Protein AF-A0A1V4QWJ4-F1 (afdb_monomer_lite)

pLDDT: mean 70.96, std 23.27, range [21.08, 98.81]

Sequence (570 aa):
MVLALLLYACGGGDDESTTTPTPQNVEPGSAAHPWELFNGVQAYFVDNTYRVVKSSEKQDFTDDPKNYDPIFGLIAEAQMSLDIAVLRVNRQELVDALLAKASQVPIRIVTEKAYAEDNRYRPFILQLDAHPNIEVRTDNDGEPRLMHSRFMVIDGAKVVMGSYNWSVEGCERTIGDVLIINNADVAAAFEDQFDQMFVEHRFGAEKRDSIRHAFSVAGGMGVIEVYFGPTDQLSDLLMNEVEQSRTVIGMVQQFSSVSFANLLGQWLAGGVGAGAPEDRMMYLLVNDIGAFGDAEENAIYDYLLSLISGDDAVPATLVINQPPDAAWVNVGAQVNDKVLYADHAMGSGVPAVAVSTGNWTEQGFSLNDEAMVILRGLVLTTKYHYIFWMQAPNYGGQMVPADVRETGQLALMYPFTTNGTGTDVPRDPSLADVSTGLIHGRVRNFVEEYTYQDENGDMVTIPLDIQWTVTGEYFFGSTLSPYVYPTFDQNEFTNPDHSYILVVPAGRITVTCVVVDSEGGPLGLFIPQQKQFDIAPGGVRHIDFDISAPQIATGGGGGGGGGGGGGGAF

Radius of gyration: 31.11 Å; chains: 1; bounding box: 64×83×123 Å

Foldseek 3Di:
DDDDDDDDDDDDDDDDDDDDDDPPDDDDDDDPDLLVQALFKDKDKADCVVPPDPDDDDPDPPDDPCVPPVVLVLLVPFQEEKEWQAAAEQDVSVLVSLLVSLVHYAYEYEYAPVRCPDPRGVVSVVSQCPRPRYDYDYADPDDGFQRLFGWMQGPLFKIKGFLQHPYPCSNNFAIIMIMMGRGNLVSVLVVLVSCCCRVVRATAPSDEPPHDFWDQGSNNQKIKGKDKPQHRQVLVVLLVLLQLFQEKEWFFAEAADPVNLVSVLCQCVVVGHDDDSVSHAEEYEYLDLDPPDDPCSLVSVVSNVVQCPDPDHRRYWYHYNYRPPDDNPDWGRGYSWGKMWGCSVNHPSKIKMKGKNFGNHCCRHRGHTMMIMIMTHLQRRVQVVVVCVVCVVVRRDDGDHDDCPVVVVVCLLADDPDPVVDDPDDDPVVRPRFQKEKEKEAEPPDDQWDWDQDPVRDIDIFGKWKKKWKWDAASNGHGDDIDIDDTQPNDCVVCVRRMDMDMGGAAWMKIKIFIAGPVRHGDQQWDIDIDTDGAHRHGYYYDYHYTHHGDDPPPPPPPPPDDDDDDDDD

Secondary structure (DSSP, 8-state):
-------------------PPPPP------PPPGGGGSTTEEEEEE-GGGG---SSS-------GGGT-HHHHHHHH-SS-EEEEES----HHHHHHHHHHHTTS-EEEEE-HHHHHSTTTHHHHHHHHTSTTEEEEE--TTSTT-B--EEEEETTTEEEESS---SHHHHHHEEEEEEEE--HHHHHHHHHHHHHHHTT---GGG----S--EEEEGGGTEEEEEEETTTT-HHHHHHHHHHT-SEEEEEEEEB--HHHHHHHHHHHTTSSSSS-GGG-EEEEEEEES-SSS-TTHHHHHHHHHHTT-SSS--SEEEEEEE-TT--S-S--SEE--EEEEE--TTTTS--EEEEESS-BSHHHHHTSB-EEEEEESHHHHHHHHHHHHHHGGGGT-----S-HHHHHHHTTSSS-----S-S-S---GGGTTS-EEEEEEEEET--SEEEEE-TTS-EEEEE-EEEEEEEEEETTS-EEEEEEEPPP---TTT-TT-EEEEEEESEEEEEEEEEE-TTS-B-TTSPPEEEEEEE-TT-EEE--EE-PPP--------------------

Structure (mmCIF, N/CA/C/O backbone):
data_AF-A0A1V4QWJ4-F1
#
_entry.id   AF-A0A1V4QWJ4-F1
#
loop_
_atom_site.group_PDB
_atom_site.id
_atom_site.type_symbol
_atom_site.label_atom_id
_atom_site.label_alt_id
_atom_site.label_comp_id
_atom_site.label_asym_id
_atom_site.label_entity_id
_atom_site.label_seq_id
_atom_site.pdbx_PDB_ins_code
_atom_site.Cartn_x
_atom_site.Cartn_y
_atom_site.Cartn_z
_atom_site.occupancy
_atom_site.B_iso_or_equiv
_atom_site.auth_seq_id
_atom_site.auth_comp_id
_atom_site.auth_asym_id
_atom_site.auth_atom_id
_atom_site.pdbx_PDB_model_num
ATOM 1 N N . MET A 1 1 ? -28.150 -41.584 -7.590 1.00 27.86 1 MET A N 1
ATOM 2 C CA . MET A 1 1 ? -28.089 -42.755 -8.499 1.00 27.86 1 MET A CA 1
ATOM 3 C C . MET A 1 1 ? -27.479 -42.259 -9.805 1.00 27.86 1 MET A C 1
ATOM 5 O O . MET A 1 1 ? -28.090 -41.397 -10.407 1.00 27.86 1 MET A O 1
ATOM 9 N N . VAL A 1 2 ? -26.174 -42.454 -10.030 1.00 23.73 2 VAL A N 1
ATOM 10 C CA . VAL A 1 2 ? -25.516 -43.572 -10.762 1.00 23.73 2 VAL A CA 1
ATOM 11 C C . VAL A 1 2 ? -25.234 -43.210 -12.236 1.00 23.73 2 VAL A C 1
ATOM 13 O O . VAL A 1 2 ? -26.170 -43.107 -13.015 1.00 23.73 2 VAL A O 1
ATOM 16 N N . LEU A 1 3 ? -23.923 -43.068 -12.519 1.00 22.78 3 LEU A N 1
ATOM 17 C CA . LEU A 1 3 ? -23.105 -43.421 -13.709 1.00 22.78 3 LEU A CA 1
ATOM 18 C C . LEU A 1 3 ? -23.539 -42.931 -15.112 1.00 22.78 3 LEU A C 1
ATOM 20 O O . LEU A 1 3 ? -24.662 -43.157 -15.534 1.00 22.78 3 LEU A O 1
ATOM 24 N N . ALA A 1 4 ? -22.708 -42.200 -15.872 1.00 27.08 4 ALA A N 1
ATOM 25 C CA . ALA A 1 4 ? -21.435 -42.571 -16.533 1.00 27.08 4 ALA A CA 1
ATOM 26 C C . ALA A 1 4 ? -21.582 -43.621 -17.651 1.00 27.08 4 ALA A C 1
ATOM 28 O O . ALA A 1 4 ? -22.021 -44.727 -17.361 1.00 27.08 4 ALA A O 1
ATOM 29 N N . LEU A 1 5 ? -21.123 -43.302 -18.875 1.00 23.53 5 LEU A N 1
ATOM 30 C CA . LEU A 1 5 ? -20.365 -44.213 -19.757 1.00 23.53 5 LEU A CA 1
ATOM 31 C C . LEU A 1 5 ? -19.924 -43.531 -21.070 1.00 23.53 5 LEU A C 1
ATOM 33 O O . LEU A 1 5 ? -20.736 -43.181 -21.922 1.00 23.53 5 LEU A O 1
ATOM 37 N N . LEU A 1 6 ? -18.602 -43.414 -21.218 1.00 28.97 6 LEU A N 1
ATOM 38 C CA . LEU A 1 6 ? -17.883 -43.487 -22.492 1.00 28.97 6 LEU A CA 1
ATOM 39 C C . LEU A 1 6 ? -18.154 -44.843 -23.161 1.00 28.97 6 LEU A C 1
ATOM 41 O O . LEU A 1 6 ? -18.166 -45.848 -22.456 1.00 28.97 6 LEU A O 1
ATOM 45 N N . LEU A 1 7 ? -18.226 -44.900 -24.495 1.00 24.36 7 LEU A N 1
ATOM 46 C CA . LEU A 1 7 ? -17.652 -46.012 -25.264 1.00 24.36 7 LEU A CA 1
ATOM 47 C C . LEU A 1 7 ? -17.474 -45.665 -26.749 1.00 24.36 7 LEU A C 1
ATOM 49 O O . LEU A 1 7 ? -18.212 -44.890 -27.348 1.00 24.36 7 LEU A O 1
ATOM 53 N N . TYR A 1 8 ? -16.419 -46.274 -27.270 1.00 25.03 8 TYR A N 1
ATOM 54 C CA . TYR A 1 8 ? -15.663 -46.064 -28.496 1.00 25.03 8 TYR A CA 1
ATOM 55 C C . TYR A 1 8 ? -16.025 -47.166 -29.513 1.00 25.03 8 TYR A C 1
ATOM 57 O O . TYR A 1 8 ? -16.248 -48.300 -29.093 1.00 25.03 8 TYR A O 1
ATOM 65 N N . ALA A 1 9 ? -16.015 -46.879 -30.820 1.00 23.33 9 ALA A N 1
ATOM 66 C CA . ALA A 1 9 ? -15.855 -47.869 -31.905 1.00 23.33 9 ALA A CA 1
ATOM 67 C C . ALA A 1 9 ? -15.498 -47.113 -33.209 1.00 23.33 9 ALA A C 1
ATOM 69 O O . ALA A 1 9 ? -16.313 -46.348 -33.708 1.00 23.33 9 ALA A O 1
ATOM 70 N N . CYS A 1 10 ? -14.226 -47.055 -33.621 1.00 21.08 10 CYS A N 1
ATOM 71 C CA . CYS A 1 10 ? -13.470 -48.013 -34.454 1.00 21.08 10 CYS A CA 1
ATOM 72 C C . CYS A 1 10 ? -13.728 -47.912 -35.976 1.00 21.08 10 CYS A C 1
ATOM 74 O O . CYS A 1 10 ? -14.740 -48.404 -36.458 1.00 21.08 10 CYS A O 1
ATOM 76 N N . GLY A 1 11 ? -12.708 -47.445 -36.719 1.00 22.23 11 GLY A N 1
ATOM 77 C CA . GLY A 1 11 ? -12.218 -48.160 -37.912 1.00 22.23 11 GLY A CA 1
ATOM 78 C C . GLY A 1 11 ? -12.187 -47.437 -39.269 1.00 22.23 11 GLY A C 1
ATOM 79 O O . GLY A 1 11 ? -13.097 -47.634 -40.059 1.00 22.23 11 GLY A O 1
ATOM 80 N N . GLY A 1 12 ? -11.062 -46.766 -39.570 1.00 22.77 12 GLY A N 1
ATOM 81 C CA . GLY A 1 12 ? -10.272 -46.953 -40.807 1.00 22.77 12 GLY A CA 1
ATOM 82 C C . GLY A 1 12 ? -10.646 -46.191 -42.091 1.00 22.77 12 GLY A C 1
ATOM 83 O O . GLY A 1 12 ? -11.722 -46.397 -42.641 1.00 22.77 12 GLY A O 1
ATOM 84 N N . GLY A 1 13 ? -9.680 -45.436 -42.638 1.00 24.28 13 GLY A N 1
ATOM 85 C CA . GLY A 1 13 ? -9.636 -45.062 -44.060 1.00 24.28 13 GLY A CA 1
ATOM 86 C C . GLY A 1 13 ? -9.103 -43.655 -44.343 1.00 24.28 13 GLY A C 1
ATOM 87 O O . GLY A 1 13 ? -9.866 -42.702 -44.312 1.00 24.28 13 GLY A O 1
ATOM 88 N N . ASP A 1 14 ? -7.801 -43.602 -44.602 1.00 26.03 14 ASP A N 1
ATOM 89 C CA . ASP A 1 14 ? -6.879 -42.519 -44.985 1.00 26.03 14 ASP A CA 1
ATOM 90 C C . ASP A 1 14 ? -7.350 -41.367 -45.919 1.00 26.03 14 ASP A C 1
ATOM 92 O O . ASP A 1 14 ? -8.278 -41.503 -46.714 1.00 26.03 14 ASP A O 1
ATOM 96 N N . ASP A 1 15 ? -6.555 -40.285 -45.838 1.00 26.91 15 ASP A N 1
ATOM 97 C CA . ASP A 1 15 ? -6.311 -39.150 -46.758 1.00 26.91 15 ASP A CA 1
ATOM 98 C C . ASP A 1 15 ? -7.003 -37.773 -46.543 1.00 26.91 15 ASP A C 1
ATOM 100 O O . ASP A 1 15 ? -8.165 -37.531 -46.858 1.00 26.91 15 ASP A O 1
ATOM 104 N N . GLU A 1 16 ? -6.177 -36.860 -46.002 1.00 33.25 16 GLU A N 1
ATOM 105 C CA . GLU A 1 16 ? -6.060 -35.395 -46.162 1.00 33.25 16 GLU A CA 1
ATOM 106 C C . GLU A 1 16 ? -7.266 -34.555 -46.646 1.00 33.25 16 GLU A C 1
ATOM 108 O O . GLU A 1 16 ? -7.484 -34.380 -47.839 1.00 33.25 16 GLU A O 1
ATOM 113 N N . SER A 1 17 ? -7.926 -33.856 -45.707 1.00 26.28 17 SER A N 1
ATOM 114 C CA . SER A 1 17 ? -8.110 -32.384 -45.731 1.00 26.28 17 SER A CA 1
ATOM 115 C C . SER A 1 17 ? -8.905 -31.922 -44.497 1.00 26.28 17 SER A C 1
ATOM 117 O O . SER A 1 17 ? -10.134 -31.999 -44.468 1.00 26.28 17 SER A O 1
ATOM 119 N N . THR A 1 18 ? -8.241 -31.424 -43.451 1.00 23.75 18 THR A N 1
ATOM 120 C CA . THR A 1 18 ? -8.928 -30.776 -42.321 1.00 23.75 18 THR A CA 1
ATOM 121 C C . THR A 1 18 ? -9.171 -29.303 -42.635 1.00 23.75 18 THR A C 1
ATOM 123 O O . THR A 1 18 ? -8.303 -28.461 -42.414 1.00 23.75 18 THR A O 1
ATOM 126 N N . THR A 1 19 ? -10.363 -28.976 -43.130 1.00 24.69 19 THR A N 1
ATOM 127 C CA . THR A 1 19 ? -10.913 -27.619 -43.035 1.00 24.69 19 THR A CA 1
ATOM 128 C C . THR A 1 19 ? -11.356 -27.379 -41.594 1.00 24.69 19 THR A C 1
ATOM 130 O O . THR A 1 19 ? -12.363 -27.929 -41.144 1.00 24.69 19 THR A O 1
ATOM 133 N N . THR A 1 20 ? -10.589 -26.583 -40.855 1.00 25.47 20 THR A N 1
ATOM 134 C CA . THR A 1 20 ? -10.959 -26.051 -39.539 1.00 25.47 20 THR A CA 1
ATOM 135 C C . THR A 1 20 ? -12.237 -25.205 -39.663 1.00 25.47 20 THR A C 1
ATOM 137 O O . THR A 1 20 ? -12.350 -24.438 -40.624 1.00 25.47 20 THR A O 1
ATOM 140 N N . PRO A 1 21 ? -13.203 -25.289 -38.728 1.00 23.77 21 PRO A N 1
ATOM 141 C CA . PRO A 1 21 ? -14.378 -24.427 -38.750 1.00 23.77 21 PRO A CA 1
ATOM 142 C C . PRO A 1 21 ? -13.935 -22.982 -38.522 1.00 23.77 21 PRO A C 1
ATOM 144 O O . PRO A 1 21 ? -13.295 -22.670 -37.519 1.00 23.77 21 PRO A O 1
ATOM 147 N N . THR A 1 22 ? -14.259 -22.104 -39.464 1.00 23.59 22 THR A N 1
ATOM 148 C CA . THR A 1 22 ? -14.037 -20.665 -39.340 1.00 23.59 22 THR A CA 1
ATOM 149 C C . THR A 1 22 ? -14.896 -20.134 -38.185 1.00 23.59 22 THR A C 1
ATOM 151 O O . THR A 1 22 ? -16.105 -20.390 -38.185 1.00 23.59 22 THR A O 1
ATOM 154 N N . PRO A 1 23 ? -14.330 -19.406 -37.205 1.00 24.95 23 PRO A N 1
ATOM 155 C CA . PRO A 1 23 ? -15.130 -18.685 -36.225 1.00 24.95 23 PRO A CA 1
ATOM 156 C C . PRO A 1 23 ? -16.046 -17.715 -36.970 1.00 24.95 23 PRO A C 1
ATOM 158 O O . PRO A 1 23 ? -15.585 -16.935 -37.805 1.00 24.95 23 PRO A O 1
ATOM 161 N N . GLN A 1 24 ? -17.351 -17.792 -36.710 1.00 24.19 24 GLN A N 1
ATOM 162 C CA . GLN A 1 24 ? -18.286 -16.790 -37.202 1.00 24.19 24 GLN A CA 1
ATOM 163 C C . GLN A 1 24 ? -17.872 -15.426 -36.646 1.00 24.19 24 GLN A C 1
ATOM 165 O O . GLN A 1 24 ? -17.694 -15.278 -35.438 1.00 24.19 24 GLN A O 1
ATOM 170 N N . ASN A 1 25 ? -17.718 -14.453 -37.546 1.00 25.45 25 ASN A N 1
ATOM 171 C CA . ASN A 1 25 ? -17.537 -13.046 -37.214 1.00 25.45 25 ASN A CA 1
ATOM 172 C C . ASN A 1 25 ? -18.661 -12.605 -36.270 1.00 25.45 25 ASN A C 1
ATOM 174 O O . ASN A 1 25 ? -19.807 -12.442 -36.687 1.00 25.45 25 ASN A O 1
ATOM 178 N N . VAL A 1 26 ? -18.312 -12.413 -35.003 1.00 25.00 26 VAL A N 1
ATOM 179 C CA . VAL A 1 26 ? -19.086 -11.593 -34.080 1.00 25.00 26 VAL A CA 1
ATOM 180 C C . VAL A 1 26 ? -18.849 -10.154 -34.528 1.00 25.00 26 VAL A C 1
ATOM 182 O O . VAL A 1 26 ? -17.710 -9.686 -34.514 1.00 25.00 26 VAL A O 1
ATOM 185 N N . GLU A 1 27 ? -19.894 -9.467 -34.992 1.00 22.83 27 GLU A N 1
ATOM 186 C CA . GLU A 1 27 ? -19.811 -8.018 -35.168 1.00 22.83 27 GLU A CA 1
ATOM 187 C C . GLU A 1 27 ? -19.435 -7.375 -33.823 1.00 22.83 27 GLU A C 1
ATOM 189 O O . GLU A 1 27 ? -20.002 -7.768 -32.798 1.00 22.83 27 GLU A O 1
ATOM 194 N N . PRO A 1 28 ? -18.498 -6.409 -33.792 1.00 26.89 28 PRO A N 1
ATOM 195 C CA . PRO A 1 28 ? -18.109 -5.741 -32.561 1.00 26.89 28 PRO A CA 1
ATOM 196 C C . PRO A 1 28 ? -19.263 -4.853 -32.079 1.00 26.89 28 PRO A C 1
ATOM 198 O O . PRO A 1 28 ? -19.330 -3.661 -32.367 1.00 26.89 28 PRO A O 1
ATOM 201 N N . GLY A 1 29 ? -20.183 -5.446 -31.320 1.00 26.23 29 GLY A N 1
ATOM 202 C CA . GLY A 1 29 ? -20.957 -4.714 -30.329 1.00 26.23 29 GLY A CA 1
ATOM 203 C C . GLY A 1 29 ? -19.971 -4.116 -29.333 1.00 26.23 29 GLY A C 1
ATOM 204 O O . GLY A 1 29 ? -19.053 -4.812 -28.910 1.00 26.23 29 GLY A O 1
ATOM 205 N N . SER A 1 30 ? -20.129 -2.827 -29.035 1.00 31.55 30 SER A N 1
ATOM 206 C CA . SER A 1 30 ? -19.275 -1.998 -28.177 1.00 31.55 30 SER A CA 1
ATOM 207 C C . SER A 1 30 ? -18.689 -2.758 -26.979 1.00 31.55 30 SER A C 1
ATOM 209 O O . SER A 1 30 ? -19.282 -2.797 -25.900 1.00 31.55 30 SER A O 1
ATOM 211 N N . ALA A 1 31 ? -17.515 -3.359 -27.163 1.00 29.08 31 ALA A N 1
ATOM 212 C CA . ALA A 1 31 ? -16.684 -3.761 -26.048 1.00 29.08 31 ALA A CA 1
ATOM 213 C C . ALA A 1 31 ? -16.272 -2.462 -25.356 1.00 29.08 31 ALA A C 1
ATOM 215 O O . ALA A 1 31 ? -15.773 -1.550 -26.024 1.00 29.08 31 ALA A O 1
ATOM 216 N N . ALA A 1 32 ? -16.556 -2.353 -24.057 1.00 29.58 32 ALA A N 1
ATOM 217 C CA . ALA A 1 32 ? -16.076 -1.249 -23.242 1.00 29.58 32 ALA A CA 1
ATOM 218 C C . ALA A 1 32 ? -14.585 -1.037 -23.533 1.00 29.58 32 ALA A C 1
ATOM 220 O O . ALA A 1 32 ? -13.810 -1.994 -23.634 1.00 29.58 32 ALA A O 1
ATOM 221 N N . HIS A 1 33 ? -14.219 0.219 -23.777 1.00 32.94 33 HIS A N 1
ATOM 222 C CA . HIS A 1 33 ? -12.858 0.599 -24.127 1.00 32.94 33 HIS A CA 1
ATOM 223 C C . HIS A 1 33 ? -11.913 0.117 -23.013 1.00 32.94 33 HIS A C 1
ATOM 225 O O . HIS A 1 33 ? -12.291 0.258 -21.847 1.00 32.94 33 HIS A O 1
ATOM 231 N N . PRO A 1 34 ? -10.716 -0.437 -23.311 1.00 33.78 34 PRO A N 1
ATOM 232 C CA . PRO A 1 34 ? -9.729 -0.814 -22.303 1.00 33.78 34 PRO A CA 1
ATOM 233 C C . PRO A 1 34 ? -9.610 0.172 -21.136 1.00 33.78 34 PRO A C 1
ATOM 235 O O . PRO A 1 34 ? -9.457 -0.274 -20.013 1.00 33.78 34 PRO A O 1
ATOM 238 N N . TRP A 1 35 ? -9.777 1.477 -21.367 1.00 31.88 35 TRP A N 1
ATOM 239 C CA . TRP A 1 35 ? -9.743 2.544 -20.358 1.00 31.88 35 TRP A CA 1
ATOM 240 C C . TRP A 1 35 ? -10.733 2.400 -19.185 1.00 31.88 35 TRP A C 1
ATOM 242 O O . TRP A 1 35 ? -10.412 2.831 -18.081 1.00 31.88 35 TRP A O 1
ATOM 252 N N . GLU A 1 36 ? -11.891 1.752 -19.357 1.00 33.78 36 GLU A N 1
ATOM 253 C CA . GLU A 1 36 ? -12.823 1.505 -18.239 1.00 33.78 36 GLU A CA 1
ATOM 254 C C . GLU A 1 36 ? -12.352 0.375 -17.303 1.00 33.78 36 GLU A C 1
ATOM 256 O O . GLU A 1 36 ? -12.824 0.265 -16.174 1.00 33.78 36 GLU A O 1
ATOM 261 N N . LEU A 1 37 ? -11.376 -0.438 -17.727 1.00 34.81 37 LEU A N 1
ATOM 262 C CA . LEU A 1 37 ? -10.875 -1.594 -16.975 1.00 34.81 37 LEU A CA 1
ATOM 263 C C . LEU A 1 37 ? -9.754 -1.252 -15.968 1.00 34.81 37 LEU A C 1
ATOM 265 O O . LEU A 1 37 ? -9.355 -2.135 -15.202 1.00 34.81 37 LEU A O 1
ATOM 269 N N . PHE A 1 38 ? -9.229 -0.014 -15.961 1.00 46.28 38 PHE A N 1
ATOM 270 C CA . PHE A 1 38 ? -8.008 0.369 -15.216 1.00 46.28 38 PHE A CA 1
ATOM 271 C C . PHE A 1 38 ? -8.166 1.510 -14.198 1.00 46.28 38 PHE A C 1
ATOM 273 O O . PHE A 1 38 ? -7.208 1.798 -13.486 1.00 46.28 38 PHE A O 1
ATOM 280 N N . ASN A 1 39 ? -9.351 2.112 -14.034 1.00 45.66 39 ASN A N 1
ATOM 281 C CA . ASN A 1 39 ? -9.613 3.195 -13.056 1.00 45.66 39 ASN A CA 1
ATOM 282 C C . ASN A 1 39 ? -9.615 2.742 -11.569 1.00 45.66 39 ASN A C 1
ATOM 284 O O . ASN A 1 39 ? -10.148 3.414 -10.681 1.00 45.66 39 ASN A O 1
ATOM 288 N N . GLY A 1 40 ? -9.034 1.572 -11.296 1.00 51.34 40 GLY A N 1
ATOM 289 C CA . GLY A 1 40 ? -9.246 0.782 -10.090 1.00 51.34 40 GLY A CA 1
ATOM 290 C C . GLY A 1 40 ? -8.216 0.943 -8.974 1.00 51.34 40 GLY A C 1
ATOM 291 O O . GLY A 1 40 ? -8.513 0.550 -7.858 1.00 51.34 40 GLY A O 1
ATOM 292 N N . VAL A 1 41 ? -7.005 1.448 -9.233 1.00 51.66 41 VAL A N 1
ATOM 293 C CA . VAL A 1 41 ? -5.923 1.477 -8.226 1.00 51.66 41 VAL A CA 1
ATOM 294 C C . VAL A 1 41 ? -5.117 2.763 -8.347 1.00 51.66 41 VAL A C 1
ATOM 296 O O . VAL A 1 41 ? -4.661 3.110 -9.433 1.00 51.66 41 VAL A O 1
ATOM 299 N N . GLN A 1 42 ? -4.921 3.460 -7.232 1.00 53.25 42 GLN A N 1
ATOM 300 C CA . GLN A 1 42 ? -4.115 4.673 -7.129 1.00 53.25 42 GLN A CA 1
ATOM 301 C C . GLN A 1 42 ? -3.240 4.576 -5.879 1.00 53.25 42 GLN A C 1
ATOM 303 O O . GLN A 1 42 ? -3.719 4.166 -4.833 1.00 53.25 42 GLN A O 1
ATOM 308 N N . ALA A 1 43 ? -1.974 4.971 -5.958 1.00 49.00 43 ALA A N 1
ATOM 309 C CA . ALA A 1 43 ? -1.104 5.081 -4.786 1.00 49.00 43 ALA A CA 1
ATOM 310 C C . ALA A 1 43 ? -0.627 6.524 -4.637 1.00 49.00 43 ALA A C 1
ATOM 312 O O . ALA A 1 43 ? -0.254 7.151 -5.629 1.00 49.00 43 ALA A O 1
ATOM 313 N N . TYR A 1 44 ? -0.624 7.048 -3.422 1.00 52.12 44 TYR A N 1
ATOM 314 C CA . TYR A 1 44 ? -0.138 8.374 -3.063 1.00 52.12 44 TYR A CA 1
ATOM 315 C C . TYR A 1 44 ? 0.957 8.222 -2.018 1.00 52.12 44 TYR A C 1
ATOM 317 O O . TYR A 1 44 ? 0.846 7.382 -1.135 1.00 52.12 44 TYR A O 1
ATOM 325 N N . PHE A 1 45 ? 2.000 9.040 -2.103 1.00 48.97 45 PHE A N 1
ATOM 326 C CA . PHE A 1 45 ? 3.054 9.089 -1.095 1.00 48.97 45 PHE A CA 1
ATOM 327 C C . PHE A 1 45 ? 3.014 10.463 -0.451 1.00 48.97 45 PHE A C 1
ATOM 329 O O . PHE A 1 45 ? 3.095 11.481 -1.138 1.00 48.97 45 PHE A O 1
ATOM 336 N N . VAL A 1 46 ? 2.825 10.480 0.861 1.00 50.81 46 VAL A N 1
ATOM 337 C CA . VAL A 1 46 ? 2.616 11.684 1.659 1.00 50.81 46 VAL A CA 1
ATOM 338 C C . VAL A 1 46 ? 3.928 12.007 2.373 1.00 50.81 46 VAL A C 1
ATOM 340 O O . VAL A 1 46 ? 4.382 11.211 3.186 1.00 50.81 46 VAL A O 1
ATOM 343 N N . ASP A 1 47 ? 4.541 13.154 2.056 1.00 50.03 47 ASP A N 1
ATOM 344 C CA . ASP A 1 47 ? 5.848 13.625 2.566 1.00 50.03 47 ASP A CA 1
ATOM 345 C C . ASP A 1 47 ? 5.702 14.904 3.435 1.00 50.03 47 ASP A C 1
ATOM 347 O O . ASP A 1 47 ? 4.706 15.621 3.402 1.00 50.03 47 ASP A O 1
ATOM 351 N N . ASN A 1 48 ? 6.731 15.240 4.206 1.00 38.75 48 ASN A N 1
ATOM 352 C CA . ASN A 1 48 ? 6.963 16.531 4.845 1.00 38.75 48 ASN A CA 1
ATOM 353 C C . ASN A 1 48 ? 7.281 17.691 3.871 1.00 38.75 48 ASN A C 1
ATOM 355 O O . ASN A 1 48 ? 7.255 18.848 4.304 1.00 38.75 48 ASN A O 1
ATOM 359 N N . THR A 1 49 ? 7.557 17.458 2.578 1.00 37.47 49 THR A N 1
ATOM 360 C CA . THR A 1 49 ? 7.664 18.537 1.562 1.00 37.47 49 THR A CA 1
ATOM 361 C C . THR A 1 49 ? 6.364 19.315 1.350 1.00 37.47 49 THR A C 1
ATOM 363 O O . THR A 1 49 ? 6.408 20.443 0.864 1.00 37.47 49 THR A O 1
ATOM 366 N N . TYR A 1 50 ? 5.240 18.825 1.876 1.00 39.59 50 TYR A N 1
ATOM 367 C CA . TYR A 1 50 ? 4.013 19.605 2.048 1.00 39.59 50 TYR A CA 1
ATOM 368 C C . TYR A 1 50 ? 4.119 20.695 3.149 1.00 39.59 50 TYR A C 1
ATOM 370 O O . TYR A 1 50 ? 3.160 21.431 3.381 1.00 39.59 50 TYR A O 1
ATOM 378 N N . ARG A 1 51 ? 5.271 20.832 3.839 1.00 41.22 51 ARG A N 1
ATOM 379 C CA . ARG A 1 51 ? 5.534 21.823 4.911 1.00 41.22 51 ARG A CA 1
ATOM 380 C C . ARG A 1 51 ? 6.971 22.389 4.985 1.00 41.22 51 ARG A C 1
ATOM 382 O O . ARG A 1 51 ? 7.339 22.960 6.016 1.00 41.22 51 ARG A O 1
ATOM 389 N N . VAL A 1 52 ? 7.803 22.306 3.945 1.00 29.20 52 VAL A N 1
ATOM 390 C CA . VAL A 1 52 ? 9.089 23.048 3.937 1.00 29.20 52 VAL A CA 1
ATOM 391 C C . VAL A 1 52 ? 8.737 24.520 3.669 1.00 29.20 52 VAL A C 1
ATOM 393 O O . VAL A 1 52 ? 8.350 24.851 2.562 1.00 29.20 52 VAL A O 1
ATOM 396 N N . VAL A 1 53 ? 8.658 25.418 4.659 1.00 30.25 53 VAL A N 1
ATOM 397 C CA . VAL A 1 53 ? 9.798 26.077 5.312 1.00 30.25 53 VAL A CA 1
ATOM 398 C C . VAL A 1 53 ? 9.464 26.427 6.778 1.00 30.25 53 VAL A C 1
ATOM 400 O O . VAL A 1 53 ? 8.722 27.364 7.062 1.00 30.25 53 VAL A O 1
ATOM 403 N N . LYS A 1 54 ? 10.106 25.757 7.744 1.00 31.84 54 LYS A N 1
ATOM 404 C CA . LYS A 1 54 ? 10.398 26.347 9.066 1.00 31.84 54 LYS A CA 1
ATOM 405 C C . LYS A 1 54 ? 11.854 26.820 9.086 1.00 31.84 54 LYS A C 1
ATOM 407 O O . LYS A 1 54 ? 12.698 26.225 9.745 1.00 31.84 54 LYS A O 1
ATOM 412 N N . SER A 1 55 ? 12.160 27.907 8.384 1.00 33.97 55 SER A N 1
ATOM 413 C CA . SER A 1 55 ? 13.401 28.659 8.600 1.00 33.97 55 SER A CA 1
ATOM 414 C C . SER A 1 55 ? 13.097 30.149 8.632 1.00 33.97 55 SER A C 1
ATOM 416 O O . SER A 1 55 ? 12.895 30.733 7.580 1.00 33.97 55 SER A O 1
ATOM 418 N N . SER A 1 56 ? 13.036 30.709 9.848 1.00 33.50 56 SER A N 1
ATOM 419 C CA . SER A 1 56 ? 13.239 32.116 10.273 1.00 33.50 56 SER A CA 1
ATOM 420 C C . SER A 1 56 ? 12.657 33.307 9.487 1.00 33.50 56 SER A C 1
ATOM 422 O O . SER A 1 56 ? 12.692 34.420 10.005 1.00 33.50 56 SER A O 1
ATOM 424 N N . GLU A 1 57 ? 12.062 33.122 8.322 1.00 37.19 57 GLU A N 1
ATOM 425 C CA . GLU A 1 57 ? 11.395 34.131 7.520 1.00 37.19 57 GLU A CA 1
ATOM 426 C C . GLU A 1 57 ? 9.992 33.605 7.236 1.00 37.19 57 GLU A C 1
ATOM 428 O O . GLU A 1 57 ? 9.805 32.527 6.677 1.00 37.19 57 GLU A O 1
ATOM 433 N N . LYS A 1 58 ? 8.989 34.340 7.721 1.00 35.94 58 LYS A N 1
ATOM 434 C CA . LYS A 1 58 ? 7.582 34.087 7.420 1.00 35.94 58 LYS A CA 1
ATOM 435 C C . LYS A 1 58 ? 7.384 34.204 5.909 1.00 35.94 58 LYS A C 1
ATOM 437 O O . LYS A 1 58 ? 7.186 35.307 5.407 1.00 35.94 58 LYS A O 1
ATOM 442 N N . GLN A 1 59 ? 7.433 33.087 5.198 1.00 34.28 59 GLN A N 1
ATOM 443 C CA . GLN A 1 59 ? 6.752 32.973 3.920 1.00 34.28 59 GLN A CA 1
ATOM 444 C C . GLN A 1 59 ? 5.346 32.462 4.229 1.00 34.28 59 GLN A C 1
ATOM 446 O O . GLN A 1 59 ? 5.177 31.353 4.734 1.00 34.28 59 GLN A O 1
ATOM 451 N N . ASP A 1 60 ? 4.357 33.334 4.032 1.00 34.84 60 ASP A N 1
ATOM 452 C CA . ASP A 1 60 ? 2.938 33.012 4.152 1.00 34.84 60 ASP A CA 1
ATOM 453 C C . ASP A 1 60 ? 2.588 31.901 3.151 1.00 34.84 60 ASP A C 1
ATOM 455 O O . ASP A 1 60 ? 2.350 32.167 1.975 1.00 34.84 60 ASP A O 1
ATOM 459 N N . PHE A 1 61 ? 2.539 30.656 3.619 1.00 35.06 61 PHE A N 1
ATOM 460 C CA . PHE A 1 61 ? 1.682 29.643 3.015 1.00 35.06 61 PHE A CA 1
ATOM 461 C C . PHE A 1 61 ? 0.344 29.722 3.748 1.00 35.06 61 PHE A C 1
ATOM 463 O O . PHE A 1 61 ? 0.237 29.381 4.924 1.00 35.06 61 PHE A O 1
ATOM 470 N N . THR A 1 62 ? -0.657 30.267 3.066 1.00 35.28 62 THR A N 1
ATOM 471 C CA . THR A 1 62 ? -2.010 30.510 3.585 1.00 35.28 62 THR A CA 1
ATOM 472 C C . THR A 1 62 ? -2.900 29.268 3.603 1.00 35.28 62 THR A C 1
ATOM 474 O O . THR A 1 62 ? -4.067 29.382 3.973 1.00 35.28 62 THR A O 1
ATOM 477 N N . ASP A 1 63 ? -2.387 28.100 3.214 1.00 43.88 63 ASP A N 1
ATOM 478 C CA . ASP A 1 63 ? -3.233 26.949 2.912 1.00 43.88 63 ASP A CA 1
ATOM 479 C C . ASP A 1 63 ? -3.232 25.923 4.055 1.00 43.88 63 ASP A C 1
ATOM 481 O O . ASP A 1 63 ? -2.196 25.423 4.496 1.00 43.88 63 ASP A O 1
ATOM 485 N N . ASP A 1 64 ? -4.436 25.655 4.566 1.00 44.62 64 ASP A N 1
ATOM 486 C CA . ASP A 1 64 ? -4.726 24.698 5.634 1.00 44.62 64 ASP A CA 1
ATOM 487 C C . ASP A 1 64 ? -4.211 23.294 5.237 1.00 44.62 64 ASP A C 1
ATOM 489 O O . ASP A 1 64 ? -4.507 22.845 4.128 1.00 44.62 64 ASP A O 1
ATOM 493 N N . PRO A 1 65 ? -3.483 22.565 6.108 1.00 43.81 65 PRO A N 1
ATOM 494 C CA . PRO A 1 65 ? -3.075 21.173 5.882 1.00 43.81 65 PRO A CA 1
ATOM 495 C C . PRO A 1 65 ? -4.197 20.242 5.388 1.00 43.81 65 PRO A C 1
ATOM 497 O O . PRO A 1 65 ? -3.916 19.269 4.689 1.00 43.81 65 PRO A O 1
ATOM 500 N N . LYS A 1 66 ? -5.467 20.545 5.700 1.00 47.59 66 LYS A N 1
ATOM 501 C CA . LYS A 1 66 ? -6.648 19.853 5.150 1.00 47.59 66 LYS A CA 1
ATOM 502 C C . LYS A 1 66 ? -6.731 19.865 3.622 1.00 47.59 66 LYS A C 1
ATOM 504 O O . LYS A 1 66 ? -7.323 18.960 3.049 1.00 47.59 66 LYS A O 1
ATOM 509 N N . ASN A 1 67 ? -6.166 20.875 2.966 1.00 49.41 67 ASN A N 1
ATOM 510 C CA . ASN A 1 67 ? -6.293 21.070 1.522 1.00 49.41 67 ASN A CA 1
ATOM 511 C C . ASN A 1 67 ? -5.433 20.099 0.695 1.00 49.41 67 ASN A C 1
ATOM 513 O O . ASN A 1 67 ? -5.625 20.018 -0.516 1.00 49.41 67 ASN A O 1
ATOM 517 N N . TYR A 1 68 ? -4.504 19.371 1.326 1.00 57.69 68 TYR A N 1
ATOM 518 C CA . TYR A 1 68 ? -3.547 18.497 0.634 1.00 57.69 68 TYR A CA 1
ATOM 519 C C . TYR A 1 68 ? -3.544 17.048 1.131 1.00 57.69 68 TYR A C 1
ATOM 521 O O . TYR A 1 68 ? -2.963 16.188 0.476 1.00 57.69 68 TYR A O 1
ATOM 529 N N . ASP A 1 69 ? -4.177 16.766 2.271 1.00 73.44 69 ASP A N 1
ATOM 530 C CA . ASP A 1 69 ? -4.283 15.409 2.805 1.00 73.44 69 ASP A CA 1
ATOM 531 C C . ASP A 1 69 ? -5.416 14.650 2.078 1.00 73.44 69 ASP A C 1
ATOM 533 O O . ASP A 1 69 ? -6.591 15.024 2.208 1.00 73.44 69 ASP A O 1
ATOM 537 N N . PRO A 1 70 ? -5.093 13.590 1.305 1.00 73.31 70 PRO A N 1
ATOM 538 C CA . PRO A 1 70 ? -6.069 12.894 0.467 1.00 73.31 70 PRO A CA 1
ATOM 539 C C . PRO A 1 70 ? -7.191 12.236 1.281 1.00 73.31 70 PRO A C 1
ATOM 541 O O . PRO A 1 70 ? -8.283 12.024 0.751 1.00 73.31 70 PRO A O 1
ATOM 544 N N . ILE A 1 71 ? -6.972 11.963 2.574 1.00 84.81 71 ILE A N 1
ATOM 545 C CA . ILE A 1 71 ? -7.959 11.320 3.449 1.00 84.81 71 ILE A CA 1
ATOM 546 C C . ILE A 1 71 ? -9.243 12.153 3.558 1.00 84.81 71 ILE A C 1
ATOM 548 O O . ILE A 1 71 ? -10.338 11.590 3.566 1.00 84.81 71 ILE A O 1
ATOM 552 N N . PHE A 1 72 ? -9.153 13.487 3.571 1.00 86.25 72 PHE A N 1
ATOM 553 C CA . PHE A 1 72 ? -10.344 14.339 3.673 1.00 86.25 72 PHE A CA 1
ATOM 554 C C . PHE A 1 72 ? -11.213 14.300 2.417 1.00 86.25 72 PHE A C 1
ATOM 556 O O . PHE A 1 72 ? -12.439 14.255 2.530 1.00 86.25 72 PHE A O 1
ATOM 563 N N . GLY A 1 73 ? -10.589 14.284 1.234 1.00 83.31 73 GLY A N 1
ATOM 564 C CA . GLY A 1 73 ? -11.303 14.110 -0.032 1.00 83.31 73 GLY A CA 1
ATOM 565 C C . GLY A 1 73 ? -12.035 12.771 -0.067 1.00 83.31 73 GLY A C 1
ATOM 566 O O . GLY A 1 73 ? -13.225 12.721 -0.366 1.00 83.31 73 GLY A O 1
ATOM 567 N N . LEU A 1 74 ? -11.361 11.707 0.369 1.00 87.50 74 LEU A N 1
ATOM 568 C CA . LEU A 1 74 ? -11.906 10.350 0.395 1.00 87.50 74 LEU A CA 1
ATOM 569 C C . LEU A 1 74 ? -13.078 10.199 1.373 1.00 87.50 74 LEU A C 1
ATOM 571 O O . LEU A 1 74 ? -14.101 9.620 1.017 1.00 87.50 74 LEU A O 1
ATOM 575 N N . ILE A 1 75 ? -12.988 10.788 2.570 1.00 95.12 75 ILE A N 1
ATOM 576 C CA . ILE A 1 75 ? -14.123 10.860 3.505 1.00 95.12 75 ILE A CA 1
ATOM 577 C C . ILE A 1 75 ? -15.287 11.619 2.861 1.00 95.12 75 ILE A C 1
ATOM 579 O O . ILE A 1 75 ? -16.436 11.187 2.949 1.00 95.12 75 ILE A O 1
ATOM 583 N N . ALA A 1 76 ? -15.010 12.750 2.203 1.00 92.12 76 ALA A N 1
ATOM 584 C CA . ALA A 1 76 ? -16.030 13.578 1.569 1.00 92.12 76 ALA A CA 1
ATOM 585 C C . ALA A 1 76 ? -16.747 12.874 0.403 1.00 92.12 76 ALA A C 1
ATOM 587 O O . ALA A 1 76 ? -17.914 13.185 0.149 1.00 92.12 76 ALA A O 1
ATOM 588 N N . GLU A 1 77 ? -16.105 11.912 -0.259 1.00 91.12 77 GLU A N 1
ATOM 589 C CA . GLU A 1 77 ? -16.683 11.143 -1.364 1.00 91.12 77 GLU A CA 1
ATOM 590 C C . GLU A 1 77 ? -17.770 10.151 -0.930 1.00 91.12 77 GLU A C 1
ATOM 592 O O . GLU A 1 77 ? -18.652 9.872 -1.737 1.00 91.12 77 GLU A O 1
ATOM 597 N N . ALA A 1 78 ? -17.769 9.673 0.319 1.00 97.44 78 ALA A N 1
ATOM 598 C CA . ALA A 1 78 ? -18.709 8.647 0.782 1.00 97.44 78 ALA A CA 1
ATOM 599 C C . ALA A 1 78 ? -20.183 9.066 0.637 1.00 97.44 78 ALA A C 1
ATOM 601 O O . ALA A 1 78 ? -20.566 10.168 1.055 1.00 97.44 78 ALA A O 1
ATOM 602 N N . GLN A 1 79 ? -21.004 8.185 0.066 1.00 98.06 79 GLN A N 1
ATOM 603 C CA . GLN A 1 79 ? -22.427 8.397 -0.226 1.00 98.06 79 GLN A CA 1
ATOM 604 C C . GLN A 1 79 ? -23.361 7.444 0.533 1.00 98.06 79 GLN A C 1
ATOM 606 O O . GLN A 1 79 ? -24.544 7.750 0.680 1.00 98.06 79 GLN A O 1
ATOM 611 N N . MET A 1 80 ? -22.858 6.304 1.006 1.00 98.19 80 MET A N 1
ATOM 612 C CA . MET A 1 80 ? -23.629 5.239 1.649 1.00 98.19 80 MET A CA 1
ATOM 613 C C . MET A 1 80 ? -23.112 4.884 3.041 1.00 98.19 80 MET A C 1
ATOM 615 O O . MET A 1 80 ? -23.928 4.769 3.952 1.00 98.19 80 MET A O 1
ATOM 619 N N . SER A 1 81 ? -21.801 4.713 3.227 1.00 98.56 81 SER A N 1
ATOM 620 C CA . SER A 1 81 ? -21.215 4.301 4.511 1.00 98.56 81 SER A CA 1
ATOM 621 C C . SER A 1 81 ? -19.703 4.520 4.567 1.00 98.56 81 SER A C 1
ATOM 623 O O . SER A 1 81 ? -19.026 4.613 3.542 1.00 98.56 81 SER A O 1
ATOM 625 N N . LEU A 1 82 ? -19.176 4.571 5.792 1.00 98.69 82 LEU A N 1
ATOM 626 C CA . LEU A 1 82 ? -17.743 4.512 6.072 1.00 98.69 82 LEU A CA 1
ATOM 627 C C . LEU A 1 82 ? -17.451 3.486 7.165 1.00 98.69 82 LEU A C 1
ATOM 629 O O . LEU A 1 82 ? -17.981 3.610 8.269 1.00 98.69 82 LEU A O 1
ATOM 633 N N . ASP A 1 83 ? -16.537 2.562 6.887 1.00 98.81 83 ASP A N 1
ATOM 634 C CA . ASP A 1 83 ? -15.987 1.633 7.875 1.00 98.81 83 ASP A CA 1
ATOM 635 C C . ASP A 1 83 ? -14.500 1.909 8.046 1.00 98.81 83 ASP A C 1
ATOM 637 O O . ASP A 1 83 ? -13.748 1.858 7.077 1.00 98.81 83 ASP A O 1
ATOM 641 N N . ILE A 1 84 ? -14.072 2.259 9.257 1.00 98.50 84 ILE A N 1
ATOM 642 C CA . ILE A 1 84 ? -12.730 2.787 9.521 1.00 98.50 84 ILE A CA 1
ATOM 643 C C . ILE A 1 84 ? -12.034 1.959 10.597 1.00 98.50 84 ILE A C 1
ATOM 645 O O . ILE A 1 84 ? -12.452 1.957 11.754 1.00 98.50 84 ILE A O 1
ATOM 649 N N . ALA A 1 85 ? -10.924 1.322 10.240 1.00 96.94 85 ALA A N 1
ATOM 650 C CA . ALA A 1 85 ? -10.003 0.691 11.176 1.00 96.94 85 ALA A CA 1
ATOM 651 C C . ALA A 1 85 ? -8.759 1.574 11.324 1.00 96.94 85 ALA A C 1
ATOM 653 O O . ALA A 1 85 ? -8.023 1.798 10.359 1.00 96.94 85 ALA A O 1
ATOM 654 N N . VAL A 1 86 ? -8.527 2.103 12.527 1.00 93.69 86 VAL A N 1
ATOM 655 C CA . VAL A 1 86 ? -7.422 3.033 12.783 1.00 93.69 86 VAL A CA 1
ATOM 656 C C . VAL A 1 86 ? -6.826 2.819 14.168 1.00 93.69 86 VAL A C 1
ATOM 658 O O . VAL A 1 86 ? -7.544 2.749 15.156 1.00 93.69 86 VAL A O 1
ATOM 661 N N . LEU A 1 87 ? -5.496 2.788 14.269 1.00 90.62 87 LEU A N 1
ATOM 662 C CA . LEU A 1 87 ? -4.805 2.646 15.558 1.00 90.62 87 LEU A CA 1
ATOM 663 C C . LEU A 1 87 ? -5.198 3.734 16.575 1.00 90.62 87 LEU A C 1
ATOM 665 O O . LEU A 1 87 ? -5.377 3.456 17.754 1.00 90.62 87 LEU A O 1
ATOM 669 N N . ARG A 1 88 ? -5.260 5.003 16.157 1.00 89.69 88 ARG A N 1
ATOM 670 C CA . ARG A 1 88 ? -5.517 6.135 17.064 1.00 89.69 88 ARG A CA 1
ATOM 671 C C . ARG A 1 88 ? -6.029 7.369 16.335 1.00 89.69 88 ARG A C 1
ATOM 673 O O . ARG A 1 88 ? -5.644 7.625 15.196 1.00 89.69 88 ARG A O 1
ATOM 680 N N . VAL A 1 89 ? -6.793 8.196 17.051 1.00 91.25 89 VAL A N 1
ATOM 681 C CA . VAL A 1 89 ? -7.339 9.472 16.563 1.00 91.25 89 VAL A CA 1
ATOM 682 C C . VAL A 1 89 ? -6.958 10.608 17.516 1.00 91.25 89 VAL A C 1
ATOM 684 O O . VAL A 1 89 ? -7.273 10.566 18.703 1.00 91.25 89 VAL A O 1
ATOM 687 N N . ASN A 1 90 ? -6.275 11.634 17.002 1.00 92.19 90 ASN A N 1
ATOM 688 C CA . ASN A 1 90 ? -5.927 12.860 17.744 1.00 92.19 90 ASN A CA 1
ATOM 689 C C . ASN A 1 90 ? -5.900 14.134 16.884 1.00 92.19 90 ASN A C 1
ATOM 691 O O . ASN A 1 90 ? -5.319 15.139 17.291 1.00 92.19 90 ASN A O 1
ATOM 695 N N . ARG A 1 91 ? -6.498 14.102 15.689 1.00 90.94 91 ARG A N 1
ATOM 696 C CA . ARG A 1 91 ? -6.619 15.269 14.807 1.00 90.94 91 ARG A CA 1
ATOM 697 C C . ARG A 1 91 ? -8.037 15.802 14.876 1.00 90.94 91 ARG A C 1
ATOM 699 O O . ARG A 1 91 ? -8.973 15.081 14.531 1.00 90.94 91 ARG A O 1
ATOM 706 N N . GLN A 1 92 ? -8.196 17.056 15.288 1.00 92.94 92 GLN A N 1
ATOM 707 C CA . GLN A 1 92 ? -9.521 17.674 15.341 1.00 92.94 92 GLN A CA 1
ATOM 708 C C . GLN A 1 92 ? -10.108 17.806 13.933 1.00 92.94 92 GLN A C 1
ATOM 710 O O . GLN A 1 92 ? -11.290 17.585 13.733 1.00 92.94 92 GLN A O 1
ATOM 715 N N . GLU A 1 93 ? -9.262 18.059 12.941 1.00 90.81 93 GLU A N 1
ATOM 716 C CA . GLU A 1 93 ? -9.622 18.150 11.531 1.00 90.81 93 GLU A CA 1
ATOM 717 C C . GLU A 1 93 ? -10.274 16.867 11.006 1.00 90.81 93 GLU A C 1
ATOM 719 O O . GLU A 1 93 ? -11.256 16.931 10.268 1.00 90.81 93 GLU A O 1
ATOM 724 N N . LEU A 1 94 ? -9.736 15.710 11.407 1.00 92.62 94 LEU A N 1
ATOM 725 C CA . LEU A 1 94 ? -10.288 14.397 11.078 1.00 92.62 94 LEU A CA 1
ATOM 726 C C . LEU A 1 94 ? -11.630 14.180 11.775 1.00 92.62 94 LEU A C 1
ATOM 728 O O . LEU A 1 94 ? -12.585 13.760 11.130 1.00 92.62 94 LEU A O 1
ATOM 732 N N . VAL A 1 95 ? -11.721 14.525 13.063 1.00 96.88 95 VAL A N 1
ATOM 733 C CA . VAL A 1 95 ? -12.981 14.448 13.817 1.00 96.88 95 VAL A CA 1
ATOM 734 C C . VAL A 1 95 ? -14.062 15.311 13.168 1.00 96.88 95 VAL A C 1
ATOM 736 O O . VAL A 1 95 ? -15.155 14.818 12.911 1.00 96.88 95 VAL A O 1
ATOM 739 N N . ASP A 1 96 ? -13.752 16.561 12.830 1.00 96.19 96 ASP A N 1
ATOM 740 C CA . ASP A 1 96 ? -14.693 17.488 12.200 1.00 96.19 96 ASP A CA 1
ATOM 741 C C . ASP A 1 96 ? -15.192 16.957 10.845 1.00 96.19 96 ASP A C 1
ATOM 743 O O . ASP A 1 96 ? -16.387 17.027 10.552 1.00 96.19 96 ASP A O 1
ATOM 747 N N . ALA A 1 97 ? -14.294 16.396 10.024 1.00 95.88 97 ALA A N 1
ATOM 748 C CA . ALA A 1 97 ? -14.644 15.812 8.730 1.00 95.88 97 ALA A CA 1
ATOM 749 C C . ALA A 1 97 ? -15.570 14.594 8.878 1.00 95.88 97 ALA A C 1
ATOM 751 O O . ALA A 1 97 ? -16.573 14.489 8.167 1.00 95.88 97 ALA A O 1
ATOM 752 N N . LEU A 1 98 ? -15.276 13.708 9.834 1.00 98.12 98 LEU A N 1
ATOM 753 C CA . LEU A 1 98 ? -16.109 12.544 10.133 1.00 98.12 98 LEU A CA 1
ATOM 754 C C . LEU A 1 98 ? -17.476 12.956 10.689 1.00 98.12 98 LEU A C 1
ATOM 756 O O . LEU A 1 98 ? -18.486 12.445 10.223 1.00 98.12 98 LEU A O 1
ATOM 760 N N . LEU A 1 99 ? -17.545 13.926 11.605 1.00 98.25 99 LEU A N 1
ATOM 761 C CA . LEU A 1 99 ? -18.814 14.451 12.129 1.00 98.25 99 LEU A CA 1
ATOM 762 C C . LEU A 1 99 ? -19.673 15.089 11.024 1.00 98.25 99 LEU A C 1
ATOM 764 O O . LEU A 1 99 ? -20.882 14.855 10.950 1.00 98.25 99 LEU A O 1
ATOM 768 N N . ALA A 1 100 ? -19.054 15.863 10.127 1.00 97.50 100 ALA A N 1
ATOM 769 C CA . ALA A 1 100 ? -19.746 16.459 8.988 1.00 97.50 100 ALA A CA 1
ATOM 770 C C . ALA A 1 100 ? -20.293 15.391 8.027 1.00 97.50 100 ALA A C 1
ATOM 772 O O . ALA A 1 100 ? -21.424 15.504 7.543 1.00 97.50 100 ALA A O 1
ATOM 773 N N . LYS A 1 101 ? -19.517 14.332 7.768 1.00 98.19 101 LYS A N 1
ATOM 774 C CA . LYS A 1 101 ? -19.939 13.215 6.917 1.00 98.19 101 LYS A CA 1
ATOM 775 C C . LYS A 1 101 ? -20.999 12.336 7.593 1.00 98.19 101 LYS A C 1
ATOM 777 O O . LYS A 1 101 ? -21.960 11.943 6.933 1.00 98.19 101 LYS A O 1
ATOM 782 N N . ALA A 1 102 ? -20.915 12.136 8.906 1.00 98.19 102 ALA A N 1
ATOM 783 C CA . ALA A 1 102 ? -21.867 11.348 9.688 1.00 98.19 102 ALA A CA 1
ATOM 784 C C . ALA A 1 102 ? -23.291 11.926 9.686 1.00 98.19 102 ALA A C 1
ATOM 786 O O . ALA A 1 102 ? -24.266 11.217 9.936 1.00 98.19 102 ALA A O 1
ATOM 787 N N . SER A 1 103 ? -23.442 13.214 9.364 1.00 96.88 103 SER A N 1
ATOM 788 C CA . SER A 1 103 ? -24.755 13.833 9.137 1.00 96.88 103 SER A CA 1
ATOM 789 C C . SER A 1 103 ? -25.471 13.297 7.884 1.00 96.88 103 SER A C 1
ATOM 791 O O . SER A 1 103 ? -26.658 13.562 7.706 1.00 96.88 103 SER A O 1
ATOM 793 N N . GLN A 1 104 ? -24.761 12.578 7.007 1.00 97.81 104 GLN A N 1
ATOM 794 C CA . GLN A 1 104 ? -25.255 12.080 5.718 1.00 97.81 104 GLN A CA 1
ATOM 795 C C . GLN A 1 104 ? -25.243 10.550 5.640 1.00 97.81 104 GLN A C 1
ATOM 797 O O . GLN A 1 104 ? -26.176 9.972 5.091 1.00 97.81 104 GLN A O 1
ATOM 802 N N . VAL A 1 105 ? -24.213 9.905 6.194 1.00 98.44 105 VAL A N 1
ATOM 803 C CA . VAL A 1 105 ? -24.007 8.450 6.108 1.00 98.44 105 VAL A CA 1
ATOM 804 C C . VAL A 1 105 ? -23.641 7.865 7.479 1.00 98.44 105 VAL A C 1
ATOM 806 O O . VAL A 1 105 ? -23.054 8.579 8.293 1.00 98.44 105 VAL A O 1
ATOM 809 N N . PRO A 1 106 ? -23.973 6.596 7.772 1.00 98.50 106 PRO A N 1
ATOM 810 C CA . PRO A 1 106 ? -23.443 5.893 8.938 1.00 98.50 106 PRO A CA 1
ATOM 811 C C . PRO A 1 106 ? -21.918 5.730 8.860 1.00 98.50 106 PRO A C 1
ATOM 813 O O . PRO A 1 106 ? -21.365 5.499 7.782 1.00 98.50 106 PRO A O 1
ATOM 816 N N . ILE A 1 107 ? -21.256 5.820 10.015 1.00 98.81 107 ILE A N 1
ATOM 817 C CA . ILE A 1 107 ? -19.817 5.591 10.167 1.00 98.81 107 ILE A CA 1
ATOM 818 C C . ILE A 1 107 ? -19.580 4.569 11.282 1.00 98.81 107 ILE A C 1
ATOM 820 O O . ILE A 1 107 ? -20.047 4.750 12.408 1.00 98.81 107 ILE A O 1
ATOM 824 N N . ARG A 1 108 ? -18.816 3.520 10.990 1.00 98.75 108 ARG A N 1
ATOM 825 C CA . ARG A 1 108 ? -18.345 2.534 11.967 1.00 98.75 108 ARG A CA 1
ATOM 826 C C . ARG A 1 108 ? -16.844 2.694 12.150 1.00 98.75 108 ARG A C 1
ATOM 828 O O . ARG A 1 108 ? -16.109 2.809 11.173 1.00 98.75 108 ARG A O 1
ATOM 835 N N . ILE A 1 109 ? -16.376 2.711 13.393 1.00 98.44 109 ILE A N 1
ATOM 836 C CA . ILE A 1 109 ? -14.955 2.883 13.711 1.00 98.44 109 ILE A CA 1
ATOM 837 C C . ILE A 1 109 ? -14.500 1.761 14.640 1.00 98.44 109 ILE A C 1
ATOM 839 O O . ILE A 1 109 ? -15.126 1.516 15.667 1.00 98.44 109 ILE A O 1
ATOM 843 N N . VAL A 1 110 ? -13.381 1.124 14.307 1.00 96.81 110 VAL A N 1
ATOM 844 C CA . VAL A 1 110 ? -12.624 0.239 15.197 1.00 96.81 110 VAL A CA 1
ATOM 845 C C . VAL A 1 110 ? -11.292 0.913 15.529 1.00 96.81 110 VAL A C 1
ATOM 847 O O . VAL A 1 110 ? -10.589 1.374 14.627 1.00 96.81 110 VAL A O 1
ATOM 850 N N . THR A 1 111 ? -10.941 0.986 16.816 1.00 94.81 111 THR A N 1
ATOM 851 C CA . THR A 1 111 ? -9.705 1.634 17.294 1.00 94.81 111 THR A CA 1
ATOM 852 C C . THR A 1 111 ? -9.074 0.912 18.482 1.00 94.81 111 THR A C 1
ATOM 854 O O . THR A 1 111 ? -9.751 0.208 19.219 1.00 94.81 111 THR A O 1
ATOM 857 N N . GLU A 1 112 ? -7.777 1.117 18.708 1.00 92.50 112 GLU A N 1
ATOM 858 C CA . GLU A 1 112 ? -7.066 0.545 19.861 1.00 92.50 112 GLU A CA 1
ATOM 859 C C . GLU A 1 112 ? -7.573 1.114 21.194 1.00 92.50 112 GLU A C 1
ATOM 861 O O . GLU A 1 112 ? -7.564 2.333 21.421 1.00 92.50 112 GLU A O 1
ATOM 866 N N . LYS A 1 113 ? -7.944 0.223 22.113 1.00 92.31 113 LYS A N 1
ATOM 867 C CA . LYS A 1 113 ? -8.494 0.540 23.428 1.00 92.31 113 LYS A CA 1
ATOM 868 C C . LYS A 1 113 ? -7.525 1.344 24.277 1.00 92.31 113 LYS A C 1
ATOM 870 O O . LYS A 1 113 ? -7.924 2.350 24.868 1.00 92.31 113 LYS A O 1
ATOM 875 N N . ALA A 1 114 ? -6.250 0.950 24.316 1.00 89.81 114 ALA A N 1
ATOM 876 C CA . ALA A 1 114 ? -5.254 1.635 25.135 1.00 89.81 114 ALA A CA 1
ATOM 877 C C . ALA A 1 114 ? -5.115 3.117 24.749 1.00 89.81 114 ALA A C 1
ATOM 879 O O . ALA A 1 114 ? -4.937 3.974 25.618 1.00 89.81 114 ALA A O 1
ATOM 880 N N . TYR A 1 115 ? -5.243 3.436 23.457 1.00 90.19 115 TYR A N 1
ATOM 881 C CA . TYR A 1 115 ? -5.288 4.819 22.994 1.00 90.19 115 TYR A CA 1
ATOM 882 C C . TYR A 1 115 ? -6.645 5.460 23.272 1.00 90.19 115 TYR A C 1
ATOM 884 O O . TYR A 1 115 ? -6.675 6.561 23.813 1.00 90.19 115 TYR A O 1
ATOM 892 N N . ALA A 1 116 ? -7.756 4.785 22.979 1.00 91.62 116 ALA A N 1
ATOM 893 C CA . ALA A 1 116 ? -9.099 5.318 23.211 1.00 91.62 116 ALA A CA 1
ATOM 894 C C . ALA A 1 116 ? -9.354 5.732 24.674 1.00 91.62 116 ALA A C 1
ATOM 896 O O . ALA A 1 116 ? -10.108 6.672 24.933 1.00 91.62 116 ALA A O 1
ATOM 897 N N . GLU A 1 117 ? -8.709 5.062 25.631 1.00 91.75 117 GLU A N 1
ATOM 898 C CA . GLU A 1 117 ? -8.824 5.353 27.060 1.00 91.75 117 GLU A CA 1
ATOM 899 C C . GLU A 1 117 ? -7.759 6.330 27.595 1.00 91.75 117 GLU A C 1
ATOM 901 O O . GLU A 1 117 ? -7.981 6.944 28.644 1.00 91.75 117 GLU A O 1
ATOM 906 N N . ASP A 1 118 ? -6.644 6.539 26.881 1.00 92.25 118 ASP A N 1
ATOM 907 C CA . ASP A 1 118 ? -5.595 7.501 27.248 1.00 92.25 118 ASP A CA 1
ATOM 908 C C . ASP A 1 118 ? -6.128 8.941 27.151 1.00 92.25 118 ASP A C 1
ATOM 910 O O . ASP A 1 118 ? -6.697 9.367 26.143 1.00 92.25 118 ASP A O 1
ATOM 914 N N . ASN A 1 119 ? -5.901 9.732 28.206 1.00 94.19 119 ASN A N 1
ATOM 915 C CA . ASN A 1 119 ? -6.376 11.115 28.331 1.00 94.19 119 ASN A CA 1
ATOM 916 C C . ASN A 1 119 ? -5.989 12.035 27.159 1.00 94.19 119 ASN A C 1
ATOM 918 O O . ASN A 1 119 ? -6.646 13.054 26.953 1.00 94.19 119 ASN A O 1
ATOM 922 N N . ARG A 1 120 ? -4.929 11.712 26.411 1.00 91.19 120 ARG A N 1
ATOM 923 C CA . ARG A 1 120 ? -4.484 12.474 25.237 1.00 91.19 120 ARG A CA 1
ATOM 924 C C . ARG A 1 120 ? -5.373 12.260 24.012 1.00 91.19 120 ARG A C 1
ATOM 926 O O . ARG A 1 120 ? -5.506 13.187 23.221 1.00 91.19 120 ARG A O 1
ATOM 933 N N . TYR A 1 121 ? -5.967 11.077 23.852 1.00 93.31 121 TYR A N 1
ATOM 934 C CA . TYR A 1 121 ? -6.728 10.691 22.652 1.00 93.31 121 TYR A CA 1
ATOM 935 C C . TYR A 1 121 ? -8.229 10.555 22.939 1.00 93.31 121 TYR A C 1
ATOM 937 O O . TYR A 1 121 ? -9.062 10.901 22.100 1.00 93.31 121 TYR A O 1
ATOM 945 N N . ARG A 1 122 ? -8.590 10.143 24.161 1.00 95.25 122 ARG A N 1
ATOM 946 C CA . ARG A 1 122 ? -9.971 9.966 24.627 1.00 95.25 122 ARG A CA 1
ATOM 947 C C . ARG A 1 122 ? -10.922 11.120 24.270 1.00 95.25 122 ARG A C 1
ATOM 949 O O . ARG A 1 122 ? -12.044 10.827 23.860 1.00 95.25 122 ARG A O 1
ATOM 956 N N . PRO A 1 123 ? -10.547 12.414 24.371 1.00 97.50 123 PRO A N 1
ATOM 957 C CA . PRO A 1 123 ? -11.456 13.504 24.006 1.00 97.50 123 PRO A CA 1
ATOM 958 C C . PRO A 1 123 ? -11.914 13.488 22.540 1.00 97.50 123 PRO A C 1
ATOM 960 O O . PRO A 1 123 ? -13.019 13.941 22.258 1.00 97.50 123 PRO A O 1
ATOM 963 N N . PHE A 1 124 ? -11.100 12.979 21.613 1.00 97.56 124 PHE A N 1
ATOM 964 C CA . PHE A 1 124 ? -11.458 12.873 20.194 1.00 97.56 124 PHE A CA 1
ATOM 965 C C . PHE A 1 124 ? -12.431 11.717 19.958 1.00 97.56 124 PHE A C 1
ATOM 967 O O . PHE A 1 124 ? -13.433 11.884 19.268 1.00 97.56 124 PHE A O 1
ATOM 974 N N . ILE A 1 125 ? -12.185 10.576 20.608 1.00 96.62 125 ILE A N 1
ATOM 975 C CA . ILE A 1 125 ? -13.081 9.416 20.554 1.00 96.62 125 ILE A CA 1
ATOM 976 C C . ILE A 1 125 ? -14.455 9.753 21.139 1.00 96.62 125 ILE A C 1
ATOM 978 O O . ILE A 1 125 ? -15.468 9.471 20.511 1.00 96.62 125 ILE A O 1
ATOM 982 N N . LEU A 1 126 ? -14.505 10.440 22.286 1.00 96.94 126 LEU A N 1
ATOM 983 C CA . LEU A 1 126 ? -15.771 10.858 22.898 1.00 96.94 126 LEU A CA 1
ATOM 984 C C . LEU A 1 126 ? -16.565 11.849 22.034 1.00 96.94 126 LEU A C 1
ATOM 986 O O . LEU A 1 126 ? -17.790 11.863 22.109 1.00 96.94 126 LEU A O 1
ATOM 990 N N . GLN A 1 127 ? -15.897 12.691 21.240 1.00 98.00 127 GLN A N 1
ATOM 991 C CA . GLN A 1 127 ? -16.584 13.578 20.295 1.00 98.00 127 GLN A CA 1
ATOM 992 C C . GLN A 1 127 ? -17.248 12.789 19.164 1.00 98.00 127 GLN A C 1
ATOM 994 O O . GLN A 1 127 ? -18.384 13.092 18.807 1.00 98.00 127 GLN A O 1
ATOM 999 N N . LEU A 1 128 ? -16.550 11.787 18.624 1.00 97.94 128 LEU A N 1
ATOM 1000 C CA . LEU A 1 128 ? -17.071 10.913 17.574 1.00 97.94 128 LEU A CA 1
ATOM 1001 C C . LEU A 1 128 ? -18.248 10.075 18.089 1.00 97.94 128 LEU A C 1
ATOM 1003 O O . LEU A 1 128 ? -19.330 10.135 17.518 1.00 97.94 128 LEU A O 1
ATOM 1007 N N . ASP A 1 129 ? -18.062 9.386 19.215 1.00 95.06 129 ASP A N 1
ATOM 1008 C CA . ASP A 1 129 ? -19.056 8.492 19.830 1.00 95.06 129 ASP A CA 1
ATOM 1009 C C . ASP A 1 129 ? -20.324 9.224 20.320 1.00 95.06 129 ASP A C 1
ATOM 1011 O O . ASP A 1 129 ? -21.389 8.635 20.485 1.00 95.06 129 ASP A O 1
ATOM 1015 N N . ALA A 1 130 ? -20.253 10.545 20.519 1.00 97.31 130 ALA A N 1
ATOM 1016 C CA . ALA A 1 130 ? -21.422 11.355 20.859 1.00 97.31 130 ALA A CA 1
ATOM 1017 C C . ALA A 1 130 ? -22.392 11.569 19.678 1.00 97.31 130 ALA A C 1
ATOM 1019 O O . ALA A 1 130 ? -23.522 12.021 19.895 1.00 97.31 130 ALA A O 1
ATOM 1020 N N . HIS A 1 131 ? -21.975 11.297 18.437 1.00 98.19 131 HIS A N 1
ATOM 1021 C CA . HIS A 1 131 ? -22.817 11.471 17.257 1.00 98.19 131 HIS A CA 1
ATOM 1022 C C . HIS A 1 131 ? -23.652 10.204 16.985 1.00 98.19 131 HIS A C 1
ATOM 1024 O O . HIS A 1 131 ? -23.086 9.129 16.840 1.00 98.19 131 HIS A O 1
ATOM 1030 N N . PRO A 1 132 ? -24.986 10.289 16.809 1.00 97.31 132 PRO A N 1
ATOM 1031 C CA . PRO A 1 132 ? -25.862 9.108 16.740 1.00 97.31 132 PRO A CA 1
ATOM 1032 C C . PRO A 1 132 ? -25.643 8.189 15.524 1.00 97.31 132 PRO A C 1
ATOM 1034 O O . PRO A 1 132 ? -26.122 7.060 15.530 1.00 97.31 132 PRO A O 1
ATOM 1037 N N . ASN A 1 133 ? -24.958 8.676 14.486 1.00 97.94 133 ASN A N 1
ATOM 1038 C CA . ASN A 1 133 ? -24.604 7.898 13.289 1.00 97.94 133 ASN A CA 1
ATOM 1039 C C . ASN A 1 133 ? -23.145 7.416 13.283 1.00 97.94 133 ASN A C 1
ATOM 1041 O O . ASN A 1 133 ? -22.694 6.902 12.262 1.00 97.94 133 ASN A O 1
ATOM 1045 N N . ILE A 1 134 ? -22.396 7.644 14.365 1.00 98.62 134 ILE A N 1
ATOM 1046 C CA . ILE A 1 134 ? -21.041 7.124 14.519 1.00 98.62 134 ILE A CA 1
ATOM 1047 C C . ILE A 1 134 ? -21.070 6.102 15.644 1.00 98.62 134 ILE A C 1
ATOM 1049 O O . ILE A 1 134 ? -21.557 6.390 16.732 1.00 98.62 134 ILE A O 1
ATOM 1053 N N . GLU A 1 135 ? -20.534 4.920 15.383 1.00 98.00 135 GLU A N 1
ATOM 1054 C CA . GLU A 1 135 ? -20.358 3.897 16.403 1.00 98.00 135 GLU A CA 1
ATOM 1055 C C . GLU A 1 135 ? -18.879 3.533 16.497 1.00 98.00 135 GLU A C 1
ATOM 1057 O O . GLU A 1 135 ? -18.259 3.158 15.498 1.00 98.00 135 GLU A O 1
ATOM 1062 N N . VAL A 1 136 ? -18.310 3.665 17.697 1.00 97.19 136 VAL A N 1
ATOM 1063 C CA . VAL A 1 136 ? -16.906 3.346 17.958 1.00 97.19 136 VAL A CA 1
ATOM 1064 C C . VAL A 1 136 ? -16.812 2.060 18.775 1.00 97.19 136 VAL A C 1
ATOM 1066 O O . VAL A 1 136 ? -17.401 1.932 19.847 1.00 97.19 136 VAL A O 1
ATOM 1069 N N . ARG A 1 137 ? -16.030 1.105 18.279 1.00 95.81 137 ARG A N 1
ATOM 1070 C CA . ARG A 1 137 ? -15.670 -0.142 18.957 1.00 95.81 137 ARG A CA 1
ATOM 1071 C C . ARG A 1 137 ? -14.167 -0.132 19.234 1.00 95.81 137 ARG A C 1
ATOM 1073 O O . ARG A 1 137 ? -13.390 0.457 18.482 1.00 95.81 137 ARG A O 1
ATOM 1080 N N . THR A 1 138 ? -13.762 -0.795 20.310 1.00 94.31 138 THR A N 1
ATOM 1081 C CA . THR A 1 138 ? -12.347 -1.026 20.617 1.00 94.31 138 THR A CA 1
ATOM 1082 C C . THR A 1 138 ? -12.019 -2.509 20.596 1.00 94.31 138 THR A C 1
ATOM 1084 O O . THR A 1 138 ? -12.927 -3.340 20.676 1.00 94.31 138 THR A O 1
ATOM 1087 N N . ASP A 1 139 ? -10.732 -2.827 20.518 1.00 88.50 139 ASP A N 1
ATOM 1088 C CA . ASP A 1 139 ? -10.219 -4.180 20.707 1.00 88.50 139 ASP A CA 1
ATOM 1089 C C . ASP A 1 139 ? -10.342 -4.680 22.163 1.00 88.50 139 ASP A C 1
ATOM 1091 O O . ASP A 1 139 ? -10.868 -3.994 23.055 1.00 88.50 139 ASP A O 1
ATOM 1095 N N . ASN A 1 140 ? -9.943 -5.941 22.367 1.00 80.88 140 ASN A N 1
ATOM 1096 C CA . ASN A 1 140 ? -10.185 -6.717 23.583 1.00 80.88 140 ASN A CA 1
ATOM 1097 C C . ASN A 1 140 ? -9.294 -6.296 24.769 1.00 80.88 140 ASN A C 1
ATOM 1099 O O . ASN A 1 140 ? -8.190 -5.781 24.622 1.00 80.88 140 ASN A O 1
ATOM 1103 N N . ASP A 1 141 ? -9.771 -6.568 25.987 1.00 65.12 141 ASP A N 1
ATOM 1104 C CA . ASP A 1 141 ? -8.997 -6.380 27.218 1.00 65.12 141 ASP A CA 1
ATOM 1105 C C . ASP A 1 141 ? -7.811 -7.356 27.322 1.00 65.12 141 ASP A C 1
ATOM 1107 O O . ASP A 1 141 ? -7.983 -8.560 27.149 1.00 65.12 141 ASP A O 1
ATOM 1111 N N . GLY A 1 142 ? -6.639 -6.858 27.735 1.00 55.59 142 GLY A N 1
ATOM 1112 C CA . GLY A 1 142 ? -5.523 -7.689 28.215 1.00 55.59 142 GLY A CA 1
ATOM 1113 C C . GLY A 1 142 ? -4.345 -7.888 27.257 1.00 55.59 142 GLY A C 1
ATOM 1114 O O . GLY A 1 142 ? -3.296 -8.317 27.726 1.00 55.59 142 GLY A O 1
ATOM 1115 N N . GLU A 1 143 ? -4.469 -7.502 25.986 1.00 59.31 143 GLU A N 1
ATOM 1116 C CA . GLU A 1 143 ? -3.397 -7.560 24.981 1.00 59.31 143 GLU A CA 1
ATOM 1117 C C . GLU A 1 143 ? -3.230 -6.167 24.346 1.00 59.31 143 GLU A C 1
ATOM 1119 O O . GLU A 1 143 ? -3.972 -5.814 23.434 1.00 59.31 143 GLU A O 1
ATOM 1124 N N . PRO A 1 144 ? -2.337 -5.303 24.859 1.00 59.69 144 PRO A N 1
ATOM 1125 C CA . PRO A 1 144 ? -2.219 -3.943 24.345 1.00 59.69 144 PRO A CA 1
ATOM 1126 C C . PRO A 1 144 ? -1.677 -3.932 22.907 1.00 59.69 144 PRO A C 1
ATOM 1128 O O . PRO A 1 144 ? -0.672 -4.589 22.634 1.00 59.69 144 PRO A O 1
ATOM 1131 N N . ARG A 1 145 ? -2.227 -3.051 22.053 1.00 64.94 145 ARG A N 1
ATOM 1132 C CA . ARG A 1 145 ? -1.745 -2.753 20.685 1.00 64.94 145 ARG A CA 1
ATOM 1133 C C . ARG A 1 145 ? -2.103 -3.791 19.617 1.00 64.94 145 ARG A C 1
ATOM 1135 O O . ARG A 1 145 ? -1.371 -3.875 18.631 1.00 64.94 145 ARG A O 1
ATOM 1142 N N . LEU A 1 146 ? -3.190 -4.550 19.773 1.00 78.69 146 LEU A N 1
ATOM 1143 C CA . LEU A 1 146 ? -3.621 -5.480 18.725 1.00 78.69 146 LEU A CA 1
ATOM 1144 C C . LEU A 1 146 ? -4.127 -4.717 17.500 1.00 78.69 146 LEU A C 1
ATOM 1146 O O . LEU A 1 146 ? -3.733 -5.035 16.381 1.00 78.69 146 LEU A O 1
ATOM 1150 N N . MET A 1 147 ? -4.936 -3.672 17.683 1.00 87.50 147 MET A N 1
ATOM 1151 C CA . MET A 1 147 ? -5.543 -2.952 16.562 1.00 87.50 147 MET A CA 1
ATOM 1152 C C . MET A 1 147 ? -4.579 -1.943 15.922 1.00 87.50 147 MET A C 1
ATOM 1154 O O . MET A 1 147 ? -4.605 -0.750 16.224 1.00 87.50 147 MET A O 1
ATOM 1158 N N . HIS A 1 148 ? -3.717 -2.404 15.013 1.00 88.75 148 HIS A N 1
ATOM 1159 C CA . HIS A 1 148 ? -2.693 -1.569 14.369 1.00 88.75 148 HIS A CA 1
ATOM 1160 C C . HIS A 1 148 ? -2.983 -1.223 12.900 1.00 88.75 148 HIS A C 1
ATOM 1162 O O . HIS A 1 148 ? -2.265 -0.423 12.300 1.00 88.75 148 HIS A O 1
ATOM 1168 N N . SER A 1 149 ? -4.079 -1.726 12.339 1.00 89.56 149 SER A N 1
ATOM 1169 C CA . SER A 1 149 ? -4.499 -1.443 10.968 1.00 89.56 149 SER A CA 1
ATOM 1170 C C . SER A 1 149 ? -4.816 0.036 10.715 1.00 89.56 149 SER A C 1
ATOM 1172 O O . SER A 1 149 ? -5.169 0.808 11.613 1.00 89.56 149 SER A O 1
ATOM 1174 N N . ARG A 1 150 ? -4.674 0.423 9.443 1.00 92.25 150 ARG A N 1
ATOM 1175 C CA . ARG A 1 150 ? -5.004 1.745 8.895 1.00 92.25 150 ARG A CA 1
ATOM 1176 C C . ARG A 1 150 ? -5.706 1.541 7.568 1.00 92.25 150 ARG A C 1
ATOM 1178 O O . ARG A 1 150 ? -5.064 1.547 6.517 1.00 92.25 150 ARG A O 1
ATOM 1185 N N . PHE A 1 151 ? -7.007 1.309 7.623 1.00 97.06 151 PHE A N 1
ATOM 1186 C CA . PHE A 1 151 ? -7.801 1.244 6.411 1.00 97.06 151 PHE A CA 1
ATOM 1187 C C . PHE A 1 151 ? -9.189 1.840 6.600 1.00 97.06 151 PHE A C 1
ATOM 1189 O O . PHE A 1 151 ? -9.708 1.950 7.710 1.00 97.06 151 PHE A O 1
ATOM 1196 N N . MET A 1 152 ? -9.783 2.237 5.484 1.00 98.00 152 MET A N 1
ATOM 1197 C CA . MET A 1 152 ? -11.161 2.683 5.395 1.00 98.00 152 MET A CA 1
ATOM 1198 C C . MET A 1 152 ? -11.814 2.036 4.182 1.00 98.00 152 MET A C 1
ATOM 1200 O O . MET A 1 152 ? -11.253 2.078 3.086 1.00 98.00 152 MET A O 1
ATOM 1204 N N . VAL A 1 153 ? -13.004 1.480 4.376 1.00 98.62 153 VAL A N 1
ATOM 1205 C CA . VAL A 1 153 ? -13.891 1.093 3.282 1.00 98.62 153 VAL A CA 1
ATOM 1206 C C . VAL A 1 153 ? -14.923 2.193 3.078 1.00 98.62 153 VAL A C 1
ATOM 1208 O O . VAL A 1 153 ? -15.547 2.668 4.028 1.00 98.62 153 VAL A O 1
ATOM 1211 N N . ILE A 1 154 ? -15.074 2.615 1.826 1.00 98.38 154 ILE A N 1
ATOM 1212 C CA . ILE A 1 154 ? -16.030 3.628 1.392 1.00 98.38 154 ILE A CA 1
ATOM 1213 C C . ILE A 1 154 ? -17.094 2.938 0.544 1.00 98.38 154 ILE A C 1
ATOM 1215 O O . ILE A 1 154 ? -16.784 2.379 -0.514 1.00 98.38 154 ILE A O 1
ATOM 1219 N N . ASP A 1 155 ? -18.343 3.016 1.003 1.00 98.38 155 ASP A N 1
ATOM 1220 C CA . ASP A 1 155 ? -19.540 2.590 0.271 1.00 98.38 155 ASP A CA 1
ATOM 1221 C C . ASP A 1 155 ? -19.521 1.125 -0.230 1.00 98.38 155 ASP A C 1
ATOM 1223 O O . ASP A 1 155 ? -20.181 0.808 -1.221 1.00 98.38 155 ASP A O 1
ATOM 1227 N N . GLY A 1 156 ? -18.729 0.241 0.391 1.00 96.94 156 GLY A N 1
ATOM 1228 C CA . GLY A 1 156 ? -18.521 -1.146 -0.059 1.00 96.94 156 GLY A CA 1
ATOM 1229 C C . GLY A 1 156 ? -17.907 -1.284 -1.457 1.00 96.94 156 GLY A C 1
ATOM 1230 O O . GLY A 1 156 ? -18.006 -2.330 -2.094 1.00 96.94 156 GLY A O 1
ATOM 1231 N N . ALA A 1 157 ? -17.294 -0.217 -1.978 1.00 93.06 157 ALA A N 1
ATOM 1232 C CA . ALA A 1 157 ? -16.803 -0.160 -3.358 1.00 93.06 157 ALA A CA 1
ATOM 1233 C C . ALA A 1 157 ? -15.333 0.258 -3.473 1.00 93.06 157 ALA A C 1
ATOM 1235 O O . ALA A 1 157 ? -14.700 0.033 -4.509 1.00 93.06 157 ALA A O 1
ATOM 1236 N N . LYS A 1 158 ? -14.794 0.894 -2.431 1.00 92.81 158 LYS A N 1
ATOM 1237 C CA . LYS A 1 158 ? -13.445 1.454 -2.426 1.00 92.81 158 LYS A CA 1
ATOM 1238 C C . LYS A 1 158 ? -12.762 1.188 -1.095 1.00 92.81 158 LYS A C 1
ATOM 1240 O O . LYS A 1 158 ? -13.367 1.377 -0.046 1.00 92.81 158 LYS A O 1
ATOM 1245 N N . VAL A 1 159 ? -11.489 0.817 -1.151 1.00 96.12 159 VAL A N 1
ATOM 1246 C CA . VAL A 1 159 ? -10.613 0.663 0.012 1.00 96.12 159 VAL A CA 1
ATOM 1247 C C . VAL A 1 159 ? -9.532 1.724 -0.035 1.00 96.12 159 VAL A C 1
ATOM 1249 O O . VAL A 1 159 ? -8.951 1.985 -1.085 1.00 96.12 159 VAL A O 1
ATOM 1252 N N . VAL A 1 160 ? -9.244 2.313 1.114 1.00 93.81 160 VAL A N 1
ATOM 1253 C CA . VAL A 1 160 ? -8.077 3.156 1.349 1.00 93.81 160 VAL A CA 1
ATOM 1254 C C . VAL A 1 160 ? -7.262 2.466 2.426 1.00 93.81 160 VAL A C 1
ATOM 1256 O O . VAL A 1 160 ? -7.798 2.199 3.493 1.00 93.81 160 VAL A O 1
ATOM 1259 N N . MET A 1 161 ? -5.994 2.172 2.176 1.00 94.19 161 MET A N 1
ATOM 1260 C CA . MET A 1 161 ? -5.082 1.595 3.164 1.00 94.19 161 MET A CA 1
ATOM 1261 C C . MET A 1 161 ? -3.666 2.122 2.950 1.00 94.19 161 MET A C 1
ATOM 1263 O O . MET A 1 161 ? -3.403 2.806 1.971 1.00 94.19 161 MET A O 1
ATOM 1267 N N . GLY A 1 162 ? -2.741 1.814 3.844 1.00 87.94 162 GLY A N 1
ATOM 1268 C CA . GLY A 1 162 ? -1.334 2.141 3.647 1.00 87.94 162 GLY A CA 1
ATOM 1269 C C . GLY A 1 162 ? -0.607 2.286 4.962 1.00 87.94 162 GLY A C 1
ATOM 1270 O O . GLY A 1 162 ? -1.157 2.067 6.046 1.00 87.94 162 GLY A O 1
ATOM 1271 N N . SER A 1 163 ? 0.645 2.693 4.870 1.00 87.44 163 SER A N 1
ATOM 1272 C CA . SER A 1 163 ? 1.445 2.955 6.053 1.00 87.44 163 SER A CA 1
ATOM 1273 C C . SER A 1 163 ? 1.140 4.310 6.702 1.00 87.44 163 SER A C 1
ATOM 1275 O O . SER A 1 163 ? 1.416 4.489 7.895 1.00 87.44 163 SER A O 1
ATOM 1277 N N . TYR A 1 164 ? 0.555 5.262 5.962 1.00 83.38 164 TYR A N 1
ATOM 1278 C CA . TYR A 1 164 ? 0.291 6.619 6.439 1.00 83.38 164 TYR A CA 1
ATOM 1279 C C . TYR A 1 164 ? -0.639 6.650 7.663 1.00 83.38 164 TYR A C 1
ATOM 1281 O O . TYR A 1 164 ? -1.793 6.223 7.636 1.00 83.38 164 TYR A O 1
ATOM 1289 N N . ASN A 1 165 ? -0.131 7.205 8.764 1.00 83.62 165 ASN A N 1
ATOM 1290 C CA . ASN A 1 165 ? -0.871 7.383 10.009 1.00 83.62 165 ASN A CA 1
ATOM 1291 C C . ASN A 1 165 ? -1.773 8.627 9.930 1.00 83.62 165 ASN A C 1
ATOM 1293 O O . ASN A 1 165 ? -1.271 9.742 9.810 1.00 83.62 165 ASN A O 1
ATOM 1297 N N . TRP A 1 166 ? -3.083 8.484 10.151 1.00 86.81 166 TRP A N 1
ATOM 1298 C CA . TRP A 1 166 ? -4.027 9.620 10.156 1.00 86.81 166 TRP A CA 1
ATOM 1299 C C . TRP A 1 166 ? -4.034 10.391 11.489 1.00 86.81 166 TRP A C 1
ATOM 1301 O O . TRP A 1 166 ? -5.022 11.022 11.860 1.00 86.81 166 TRP A O 1
ATOM 1311 N N . SER A 1 167 ? -2.925 10.331 12.228 1.00 84.56 167 SER A N 1
ATOM 1312 C CA . SER A 1 167 ? -2.709 11.005 13.508 1.00 84.56 167 SER A CA 1
ATOM 1313 C C . SER A 1 167 ? -1.856 12.261 13.315 1.00 84.56 167 SER A C 1
ATOM 1315 O O . SER A 1 167 ? -1.238 12.447 12.265 1.00 84.56 167 SER A O 1
ATOM 1317 N N . VAL A 1 168 ? -1.802 13.134 14.324 1.00 81.69 168 VAL A N 1
ATOM 1318 C CA . VAL A 1 168 ? -0.948 14.336 14.301 1.00 81.69 168 VAL A CA 1
ATOM 1319 C C . VAL A 1 168 ? 0.502 13.938 14.036 1.00 81.69 168 VAL A C 1
ATOM 1321 O O . VAL A 1 168 ? 1.151 14.477 13.150 1.00 81.69 168 VAL A O 1
ATOM 1324 N N . GLU A 1 169 ? 1.004 12.932 14.747 1.00 76.19 169 GLU A N 1
ATOM 1325 C CA . GLU A 1 169 ? 2.378 12.454 14.598 1.00 76.19 169 GLU A CA 1
ATOM 1326 C C . GLU A 1 169 ? 2.645 11.896 13.198 1.00 76.19 169 GLU A C 1
ATOM 1328 O O . GLU A 1 169 ? 3.711 12.146 12.644 1.00 76.19 169 GLU A O 1
ATOM 1333 N N . GLY A 1 170 ? 1.676 11.176 12.627 1.00 72.81 170 GLY A N 1
ATOM 1334 C CA . GLY A 1 170 ? 1.764 10.653 11.268 1.00 72.81 170 GLY A CA 1
ATOM 1335 C C . GLY A 1 170 ? 1.909 11.748 10.225 1.00 72.81 170 GLY A C 1
ATOM 1336 O O . GLY A 1 170 ? 2.845 11.741 9.432 1.00 72.81 170 GLY A O 1
ATOM 1337 N N . CYS A 1 171 ? 1.015 12.732 10.286 1.00 70.06 171 CYS A N 1
ATOM 1338 C CA . CYS A 1 171 ? 0.994 13.849 9.351 1.00 70.06 171 CYS A CA 1
ATOM 1339 C C . CYS A 1 171 ? 2.192 14.798 9.503 1.00 70.06 171 CYS A C 1
ATOM 1341 O O . CYS A 1 171 ? 2.578 15.445 8.536 1.00 70.06 171 CYS A O 1
ATOM 1343 N N . GLU A 1 172 ? 2.743 14.952 10.710 1.00 65.31 172 GLU A N 1
ATOM 1344 C CA . GLU A 1 172 ? 3.759 15.979 10.973 1.00 65.31 172 GLU A CA 1
ATOM 1345 C C . GLU A 1 172 ? 5.198 15.470 10.976 1.00 65.31 172 GLU A C 1
ATOM 1347 O O . GLU A 1 172 ? 6.127 16.277 10.894 1.00 65.31 172 GLU A O 1
ATOM 1352 N N . ARG A 1 173 ? 5.404 14.164 11.168 1.00 63.59 173 ARG A N 1
ATOM 1353 C CA . ARG A 1 173 ? 6.736 13.614 11.452 1.00 63.59 173 ARG A CA 1
ATOM 1354 C C . ARG A 1 173 ? 7.161 12.521 10.491 1.00 63.59 173 ARG A C 1
ATOM 1356 O O . ARG A 1 173 ? 8.345 12.184 10.498 1.00 63.59 173 ARG A O 1
ATOM 1363 N N . THR A 1 174 ? 6.234 11.967 9.714 1.00 67.69 174 THR A N 1
ATOM 1364 C CA . THR A 1 174 ? 6.492 10.754 8.946 1.00 67.69 174 THR A CA 1
ATOM 1365 C C . THR A 1 174 ? 6.151 10.890 7.474 1.00 67.69 174 THR A C 1
ATOM 1367 O O . THR A 1 174 ? 5.208 11.593 7.126 1.00 67.69 174 THR A O 1
ATOM 1370 N N . ILE A 1 175 ? 6.898 10.169 6.640 1.00 67.94 175 ILE A N 1
ATOM 1371 C CA . ILE A 1 175 ? 6.574 9.929 5.234 1.00 67.94 175 ILE A CA 1
ATOM 1372 C C . ILE A 1 175 ? 5.956 8.542 5.131 1.00 67.94 175 ILE A C 1
ATOM 1374 O O . ILE A 1 175 ? 6.501 7.598 5.696 1.00 67.94 175 ILE A O 1
ATOM 1378 N N . GLY A 1 176 ? 4.828 8.407 4.448 1.00 72.00 176 GLY A N 1
ATOM 1379 C CA . GLY A 1 176 ? 4.235 7.098 4.195 1.00 72.00 176 GLY A CA 1
ATOM 1380 C C . GLY A 1 176 ? 3.287 7.118 3.012 1.00 72.00 176 GLY A C 1
ATOM 1381 O O . GLY A 1 176 ? 2.998 8.170 2.439 1.00 72.00 176 GLY A O 1
ATOM 1382 N N . ASP A 1 177 ? 2.772 5.951 2.672 1.00 76.38 177 ASP A N 1
ATOM 1383 C CA . ASP A 1 177 ? 1.915 5.749 1.518 1.00 76.38 177 ASP A CA 1
ATOM 1384 C C . ASP A 1 177 ? 0.423 5.619 1.872 1.00 76.38 177 ASP A C 1
ATOM 1386 O O . ASP A 1 177 ? 0.031 5.226 2.976 1.00 76.38 177 ASP A O 1
ATOM 1390 N N . VAL A 1 178 ? -0.409 5.974 0.896 1.00 77.31 178 VAL A N 1
ATOM 1391 C CA . VAL A 1 178 ? -1.860 5.790 0.860 1.00 77.31 178 VAL A CA 1
ATOM 1392 C C . VAL A 1 178 ? -2.206 5.106 -0.462 1.00 77.31 178 VAL A C 1
ATOM 1394 O O . VAL A 1 178 ? -2.151 5.713 -1.531 1.00 77.31 178 VAL A O 1
ATOM 1397 N N . LEU A 1 179 ? -2.581 3.840 -0.386 1.00 82.75 179 LEU A N 1
ATOM 1398 C CA . LEU A 1 179 ? -3.098 3.024 -1.471 1.00 82.75 179 LEU A CA 1
ATOM 1399 C C . LEU A 1 179 ? -4.629 3.094 -1.493 1.00 82.75 179 LEU A C 1
ATOM 1401 O O . LEU A 1 179 ? -5.301 2.820 -0.502 1.00 82.75 179 LEU A O 1
ATOM 1405 N N . ILE A 1 180 ? -5.184 3.438 -2.647 1.00 82.19 180 ILE A N 1
ATOM 1406 C CA . ILE A 1 180 ? -6.616 3.536 -2.918 1.00 82.19 180 ILE A CA 1
ATOM 1407 C C . ILE A 1 180 ? -6.973 2.494 -3.970 1.00 82.19 180 ILE A C 1
ATOM 1409 O O . ILE A 1 180 ? -6.389 2.466 -5.053 1.00 82.19 180 ILE A O 1
ATOM 1413 N N . ILE A 1 181 ? -7.953 1.653 -3.668 1.00 84.00 181 ILE A N 1
ATOM 1414 C CA . ILE A 1 181 ? -8.406 0.568 -4.532 1.00 84.00 181 ILE A CA 1
ATOM 1415 C C . ILE A 1 181 ? -9.912 0.719 -4.751 1.00 84.00 181 ILE A C 1
ATOM 1417 O O . ILE A 1 181 ? -10.705 0.454 -3.855 1.00 84.00 181 ILE A O 1
ATOM 1421 N N . ASN A 1 182 ? -10.315 1.124 -5.953 1.00 83.69 182 ASN A N 1
ATOM 1422 C CA . ASN A 1 182 ? -11.697 1.150 -6.432 1.00 83.69 182 ASN A CA 1
ATOM 1423 C C . ASN A 1 182 ? -12.069 -0.223 -7.009 1.00 83.69 182 ASN A C 1
ATOM 1425 O O . ASN A 1 182 ? -12.062 -0.432 -8.225 1.00 83.69 182 ASN A O 1
ATOM 1429 N N . ASN A 1 183 ? -12.350 -1.180 -6.132 1.00 86.00 183 ASN A N 1
ATOM 1430 C CA . ASN A 1 183 ? -12.797 -2.508 -6.522 1.00 86.00 183 ASN A CA 1
ATOM 1431 C C . ASN A 1 183 ? -13.729 -3.069 -5.443 1.00 86.00 183 ASN A C 1
ATOM 1433 O O . ASN A 1 183 ? -13.311 -3.244 -4.302 1.00 86.00 183 ASN A O 1
ATOM 1437 N N . ALA A 1 184 ? -14.976 -3.362 -5.816 1.00 91.19 184 ALA A N 1
ATOM 1438 C CA . ALA A 1 184 ? -15.994 -3.826 -4.875 1.00 91.19 184 ALA A CA 1
ATOM 1439 C C . ALA A 1 184 ? -15.693 -5.217 -4.291 1.00 91.19 184 ALA A C 1
ATOM 1441 O O . ALA A 1 184 ? -16.013 -5.463 -3.135 1.00 91.19 184 ALA A O 1
ATOM 1442 N N . ASP A 1 185 ? -15.035 -6.108 -5.039 1.00 93.38 185 ASP A N 1
ATOM 1443 C CA . ASP A 1 185 ? -14.662 -7.431 -4.522 1.00 93.38 185 ASP A CA 1
ATOM 1444 C C . ASP A 1 185 ? -13.536 -7.318 -3.479 1.00 93.38 185 ASP A C 1
ATOM 1446 O O . ASP A 1 185 ? -13.562 -8.000 -2.456 1.00 93.38 185 ASP A O 1
ATOM 1450 N N . VAL A 1 186 ? -12.572 -6.418 -3.707 1.00 95.06 186 VAL A N 1
ATOM 1451 C CA . VAL A 1 186 ? -11.535 -6.084 -2.717 1.00 95.06 186 VAL A CA 1
ATOM 1452 C C . VAL A 1 186 ? -12.159 -5.389 -1.506 1.00 95.06 186 VAL A C 1
ATOM 1454 O O . VAL A 1 186 ? -11.826 -5.728 -0.375 1.00 95.06 186 VAL A O 1
ATOM 1457 N N . ALA A 1 187 ? -13.087 -4.451 -1.720 1.00 97.00 187 ALA A N 1
ATOM 1458 C CA . ALA A 1 187 ? -13.806 -3.782 -0.639 1.00 97.00 187 ALA A CA 1
ATOM 1459 C C . ALA A 1 187 ? -14.576 -4.775 0.234 1.00 97.00 187 ALA A C 1
ATOM 1461 O O . ALA A 1 187 ? -14.423 -4.731 1.449 1.00 97.00 187 ALA A O 1
ATOM 1462 N N . ALA A 1 188 ? -15.277 -5.736 -0.369 1.00 97.69 188 ALA A N 1
ATOM 1463 C CA . ALA A 1 188 ? -15.968 -6.795 0.358 1.00 97.69 188 ALA A CA 1
ATOM 1464 C C . ALA A 1 188 ? -15.017 -7.650 1.219 1.00 97.69 188 ALA A C 1
ATOM 1466 O O . ALA A 1 188 ? -15.390 -8.067 2.311 1.00 97.69 188 ALA A O 1
ATOM 1467 N N . ALA A 1 189 ? -13.779 -7.890 0.770 1.00 97.81 189 ALA A N 1
ATOM 1468 C CA . ALA A 1 189 ? -12.780 -8.604 1.569 1.00 97.81 189 ALA A CA 1
ATOM 1469 C C . ALA A 1 189 ? -12.324 -7.800 2.802 1.00 97.81 189 ALA A C 1
ATOM 1471 O O . ALA A 1 189 ? -12.151 -8.363 3.882 1.00 97.81 189 ALA A O 1
ATOM 1472 N N . PHE A 1 190 ? -12.166 -6.480 2.664 1.00 98.38 190 PHE A N 1
ATOM 1473 C CA . PHE A 1 190 ? -11.878 -5.593 3.797 1.00 98.38 190 PHE A CA 1
ATOM 1474 C C . PHE A 1 190 ? -13.089 -5.405 4.724 1.00 98.38 190 PHE A C 1
ATOM 1476 O O . PHE A 1 190 ? -12.899 -5.289 5.932 1.00 98.38 190 PHE A O 1
ATOM 1483 N N . GLU A 1 191 ? -14.318 -5.400 4.197 1.00 98.25 191 GLU A N 1
ATOM 1484 C CA . GLU A 1 191 ? -15.544 -5.372 5.008 1.00 98.25 191 GLU A CA 1
ATOM 1485 C C . GLU A 1 191 ? -15.711 -6.653 5.824 1.00 98.25 191 GLU A C 1
ATOM 1487 O O . GLU A 1 191 ? -16.032 -6.559 7.003 1.00 98.25 191 GLU A O 1
ATOM 1492 N N . ASP A 1 192 ? -15.430 -7.830 5.251 1.00 97.81 192 ASP A N 1
ATOM 1493 C CA . ASP A 1 192 ? -15.444 -9.097 5.996 1.00 97.81 192 ASP A CA 1
ATOM 1494 C C . ASP A 1 192 ? -14.478 -9.032 7.188 1.00 97.81 192 ASP A C 1
ATOM 1496 O O . ASP A 1 192 ? -14.874 -9.265 8.331 1.00 97.81 192 ASP A O 1
ATOM 1500 N N . GLN A 1 193 ? -13.238 -8.593 6.951 1.00 96.94 193 GLN A N 1
ATOM 1501 C CA . GLN A 1 193 ? -12.258 -8.376 8.015 1.00 96.94 193 GLN A CA 1
ATOM 1502 C C . GLN A 1 193 ? -12.731 -7.351 9.058 1.00 96.94 193 GLN A C 1
ATOM 1504 O O . GLN A 1 193 ? -12.562 -7.554 10.264 1.00 96.94 193 GLN A O 1
ATOM 1509 N N . PHE A 1 194 ? -13.309 -6.235 8.612 1.00 98.19 194 PHE A N 1
ATOM 1510 C CA . PHE A 1 194 ? -13.832 -5.201 9.498 1.00 98.19 194 PHE A CA 1
ATOM 1511 C C . PHE A 1 194 ? -14.974 -5.730 10.371 1.00 98.19 194 PHE A C 1
ATOM 1513 O O . PHE A 1 194 ? -14.985 -5.489 11.578 1.00 98.19 194 PHE A O 1
ATOM 1520 N N . ASP A 1 195 ? -15.905 -6.490 9.796 1.00 98.25 195 ASP A N 1
ATOM 1521 C CA . ASP A 1 195 ? -17.054 -7.058 10.496 1.00 98.25 195 ASP A CA 1
ATOM 1522 C C . ASP A 1 195 ? -16.633 -8.097 11.540 1.00 98.25 195 ASP A C 1
ATOM 1524 O O . ASP A 1 195 ? -17.220 -8.135 12.627 1.00 98.25 195 ASP A O 1
ATOM 1528 N N . GLN A 1 196 ? -15.567 -8.868 11.295 1.00 97.00 196 GLN A N 1
ATOM 1529 C CA . GLN A 1 196 ? -15.011 -9.751 12.323 1.00 97.00 196 GLN A CA 1
ATOM 1530 C C . GLN A 1 196 ? -14.604 -8.977 13.587 1.00 97.00 196 GLN A C 1
ATOM 1532 O O . GLN A 1 196 ? -14.879 -9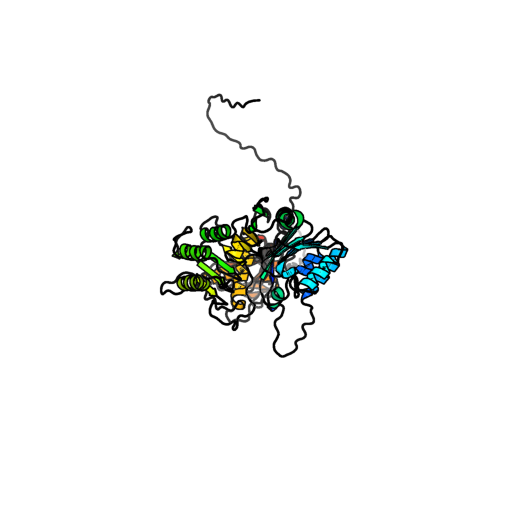.436 14.697 1.00 97.00 196 GLN A O 1
ATOM 1537 N N . MET A 1 197 ? -14.018 -7.786 13.440 1.00 96.00 197 MET A N 1
ATOM 1538 C CA . MET A 1 197 ? -13.635 -6.930 14.569 1.00 96.00 197 MET A CA 1
ATOM 1539 C C . MET A 1 197 ? -14.836 -6.184 15.161 1.00 96.00 197 MET A C 1
ATOM 1541 O O . MET A 1 197 ? -15.053 -6.183 16.373 1.00 96.00 197 MET A O 1
ATOM 1545 N N . PHE A 1 198 ? -15.635 -5.546 14.309 1.00 97.44 198 PHE A N 1
ATOM 1546 C CA . PHE A 1 198 ? -16.683 -4.622 14.726 1.00 97.44 198 PHE A CA 1
ATOM 1547 C C . PHE A 1 198 ? -17.951 -5.336 15.212 1.00 97.44 198 PHE A C 1
ATOM 1549 O O . PHE A 1 198 ? -18.515 -4.974 16.247 1.00 97.44 198 PHE A O 1
ATOM 1556 N N . VAL A 1 199 ? -18.417 -6.336 14.459 1.00 97.38 199 VAL A N 1
ATOM 1557 C CA . VAL A 1 199 ? -19.665 -7.068 14.727 1.00 97.38 199 VAL A CA 1
ATOM 1558 C C . VAL A 1 199 ? -19.397 -8.277 15.614 1.00 97.38 199 VAL A C 1
ATOM 1560 O O . VAL A 1 199 ? -20.142 -8.532 16.561 1.00 97.38 199 VAL A O 1
ATOM 1563 N N . GLU A 1 200 ? -18.340 -9.031 15.310 1.00 96.38 200 GLU A N 1
ATOM 1564 C CA . GLU A 1 200 ? -18.069 -10.316 15.961 1.00 96.38 200 GLU A CA 1
ATOM 1565 C C . GLU A 1 200 ? -17.083 -10.228 17.131 1.00 96.38 200 GLU A C 1
ATOM 1567 O O . GLU A 1 200 ? -16.923 -11.217 17.847 1.00 96.38 200 GLU A O 1
ATOM 1572 N N . HIS A 1 201 ? -16.475 -9.057 17.356 1.00 93.50 201 HIS A N 1
ATOM 1573 C CA . HIS A 1 201 ? -15.513 -8.803 18.434 1.00 93.50 201 HIS A CA 1
ATOM 1574 C C . HIS A 1 201 ? -14.292 -9.728 18.430 1.00 93.50 201 HIS A C 1
ATOM 1576 O O . HIS A 1 201 ? -13.753 -10.066 19.484 1.00 93.50 201 HIS A O 1
ATOM 1582 N N . ARG A 1 202 ? -13.853 -10.152 17.244 1.00 93.19 202 ARG A N 1
ATOM 1583 C CA . ARG A 1 202 ? -12.668 -10.988 17.068 1.00 93.19 202 ARG A CA 1
ATOM 1584 C C . ARG A 1 202 ? -11.491 -10.137 16.624 1.00 93.19 202 ARG A C 1
ATOM 1586 O O . ARG A 1 202 ? -11.540 -9.503 15.575 1.00 93.19 202 ARG A O 1
ATOM 1593 N N . PHE A 1 203 ? -10.429 -10.184 17.413 1.00 93.31 203 PHE A N 1
ATOM 1594 C CA . PHE A 1 203 ? -9.181 -9.456 17.198 1.00 93.31 203 PHE A CA 1
ATOM 1595 C C . PHE A 1 203 ? -8.004 -10.426 17.240 1.00 93.31 203 PHE A C 1
ATOM 1597 O O . PHE A 1 203 ? -8.119 -11.543 17.757 1.00 93.31 203 PHE A O 1
ATOM 1604 N N . GLY A 1 204 ? -6.872 -10.022 16.676 1.00 91.00 204 GLY A N 1
ATOM 1605 C CA . GLY A 1 204 ? -5.667 -10.838 16.611 1.00 91.00 204 GLY A CA 1
ATOM 1606 C C . GLY A 1 204 ? -5.946 -12.228 16.036 1.00 91.00 204 GLY A C 1
ATOM 1607 O O . GLY A 1 204 ? -6.624 -12.385 15.013 1.00 91.00 204 GLY A O 1
ATOM 1608 N N . ALA A 1 205 ? -5.447 -13.246 16.739 1.00 90.50 205 ALA A N 1
ATOM 1609 C CA . ALA A 1 205 ? -5.567 -14.657 16.379 1.00 90.50 205 ALA A CA 1
ATOM 1610 C C . ALA A 1 205 ? -6.986 -15.244 16.526 1.00 90.50 205 ALA A C 1
ATOM 1612 O O . ALA A 1 205 ? -7.212 -16.382 16.120 1.00 90.50 205 ALA A O 1
ATOM 1613 N N . GLU A 1 206 ? -7.949 -14.512 17.102 1.00 92.12 206 GLU A N 1
ATOM 1614 C CA . GLU A 1 206 ? -9.344 -14.974 17.150 1.00 92.12 206 GLU A CA 1
ATOM 1615 C C . GLU A 1 206 ? -10.043 -14.840 15.794 1.00 92.12 206 GLU A C 1
ATOM 1617 O O . GLU A 1 206 ? -11.028 -15.539 15.534 1.00 92.12 206 GLU A O 1
ATOM 1622 N N . LYS A 1 207 ? -9.535 -13.961 14.924 1.00 93.06 207 LYS A N 1
ATOM 1623 C CA . LYS A 1 207 ? -10.023 -13.808 13.553 1.00 93.06 207 LYS A CA 1
ATOM 1624 C C . LYS A 1 207 ? -9.820 -15.076 12.728 1.00 93.06 207 LYS A C 1
ATOM 1626 O O . LYS A 1 207 ? -9.125 -16.014 13.120 1.00 93.06 207 LYS A O 1
ATOM 1631 N N . ARG A 1 208 ? -10.474 -15.117 11.573 1.00 94.31 208 ARG A N 1
ATOM 1632 C CA . ARG A 1 208 ? -10.415 -16.238 10.638 1.00 94.31 208 ARG A CA 1
ATOM 1633 C C . ARG A 1 208 ? -10.122 -15.716 9.247 1.00 94.31 208 ARG A C 1
ATOM 1635 O O . ARG A 1 208 ? -10.641 -14.671 8.873 1.00 94.31 208 ARG A O 1
ATOM 1642 N N . ASP A 1 209 ? -9.376 -16.496 8.484 1.00 93.81 209 ASP A N 1
ATOM 1643 C CA . ASP A 1 209 ? -9.335 -16.330 7.040 1.00 93.81 209 ASP A CA 1
ATOM 1644 C C . ASP A 1 209 ? -10.658 -16.840 6.436 1.00 93.81 209 ASP A C 1
ATOM 1646 O O . ASP A 1 209 ? -10.998 -18.027 6.528 1.00 93.81 209 ASP A O 1
ATOM 1650 N N . SER A 1 210 ? -11.445 -15.913 5.894 1.00 90.62 210 SER A N 1
ATOM 1651 C CA . SER A 1 210 ? -12.745 -16.160 5.256 1.00 90.62 210 SER A CA 1
ATOM 1652 C C . SER A 1 210 ? -12.840 -15.583 3.847 1.00 90.62 210 SER A C 1
ATOM 1654 O O . SER A 1 210 ? -13.903 -15.669 3.223 1.00 90.62 210 SER A O 1
ATOM 1656 N N . ILE A 1 211 ? -11.746 -15.034 3.316 1.00 93.38 211 ILE A N 1
ATOM 1657 C CA . ILE A 1 211 ? -11.766 -14.297 2.057 1.00 93.38 211 ILE A CA 1
ATOM 1658 C C . ILE A 1 211 ? -11.107 -15.082 0.926 1.00 93.38 211 ILE A C 1
ATOM 1660 O O . ILE A 1 211 ? -10.345 -16.027 1.102 1.00 93.38 211 ILE A O 1
ATOM 1664 N N . ARG A 1 212 ? -11.398 -14.662 -0.303 1.00 93.31 212 ARG A N 1
ATOM 1665 C CA . ARG A 1 212 ? -10.529 -14.973 -1.436 1.00 93.31 212 ARG A CA 1
ATOM 1666 C C . ARG A 1 212 ? -9.398 -13.950 -1.434 1.00 93.31 212 ARG A C 1
ATOM 1668 O O . ARG A 1 212 ? -9.684 -12.763 -1.447 1.00 93.31 212 ARG A O 1
ATOM 1675 N N . HIS A 1 213 ? -8.148 -14.393 -1.531 1.00 96.75 213 HIS A N 1
ATOM 1676 C CA . HIS A 1 213 ? -7.024 -13.453 -1.506 1.00 96.75 213 HIS A CA 1
ATOM 1677 C C . HIS A 1 213 ? -6.780 -12.730 -2.835 1.00 96.75 213 HIS A C 1
ATOM 1679 O O . HIS A 1 213 ? -6.461 -11.555 -2.809 1.00 96.75 213 HIS A O 1
ATOM 1685 N N . ALA A 1 214 ? -6.930 -13.382 -3.995 1.00 95.56 214 ALA A N 1
ATOM 1686 C CA . ALA A 1 214 ? -6.472 -12.830 -5.280 1.00 95.56 214 ALA A CA 1
ATOM 1687 C C . ALA A 1 214 ? -7.600 -12.297 -6.180 1.00 95.56 214 ALA A C 1
ATOM 1689 O O . ALA A 1 214 ? -8.481 -13.056 -6.594 1.00 95.56 214 ALA A O 1
ATOM 1690 N N . PHE A 1 215 ? -7.500 -11.037 -6.599 1.00 90.25 215 PHE A N 1
ATOM 1691 C CA . PHE A 1 215 ? -8.466 -10.311 -7.425 1.00 90.25 215 PHE A CA 1
ATOM 1692 C C . PHE A 1 215 ? -7.810 -9.842 -8.724 1.00 90.25 215 PHE A C 1
ATOM 1694 O O . PHE A 1 215 ? -6.825 -9.107 -8.708 1.00 90.25 215 PHE A O 1
ATOM 1701 N N . SER A 1 216 ? -8.350 -10.261 -9.871 1.00 83.19 216 SER A N 1
ATOM 1702 C CA . SER A 1 216 ? -7.860 -9.771 -11.162 1.00 83.19 216 SER A CA 1
ATOM 1703 C C . SER A 1 216 ? -8.363 -8.352 -11.387 1.00 83.19 216 SER A C 1
ATOM 1705 O O . SER A 1 216 ? -9.558 -8.084 -11.278 1.00 83.19 216 SER A O 1
ATOM 1707 N N . VAL A 1 217 ? -7.445 -7.452 -11.708 1.00 73.25 217 VAL A N 1
ATOM 1708 C CA . VAL A 1 217 ? -7.735 -6.045 -11.981 1.00 73.25 217 VAL A CA 1
ATOM 1709 C C . VAL A 1 217 ? -7.102 -5.647 -13.302 1.00 73.25 217 VAL A C 1
ATOM 1711 O O . VAL A 1 217 ? -6.461 -6.468 -13.966 1.00 73.25 217 VAL A O 1
ATOM 1714 N N . ALA A 1 218 ? -7.262 -4.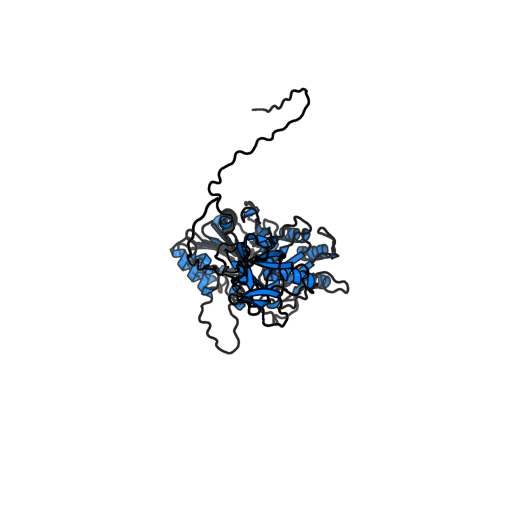379 -13.688 1.00 56.44 218 ALA A N 1
ATOM 1715 C CA . ALA A 1 218 ? -6.518 -3.827 -14.809 1.00 56.44 218 ALA A CA 1
ATOM 1716 C C . ALA A 1 218 ? -6.761 -4.658 -16.091 1.00 56.44 218 ALA A C 1
ATOM 1718 O O . ALA A 1 218 ? -5.825 -5.099 -16.753 1.00 56.44 218 ALA A O 1
ATOM 1719 N N . GLY A 1 219 ? -8.022 -4.999 -16.377 1.00 56.16 219 GLY A N 1
ATOM 1720 C CA . GLY A 1 219 ? -8.393 -5.810 -17.545 1.00 56.16 219 GLY A CA 1
ATOM 1721 C C . GLY A 1 219 ? -7.686 -7.171 -17.660 1.00 56.16 219 GLY A C 1
ATOM 1722 O O . GLY A 1 219 ? -7.544 -7.679 -18.769 1.00 56.16 219 GLY A O 1
ATOM 1723 N N . GLY A 1 220 ? -7.208 -7.744 -16.548 1.00 63.28 220 GLY A N 1
ATOM 1724 C CA . GLY A 1 220 ? -6.432 -8.989 -16.528 1.00 63.28 220 GLY A CA 1
ATOM 1725 C C . GLY A 1 220 ? -4.911 -8.806 -16.556 1.00 63.28 220 GLY A C 1
ATOM 1726 O O . GLY A 1 220 ? -4.188 -9.796 -16.506 1.00 63.28 220 GLY A O 1
ATOM 1727 N N . MET A 1 221 ? -4.412 -7.568 -16.618 1.00 60.28 221 MET A N 1
ATOM 1728 C CA . MET A 1 221 ? -2.974 -7.257 -16.648 1.00 60.28 221 MET A CA 1
ATOM 1729 C C . MET A 1 221 ? -2.333 -7.151 -15.258 1.00 60.28 221 MET A C 1
ATOM 1731 O O . MET A 1 221 ? -1.118 -6.983 -15.159 1.00 60.28 221 MET A O 1
ATOM 1735 N N . GLY A 1 222 ? -3.132 -7.220 -14.192 1.00 73.19 222 GLY A N 1
ATOM 1736 C CA . GLY A 1 222 ? -2.646 -7.182 -12.820 1.00 73.19 222 GLY A CA 1
ATOM 1737 C C . GLY A 1 222 ? -3.501 -8.018 -11.877 1.00 73.19 222 GLY A C 1
ATOM 1738 O O . GLY A 1 222 ? -4.654 -8.355 -12.171 1.00 73.19 222 GLY A O 1
ATOM 1739 N N . VAL A 1 223 ? -2.918 -8.343 -10.731 1.00 86.12 223 VAL A N 1
ATOM 1740 C CA . VAL A 1 223 ? -3.595 -9.031 -9.630 1.00 86.12 223 VAL A CA 1
ATOM 1741 C C . VAL A 1 223 ? -3.350 -8.238 -8.354 1.00 86.12 223 VAL A C 1
ATOM 1743 O O . VAL A 1 223 ? -2.221 -7.836 -8.084 1.00 86.12 223 VAL A O 1
ATOM 1746 N N . ILE A 1 224 ? -4.413 -8.003 -7.593 1.00 93.00 224 ILE A N 1
ATOM 1747 C CA . ILE A 1 224 ? -4.339 -7.522 -6.214 1.00 93.00 224 ILE A CA 1
ATOM 1748 C C . ILE A 1 224 ? -4.543 -8.735 -5.324 1.00 93.00 224 ILE A C 1
ATOM 1750 O O . ILE A 1 224 ? -5.547 -9.428 -5.471 1.00 93.00 224 ILE A O 1
ATOM 1754 N N . GLU A 1 225 ? -3.615 -8.991 -4.417 1.00 97.50 225 GLU A N 1
ATOM 1755 C CA . GLU A 1 225 ? -3.789 -9.977 -3.359 1.00 97.50 225 GLU A CA 1
ATOM 1756 C C . GLU A 1 225 ? -3.985 -9.269 -2.021 1.00 97.50 225 GLU A C 1
ATOM 1758 O O . GLU A 1 225 ? -3.295 -8.289 -1.759 1.00 97.50 225 GLU A O 1
ATOM 1763 N N . VAL A 1 226 ? -4.923 -9.731 -1.199 1.00 97.88 226 VAL A N 1
ATOM 1764 C CA . VAL A 1 226 ? -5.273 -9.130 0.097 1.00 97.88 226 VAL A CA 1
ATOM 1765 C C . VAL A 1 226 ? -5.062 -10.159 1.192 1.00 97.88 226 VAL A C 1
ATOM 1767 O O . VAL A 1 226 ? -5.581 -11.264 1.071 1.00 97.88 226 VAL A O 1
ATOM 1770 N N . TYR A 1 227 ? -4.356 -9.783 2.253 1.00 97.81 227 TYR A N 1
ATOM 1771 C CA . TYR A 1 227 ? -4.061 -10.634 3.402 1.00 97.81 227 TYR A CA 1
ATOM 1772 C C . TYR A 1 227 ? -4.174 -9.845 4.708 1.00 97.81 227 TYR A C 1
ATOM 1774 O O . TYR A 1 227 ? -3.914 -8.639 4.745 1.00 97.81 227 TYR A O 1
ATOM 1782 N N . PHE A 1 228 ? -4.518 -10.533 5.791 1.00 96.38 228 PHE A N 1
ATOM 1783 C CA . PHE A 1 228 ? -4.706 -9.955 7.111 1.00 96.38 228 PHE A CA 1
ATOM 1784 C C . PHE A 1 228 ? -3.879 -10.666 8.186 1.00 96.38 228 PHE A C 1
ATOM 1786 O O . PHE A 1 228 ? -3.839 -11.890 8.306 1.00 96.38 228 PHE A O 1
ATOM 1793 N N . GLY A 1 229 ? -3.209 -9.862 9.006 1.00 92.38 229 GLY A N 1
ATOM 1794 C CA . GLY A 1 229 ? -2.479 -10.329 10.174 1.00 92.38 229 GLY A CA 1
ATOM 1795 C C . GLY A 1 229 ? -3.410 -10.558 11.371 1.00 92.38 229 GLY A C 1
ATOM 1796 O O . GLY A 1 229 ? -4.467 -9.920 11.476 1.00 92.38 229 GLY A O 1
ATOM 1797 N N . PRO A 1 230 ? -3.056 -11.473 12.285 1.00 90.62 230 PRO A N 1
ATOM 1798 C CA . PRO A 1 230 ? -1.973 -12.458 12.192 1.00 90.62 230 PRO A CA 1
ATOM 1799 C C . PRO A 1 230 ? -2.397 -13.780 11.513 1.00 90.62 230 PRO A C 1
ATOM 1801 O O . PRO A 1 230 ? -1.641 -14.748 11.532 1.00 90.62 230 PRO A O 1
ATOM 1804 N N . THR A 1 231 ? -3.608 -13.869 10.951 1.00 91.38 231 THR A N 1
ATOM 1805 C CA . THR A 1 231 ? -4.174 -15.133 10.441 1.00 91.38 231 THR A CA 1
ATOM 1806 C C . THR A 1 231 ? -3.471 -15.658 9.192 1.00 91.38 231 THR A C 1
ATOM 1808 O O . THR A 1 231 ? -3.372 -16.874 9.029 1.00 91.38 231 THR A O 1
ATOM 1811 N N . ASP A 1 232 ? -2.924 -14.765 8.364 1.00 93.44 232 ASP A N 1
ATOM 1812 C CA . ASP A 1 232 ? -2.458 -15.110 7.014 1.00 93.44 232 ASP A CA 1
ATOM 1813 C C . ASP A 1 232 ? -0.930 -15.260 6.904 1.00 93.44 232 ASP A C 1
ATOM 1815 O O . ASP A 1 232 ? -0.391 -15.284 5.802 1.00 93.44 232 ASP A O 1
ATOM 1819 N N . GLN A 1 233 ? -0.213 -15.378 8.031 1.00 92.94 233 GLN A N 1
ATOM 1820 C CA . GLN A 1 233 ? 1.250 -15.575 8.067 1.00 92.94 233 GLN A CA 1
ATOM 1821 C C . GLN A 1 233 ? 2.010 -14.539 7.211 1.00 92.94 233 GLN A C 1
ATOM 1823 O O . GLN A 1 233 ? 2.761 -14.874 6.296 1.00 92.94 233 GLN A O 1
ATOM 1828 N N . LEU A 1 234 ? 1.815 -13.250 7.520 1.00 94.62 234 LEU A N 1
ATOM 1829 C CA . LEU A 1 234 ? 2.324 -12.127 6.718 1.00 94.62 234 LEU A CA 1
ATOM 1830 C C . LEU A 1 234 ? 3.844 -12.150 6.479 1.00 94.62 234 LEU A C 1
ATOM 1832 O O . LEU A 1 234 ? 4.308 -11.671 5.443 1.00 94.62 234 LEU A O 1
ATOM 1836 N N . SER A 1 235 ? 4.618 -12.704 7.417 1.00 94.69 235 SER A N 1
ATOM 1837 C CA . SER A 1 235 ? 6.061 -12.891 7.256 1.00 94.69 235 SER A CA 1
ATOM 1838 C C . SER A 1 235 ? 6.373 -13.778 6.056 1.00 94.69 235 SER A C 1
ATOM 1840 O O . SER A 1 235 ? 7.161 -13.395 5.198 1.00 94.69 235 SER A O 1
ATOM 1842 N N . ASP A 1 236 ? 5.714 -14.929 5.961 1.00 95.88 236 ASP A N 1
ATOM 1843 C CA . ASP A 1 236 ? 6.002 -15.961 4.966 1.00 95.88 236 ASP A CA 1
ATOM 1844 C C . ASP A 1 236 ? 5.665 -15.466 3.560 1.00 95.88 236 ASP A C 1
ATOM 1846 O O . ASP A 1 236 ? 6.399 -15.739 2.609 1.00 95.88 236 ASP A O 1
ATOM 1850 N N . LEU A 1 237 ? 4.600 -14.665 3.445 1.00 96.25 237 LEU A N 1
ATOM 1851 C CA . LEU A 1 237 ? 4.242 -13.979 2.208 1.00 96.25 237 LEU A CA 1
ATOM 1852 C C . LEU A 1 237 ? 5.386 -13.078 1.732 1.00 96.25 237 LEU A C 1
ATOM 1854 O O . LEU A 1 237 ? 5.848 -13.245 0.607 1.00 96.25 237 LEU A O 1
ATOM 1858 N N . LEU A 1 238 ? 5.904 -12.186 2.587 1.00 95.81 238 LEU A N 1
ATOM 1859 C CA . LEU A 1 238 ? 7.032 -11.313 2.228 1.00 95.81 238 LEU A CA 1
ATOM 1860 C C . LEU A 1 238 ? 8.302 -12.100 1.902 1.00 95.81 238 LEU A C 1
ATOM 1862 O O . LEU A 1 238 ? 8.990 -11.777 0.933 1.00 95.81 238 LEU A O 1
ATOM 1866 N N . MET A 1 239 ? 8.616 -13.131 2.689 1.00 96.56 239 MET A N 1
ATOM 1867 C CA . MET A 1 239 ? 9.791 -13.970 2.451 1.00 96.56 239 MET A CA 1
ATOM 1868 C C . MET A 1 239 ? 9.717 -14.658 1.081 1.00 96.56 239 MET A C 1
ATOM 1870 O O . MET A 1 239 ? 10.705 -14.685 0.348 1.00 96.56 239 MET A O 1
ATOM 1874 N N . ASN A 1 240 ? 8.534 -15.129 0.685 1.00 95.81 240 ASN A N 1
ATOM 1875 C CA . ASN A 1 240 ? 8.308 -15.747 -0.618 1.00 95.81 240 ASN A CA 1
ATOM 1876 C C . ASN A 1 240 ? 8.473 -14.766 -1.798 1.00 95.81 240 ASN A C 1
ATOM 1878 O O . ASN A 1 240 ? 8.921 -15.176 -2.871 1.00 95.81 240 ASN A O 1
ATOM 1882 N N . GLU A 1 241 ? 8.158 -13.477 -1.623 1.00 95.94 241 GLU A N 1
ATOM 1883 C CA . GLU A 1 241 ? 8.445 -12.454 -2.644 1.00 95.94 241 GLU A CA 1
ATOM 1884 C C . GLU A 1 241 ? 9.962 -12.244 -2.818 1.00 95.94 241 GLU A C 1
ATOM 1886 O O . GLU A 1 241 ? 10.458 -12.102 -3.941 1.00 95.94 241 GLU A O 1
ATOM 1891 N N . VAL A 1 242 ? 10.728 -12.292 -1.719 1.00 95.69 242 VAL A N 1
ATOM 1892 C CA . VAL A 1 242 ? 12.198 -12.206 -1.763 1.00 95.69 242 VAL A CA 1
ATOM 1893 C C . VAL A 1 242 ? 12.800 -13.416 -2.474 1.00 95.69 242 VAL A C 1
ATOM 1895 O O . VAL A 1 242 ? 13.618 -13.255 -3.378 1.00 95.69 242 VAL A O 1
ATOM 1898 N N . GLU A 1 243 ? 12.385 -14.632 -2.117 1.00 94.62 243 GLU A N 1
ATOM 1899 C CA . GLU A 1 243 ? 12.961 -15.864 -2.669 1.00 94.62 243 GLU A CA 1
ATOM 1900 C C . GLU A 1 243 ? 12.802 -16.001 -4.193 1.00 94.62 243 GLU A C 1
ATOM 1902 O O . GLU A 1 243 ? 13.651 -16.608 -4.854 1.00 94.62 243 GLU A O 1
ATOM 1907 N N . GLN A 1 244 ? 11.732 -15.434 -4.757 1.00 87.44 244 GLN A N 1
ATOM 1908 C CA . GLN A 1 244 ? 11.461 -15.437 -6.199 1.00 87.44 244 GLN A CA 1
ATOM 1909 C C . GLN A 1 244 ? 12.235 -14.366 -6.973 1.00 87.44 244 GLN A C 1
ATOM 1911 O O . GLN A 1 244 ? 12.217 -14.358 -8.210 1.00 87.44 244 GLN A O 1
ATOM 1916 N N . SER A 1 245 ? 12.884 -13.446 -6.270 1.00 84.62 245 SER A N 1
ATOM 1917 C CA . SER A 1 245 ? 13.446 -12.244 -6.863 1.00 84.62 245 SER A CA 1
ATOM 1918 C C . SER A 1 245 ? 14.943 -12.350 -7.079 1.00 84.62 245 SER A C 1
ATOM 1920 O O . SER A 1 245 ? 15.666 -13.043 -6.363 1.00 84.62 245 SER A O 1
ATOM 1922 N N . ARG A 1 246 ? 15.405 -11.615 -8.086 1.00 78.94 246 ARG A N 1
ATOM 1923 C CA . ARG A 1 246 ? 16.810 -11.243 -8.236 1.00 78.94 246 ARG A CA 1
ATOM 1924 C C . ARG A 1 246 ? 17.052 -9.894 -7.569 1.00 78.94 246 ARG A C 1
ATOM 1926 O O . ARG A 1 246 ? 18.057 -9.722 -6.890 1.00 78.94 246 ARG A O 1
ATOM 1933 N N . THR A 1 247 ? 16.121 -8.956 -7.713 1.00 78.25 247 THR A N 1
ATOM 1934 C CA . THR A 1 247 ? 16.211 -7.622 -7.114 1.00 78.25 247 THR A CA 1
ATOM 1935 C C . THR A 1 247 ? 15.067 -7.381 -6.141 1.00 78.25 247 THR A C 1
ATOM 1937 O O . THR A 1 247 ? 13.899 -7.539 -6.499 1.00 78.25 247 THR A O 1
ATOM 1940 N N . VAL A 1 248 ? 15.412 -6.952 -4.925 1.00 86.06 248 VAL A N 1
ATOM 1941 C CA . VAL A 1 248 ? 14.454 -6.556 -3.887 1.00 86.06 248 VAL A CA 1
ATOM 1942 C C . VAL A 1 248 ? 14.747 -5.148 -3.386 1.00 86.06 248 VAL A C 1
ATOM 1944 O O . VAL A 1 248 ? 15.902 -4.751 -3.207 1.00 86.06 248 VAL A O 1
ATOM 1947 N N . ILE A 1 249 ? 13.681 -4.389 -3.158 1.00 83.12 249 ILE A N 1
ATOM 1948 C CA . ILE A 1 249 ? 13.742 -3.018 -2.663 1.00 83.12 249 ILE A CA 1
ATOM 1949 C C . ILE A 1 249 ? 12.755 -2.877 -1.508 1.00 83.12 249 ILE A C 1
ATOM 1951 O O . ILE A 1 249 ? 11.564 -3.113 -1.685 1.00 83.12 249 ILE A O 1
ATOM 1955 N N . GLY A 1 250 ? 13.238 -2.492 -0.331 1.00 87.31 250 GLY A N 1
ATOM 1956 C CA . GLY A 1 250 ? 12.453 -2.428 0.897 1.00 87.31 250 GLY A CA 1
ATOM 1957 C C . GLY A 1 250 ? 12.509 -1.066 1.578 1.00 87.31 250 GLY A C 1
ATOM 1958 O O . GLY A 1 250 ? 13.575 -0.459 1.675 1.00 87.31 250 GLY A O 1
ATOM 1959 N N . MET A 1 251 ? 11.370 -0.618 2.103 1.00 85.75 251 MET A N 1
ATOM 1960 C CA . MET A 1 251 ? 11.258 0.522 3.014 1.00 85.75 251 MET A CA 1
ATOM 1961 C C . MET A 1 251 ? 10.401 0.115 4.201 1.00 85.75 251 MET A C 1
ATOM 1963 O O . MET A 1 251 ? 9.261 -0.315 4.017 1.00 85.75 251 MET A O 1
ATOM 1967 N N . VAL A 1 252 ? 10.940 0.250 5.409 1.00 89.56 252 VAL A N 1
ATOM 1968 C CA . VAL A 1 252 ? 10.219 -0.123 6.623 1.00 89.56 252 VAL A CA 1
ATOM 1969 C C . VAL A 1 252 ? 10.486 0.852 7.765 1.00 89.56 252 VAL A C 1
ATOM 1971 O O . VAL A 1 252 ? 11.628 1.243 8.021 1.00 89.56 252 VAL A O 1
ATOM 1974 N N . GLN A 1 253 ? 9.427 1.228 8.484 1.00 85.94 253 GLN A N 1
ATOM 1975 C CA . GLN A 1 253 ? 9.561 2.032 9.697 1.00 85.94 253 GLN A CA 1
ATOM 1976 C C . GLN A 1 253 ? 10.340 1.285 10.784 1.00 85.94 253 GLN A C 1
ATOM 1978 O O . GLN A 1 253 ? 11.299 1.828 11.318 1.00 85.94 253 GLN A O 1
ATOM 1983 N N . GLN A 1 254 ? 9.920 0.065 11.127 1.00 85.88 254 GLN A N 1
ATOM 1984 C CA . GLN A 1 254 ? 10.588 -0.758 12.131 1.00 85.88 254 GLN A CA 1
ATOM 1985 C C . GLN A 1 254 ? 10.907 -2.150 11.599 1.00 85.88 254 GLN A C 1
ATOM 1987 O O . GLN A 1 254 ? 10.032 -2.830 11.056 1.00 85.88 254 GLN A O 1
ATOM 1992 N N . PHE A 1 255 ? 12.152 -2.574 11.812 1.00 88.12 255 PHE A N 1
ATOM 1993 C CA . PHE A 1 255 ? 12.633 -3.916 11.499 1.00 88.12 255 PHE A CA 1
ATOM 1994 C C . PHE A 1 255 ? 13.202 -4.554 12.768 1.00 88.12 255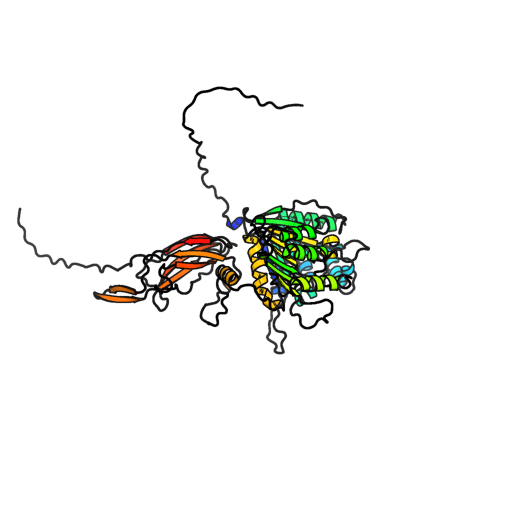 PHE A C 1
ATOM 1996 O O . PHE A 1 255 ? 14.229 -4.111 13.276 1.00 88.12 255 PHE A O 1
ATOM 2003 N N . SER A 1 256 ? 12.580 -5.636 13.241 1.00 87.06 256 SER A N 1
ATOM 2004 C CA . SER A 1 256 ? 13.148 -6.480 14.305 1.00 87.06 256 SER A CA 1
ATOM 2005 C C . SER A 1 256 ? 12.834 -7.978 14.159 1.00 87.06 256 SER A C 1
ATOM 2007 O O . SER A 1 256 ? 13.042 -8.756 15.084 1.00 87.06 256 SER A O 1
ATOM 2009 N N . SER A 1 257 ? 12.350 -8.434 12.998 1.00 89.56 257 SER A N 1
ATOM 2010 C CA . SER A 1 257 ? 12.126 -9.868 12.780 1.00 89.56 257 SER A CA 1
ATOM 2011 C C . SER A 1 257 ? 13.437 -10.616 12.507 1.00 89.56 257 SER A C 1
ATOM 2013 O O . SER A 1 257 ? 14.056 -10.472 11.450 1.00 89.56 257 SER A O 1
ATOM 2015 N N . VAL A 1 258 ? 13.846 -11.470 13.449 1.00 88.56 258 VAL A N 1
ATOM 2016 C CA . VAL A 1 258 ? 15.045 -12.319 13.320 1.00 88.56 258 VAL A CA 1
ATOM 2017 C C . VAL A 1 258 ? 14.913 -13.292 12.148 1.00 88.56 258 VAL A C 1
ATOM 2019 O O . VAL A 1 258 ? 15.875 -13.528 11.415 1.00 88.56 258 VAL A O 1
ATOM 2022 N N . SER A 1 259 ? 13.725 -13.870 11.962 1.00 90.69 259 SER A N 1
ATOM 2023 C CA . SER A 1 259 ? 13.460 -14.818 10.879 1.00 90.69 259 SER A CA 1
ATOM 2024 C C . SER A 1 259 ? 13.615 -14.144 9.514 1.00 90.69 259 SER A C 1
ATOM 2026 O O . SER A 1 259 ? 14.301 -14.686 8.645 1.00 90.69 259 SER A O 1
ATOM 2028 N N . PHE A 1 260 ? 13.085 -12.926 9.355 1.00 93.31 260 PHE A N 1
ATOM 2029 C CA . PHE A 1 260 ? 13.204 -12.202 8.095 1.00 93.31 260 PHE A CA 1
ATOM 2030 C C . PHE A 1 260 ? 14.636 -11.730 7.825 1.00 93.31 260 PHE A C 1
ATOM 2032 O O . PHE A 1 260 ? 15.131 -11.892 6.711 1.00 93.31 260 PHE A O 1
ATOM 2039 N N . ALA A 1 261 ? 15.346 -11.230 8.843 1.00 90.88 261 ALA A N 1
ATOM 2040 C CA . ALA A 1 261 ? 16.759 -10.879 8.703 1.00 90.88 261 ALA A CA 1
ATOM 2041 C C . ALA A 1 261 ? 17.588 -12.088 8.232 1.00 90.88 261 ALA A C 1
ATOM 2043 O O . ALA A 1 261 ? 18.328 -11.987 7.253 1.00 90.88 261 ALA A O 1
ATOM 2044 N N . ASN A 1 262 ? 17.408 -13.250 8.872 1.00 91.75 262 ASN A N 1
ATOM 2045 C CA . ASN A 1 262 ? 18.085 -14.490 8.488 1.00 91.75 262 ASN A CA 1
ATOM 2046 C C . ASN A 1 262 ? 17.769 -14.915 7.051 1.00 91.75 262 ASN A C 1
ATOM 2048 O O . ASN A 1 262 ? 18.677 -15.352 6.344 1.00 91.75 262 ASN A O 1
ATOM 2052 N N . LEU A 1 263 ? 16.516 -14.784 6.604 1.00 95.06 263 LEU A N 1
ATOM 2053 C CA . LEU A 1 263 ? 16.154 -15.066 5.217 1.00 95.06 263 LEU A CA 1
ATOM 2054 C C . LEU A 1 263 ? 16.905 -14.147 4.248 1.00 95.06 263 LEU A C 1
ATOM 2056 O O . LEU A 1 263 ? 17.483 -14.649 3.290 1.00 95.06 263 LEU A O 1
ATOM 2060 N N . LEU A 1 264 ? 16.959 -12.835 4.504 1.00 92.94 264 LEU A N 1
ATOM 2061 C CA . LEU A 1 264 ? 17.694 -11.894 3.647 1.00 92.94 264 LEU A CA 1
ATOM 2062 C C . LEU A 1 264 ? 19.175 -12.277 3.530 1.00 92.94 264 LEU A C 1
ATOM 2064 O O . LEU A 1 264 ? 19.723 -12.296 2.429 1.00 92.94 264 LEU A O 1
ATOM 2068 N N . GLY A 1 265 ? 19.814 -12.648 4.643 1.00 90.25 265 GLY A N 1
ATOM 2069 C CA . GLY A 1 265 ? 21.207 -13.090 4.627 1.00 90.25 265 GLY A CA 1
ATOM 2070 C C . GLY A 1 265 ? 21.412 -14.437 3.926 1.00 90.25 265 GLY A C 1
ATOM 2071 O O . GLY A 1 265 ? 22.350 -14.584 3.144 1.00 90.25 265 GLY A O 1
ATOM 2072 N N . GLN A 1 266 ? 20.518 -15.412 4.129 1.00 92.06 266 GLN A N 1
ATOM 2073 C CA . GLN A 1 266 ? 20.552 -16.679 3.389 1.00 92.06 266 GLN A CA 1
ATOM 2074 C C . GLN A 1 266 ? 20.300 -16.470 1.896 1.00 92.06 266 GLN A C 1
ATOM 2076 O O . GLN A 1 266 ? 20.932 -17.129 1.076 1.00 92.06 266 GLN A O 1
ATOM 2081 N N . TRP A 1 267 ? 19.408 -15.556 1.530 1.00 93.25 267 TRP A N 1
ATOM 2082 C CA . TRP A 1 267 ? 19.132 -15.212 0.146 1.00 93.25 267 TRP A CA 1
ATOM 2083 C C . TRP A 1 267 ? 20.362 -14.545 -0.481 1.00 93.25 267 TRP A C 1
ATOM 2085 O O . TRP A 1 267 ? 20.849 -15.015 -1.500 1.00 93.25 267 TRP A O 1
ATOM 2095 N N . LEU A 1 268 ? 20.982 -13.547 0.142 1.00 87.75 268 LEU A N 1
ATOM 2096 C CA . LEU A 1 268 ? 22.217 -12.961 -0.401 1.00 87.75 268 LEU A CA 1
ATOM 2097 C C . LEU A 1 268 ? 23.362 -13.982 -0.528 1.00 87.75 268 LEU A C 1
ATOM 2099 O O . LEU A 1 268 ? 24.120 -13.941 -1.493 1.00 87.75 268 LEU A O 1
ATOM 2103 N N . ALA A 1 269 ? 23.458 -14.940 0.396 1.00 88.00 269 ALA A N 1
ATOM 2104 C CA . ALA A 1 269 ? 24.472 -15.995 0.369 1.00 88.00 269 ALA A CA 1
ATOM 2105 C C . ALA A 1 269 ? 24.142 -17.182 -0.566 1.00 88.00 269 ALA A C 1
ATOM 2107 O O . ALA A 1 269 ? 24.942 -18.112 -0.675 1.00 88.00 269 ALA A O 1
ATOM 2108 N N . GLY A 1 270 ? 22.968 -17.197 -1.209 1.00 88.94 270 GLY A N 1
ATOM 2109 C CA . GLY A 1 270 ? 22.521 -18.305 -2.066 1.00 88.94 270 GLY A CA 1
ATOM 2110 C C . GLY A 1 270 ? 22.092 -19.573 -1.313 1.00 88.94 270 GLY A C 1
ATOM 2111 O O . GLY A 1 270 ? 22.001 -20.642 -1.911 1.00 88.94 270 GLY A O 1
ATOM 2112 N N . GLY A 1 271 ? 21.835 -19.475 -0.006 1.00 92.38 271 GLY A N 1
ATOM 2113 C CA . GLY A 1 271 ? 21.270 -20.550 0.817 1.00 92.38 271 GLY A CA 1
ATOM 2114 C C . GLY A 1 271 ? 19.775 -20.796 0.574 1.00 92.38 271 GLY A C 1
ATOM 2115 O O . GLY A 1 271 ? 19.320 -21.927 0.728 1.00 92.38 271 GLY A O 1
ATOM 2116 N N . VAL A 1 272 ? 19.036 -19.763 0.155 1.00 93.75 272 VAL A N 1
ATOM 2117 C CA . VAL A 1 272 ? 17.627 -19.829 -0.293 1.00 93.75 272 VAL A CA 1
ATOM 2118 C C . VAL A 1 272 ? 17.441 -19.034 -1.588 1.00 93.75 272 VAL A C 1
ATOM 2120 O O . VAL A 1 272 ? 18.337 -18.287 -1.974 1.00 93.75 272 VAL A O 1
ATOM 2123 N N . GLY A 1 273 ? 16.292 -19.165 -2.260 1.00 87.56 273 GLY A N 1
ATOM 2124 C CA . GLY A 1 273 ? 15.985 -18.485 -3.527 1.00 87.56 273 GLY A CA 1
ATOM 2125 C C . GLY A 1 273 ? 16.729 -19.049 -4.746 1.00 87.56 273 GLY A C 1
ATOM 2126 O O . GLY A 1 273 ? 17.832 -19.590 -4.638 1.00 87.56 273 GLY A O 1
ATOM 2127 N N . ALA A 1 274 ? 16.122 -18.937 -5.927 1.00 78.06 274 ALA A N 1
ATOM 2128 C CA . ALA A 1 274 ? 16.691 -19.453 -7.175 1.00 78.06 274 ALA A CA 1
ATOM 2129 C C . ALA A 1 274 ? 17.715 -18.484 -7.800 1.00 78.06 274 ALA A C 1
ATOM 2131 O O . ALA A 1 274 ? 17.696 -17.285 -7.546 1.00 78.06 274 ALA A O 1
ATOM 2132 N N . GLY A 1 275 ? 18.601 -19.002 -8.657 1.00 78.19 275 GLY A N 1
ATOM 2133 C CA . GLY A 1 275 ? 19.595 -18.192 -9.374 1.00 78.19 275 GLY A CA 1
ATOM 2134 C C . GLY A 1 275 ? 20.902 -17.981 -8.623 1.00 78.19 275 GLY A C 1
ATOM 2135 O O . GLY A 1 275 ? 21.034 -18.334 -7.448 1.00 78.19 275 GLY A O 1
ATOM 2136 N N . ALA A 1 276 ? 21.877 -17.426 -9.336 1.00 77.75 276 ALA A N 1
ATOM 2137 C CA . ALA A 1 276 ? 23.217 -17.211 -8.823 1.00 77.75 276 ALA A CA 1
ATOM 2138 C C . ALA A 1 276 ? 23.213 -16.054 -7.797 1.00 77.75 276 ALA A C 1
ATOM 2140 O O . ALA A 1 276 ? 22.625 -15.007 -8.077 1.00 77.75 276 ALA A O 1
ATOM 2141 N N . PRO A 1 277 ? 23.780 -16.230 -6.587 1.00 82.62 277 PRO A N 1
ATOM 2142 C CA . PRO A 1 277 ? 23.786 -15.186 -5.559 1.00 82.62 277 PRO A CA 1
ATOM 2143 C C . PRO A 1 277 ? 24.514 -13.908 -5.987 1.00 82.62 277 PRO A C 1
ATOM 2145 O O . PRO A 1 277 ? 24.122 -12.822 -5.571 1.00 82.62 277 PRO A O 1
ATOM 2148 N N . GLU A 1 278 ? 25.511 -14.017 -6.865 1.00 76.12 278 GLU A N 1
ATOM 2149 C CA . GLU A 1 278 ? 26.264 -12.886 -7.415 1.00 76.12 278 GLU A CA 1
ATOM 2150 C C . GLU A 1 278 ? 25.428 -11.915 -8.267 1.00 76.12 278 GLU A C 1
ATOM 2152 O O . GLU A 1 278 ? 25.828 -10.765 -8.431 1.00 76.12 278 GLU A O 1
ATOM 2157 N N . ASP A 1 279 ? 24.269 -12.348 -8.774 1.00 70.88 279 ASP A N 1
ATOM 2158 C CA . ASP A 1 279 ? 23.378 -11.524 -9.601 1.00 70.88 279 ASP A CA 1
ATOM 2159 C C . ASP A 1 279 ? 22.298 -10.800 -8.778 1.00 70.88 279 ASP A C 1
ATOM 2161 O O . ASP A 1 279 ? 21.496 -10.040 -9.332 1.00 70.88 279 ASP A O 1
ATOM 2165 N N . ARG A 1 280 ? 22.209 -11.079 -7.471 1.00 76.62 280 ARG A N 1
ATOM 2166 C CA . ARG A 1 280 ? 21.146 -10.551 -6.605 1.00 76.62 280 ARG A CA 1
ATOM 2167 C C . ARG A 1 280 ? 21.412 -9.092 -6.278 1.00 76.62 280 ARG A C 1
ATOM 2169 O O . ARG A 1 280 ? 22.556 -8.680 -6.229 1.00 76.62 280 ARG A O 1
ATOM 2176 N N . MET A 1 281 ? 20.370 -8.303 -6.040 1.00 74.56 281 MET A N 1
ATOM 2177 C CA . MET A 1 281 ? 20.509 -6.914 -5.598 1.00 74.56 281 MET A CA 1
ATOM 2178 C C . MET A 1 281 ? 19.504 -6.598 -4.498 1.00 74.56 281 MET A C 1
ATOM 2180 O O . MET A 1 281 ? 18.306 -6.826 -4.666 1.00 74.56 281 MET A O 1
ATOM 2184 N N . MET A 1 282 ? 19.985 -6.044 -3.387 1.00 83.75 282 MET A N 1
ATOM 2185 C CA . MET A 1 282 ? 19.144 -5.592 -2.280 1.00 83.75 282 MET A CA 1
ATOM 2186 C C . MET A 1 282 ? 19.317 -4.100 -2.040 1.00 83.75 282 MET A C 1
ATOM 2188 O O . MET A 1 282 ? 20.437 -3.630 -1.856 1.00 83.75 282 MET A O 1
ATOM 2192 N N . TYR A 1 283 ? 18.206 -3.379 -1.941 1.00 79.38 283 TYR A N 1
ATOM 2193 C CA . TYR A 1 283 ? 18.183 -2.008 -1.440 1.00 79.38 283 TYR A CA 1
ATOM 2194 C C . TYR A 1 283 ? 17.204 -1.927 -0.281 1.00 79.38 283 TYR A C 1
ATOM 2196 O O . TYR A 1 283 ? 16.000 -2.039 -0.483 1.00 79.38 283 TYR A O 1
ATOM 2204 N N . LEU A 1 284 ? 17.709 -1.758 0.935 1.00 82.19 284 LEU A N 1
ATOM 2205 C CA . LEU A 1 284 ? 16.874 -1.735 2.126 1.00 82.19 284 LEU A CA 1
ATOM 2206 C C . LEU A 1 284 ? 17.044 -0.420 2.879 1.00 82.19 284 LEU A C 1
ATOM 2208 O O . LEU A 1 284 ? 18.153 -0.028 3.240 1.00 82.19 284 LEU A O 1
ATOM 2212 N N . LEU A 1 285 ? 15.921 0.244 3.132 1.00 79.12 285 LEU A N 1
ATOM 2213 C CA . LEU A 1 285 ? 15.832 1.402 3.998 1.00 79.12 285 LEU A CA 1
ATOM 2214 C C . LEU A 1 285 ? 15.049 1.041 5.255 1.00 79.12 285 LEU A C 1
ATOM 2216 O O . LEU A 1 285 ? 13.860 0.726 5.197 1.00 79.12 285 LEU A O 1
ATOM 2220 N N . VAL A 1 286 ? 15.725 1.127 6.394 1.00 81.31 286 VAL A N 1
ATOM 2221 C CA . VAL A 1 286 ? 15.140 0.895 7.711 1.00 81.31 286 VAL A CA 1
ATOM 2222 C C . VAL A 1 286 ? 15.170 2.193 8.499 1.00 81.31 286 VAL A C 1
ATOM 2224 O O . VAL A 1 286 ? 16.236 2.772 8.720 1.00 81.31 286 VAL A O 1
ATOM 2227 N N . ASN A 1 287 ? 14.004 2.669 8.935 1.00 78.31 287 ASN A N 1
ATOM 2228 C CA . ASN A 1 287 ? 13.982 3.856 9.778 1.00 78.31 287 ASN A CA 1
ATOM 2229 C C . ASN A 1 287 ? 14.517 3.550 11.183 1.00 78.31 287 ASN A C 1
ATOM 2231 O O . ASN A 1 287 ? 15.339 4.308 11.682 1.00 78.31 287 ASN A O 1
ATOM 2235 N N . ASP A 1 288 ? 14.066 2.459 11.798 1.00 77.06 288 ASP A N 1
ATOM 2236 C CA . ASP A 1 288 ? 14.364 2.097 13.184 1.00 77.06 288 ASP A CA 1
ATOM 2237 C C . ASP A 1 288 ? 14.593 0.581 13.315 1.00 77.06 288 ASP A C 1
ATOM 2239 O O . ASP A 1 288 ? 13.713 -0.230 13.010 1.00 77.06 288 ASP A O 1
ATOM 2243 N N . ILE A 1 289 ? 15.800 0.189 13.737 1.00 72.38 289 ILE A N 1
ATOM 2244 C CA . ILE A 1 289 ? 16.091 -1.190 14.154 1.00 72.38 289 ILE A CA 1
ATOM 2245 C C . ILE A 1 289 ? 15.861 -1.242 15.660 1.00 72.38 289 ILE A C 1
ATOM 2247 O O . ILE A 1 289 ? 16.790 -1.151 16.460 1.00 72.38 289 ILE A O 1
ATOM 2251 N N . GLY A 1 290 ? 14.586 -1.313 16.032 1.00 62.31 290 GLY A N 1
ATOM 2252 C CA . GLY A 1 290 ? 14.186 -1.338 17.426 1.00 62.31 290 GLY A CA 1
ATOM 2253 C C . GLY A 1 290 ? 12.681 -1.261 17.624 1.00 62.31 290 GLY A C 1
ATOM 2254 O O . GLY A 1 290 ? 12.025 -0.284 17.275 1.00 62.31 290 GLY A O 1
ATOM 2255 N N . ALA A 1 291 ? 12.111 -2.287 18.243 1.00 54.94 291 ALA A N 1
ATOM 2256 C CA . ALA A 1 291 ? 10.758 -2.246 18.774 1.00 54.94 291 ALA A CA 1
ATOM 2257 C C . ALA A 1 291 ? 10.835 -1.995 20.286 1.00 54.94 291 ALA A C 1
ATOM 2259 O O . ALA A 1 291 ? 10.346 -2.796 21.066 1.00 54.94 291 ALA A O 1
ATOM 2260 N N . PHE A 1 292 ? 11.465 -0.894 20.707 1.00 45.53 292 PHE A N 1
ATOM 2261 C CA . PHE A 1 292 ? 11.601 -0.453 22.104 1.00 45.53 292 PHE A CA 1
ATOM 2262 C C . PHE A 1 292 ? 11.650 -1.599 23.142 1.00 45.53 292 PHE A C 1
ATOM 2264 O O . PHE A 1 292 ? 10.689 -1.819 23.885 1.00 45.53 292 PHE A O 1
ATOM 2271 N N . GLY A 1 293 ? 12.789 -2.289 23.237 1.00 49.28 293 GLY A N 1
ATOM 2272 C CA . GLY A 1 293 ? 13.027 -3.306 24.269 1.00 49.28 293 GLY A CA 1
ATOM 2273 C C . GLY A 1 293 ? 13.035 -4.746 23.766 1.00 49.28 293 GLY A C 1
ATOM 2274 O O . GLY A 1 293 ? 12.914 -5.662 24.584 1.00 49.28 293 GLY A O 1
ATOM 2275 N N . ASP A 1 294 ? 13.196 -4.954 22.460 1.00 64.06 294 ASP A N 1
ATOM 2276 C CA . ASP A 1 294 ? 13.490 -6.272 21.915 1.00 64.06 294 ASP A CA 1
ATOM 2277 C C . ASP A 1 294 ? 14.947 -6.653 22.264 1.00 64.06 294 ASP A C 1
ATOM 2279 O O . ASP A 1 294 ? 15.887 -5.863 22.143 1.00 64.06 294 ASP A O 1
ATOM 2283 N N . ALA A 1 295 ? 15.130 -7.857 22.813 1.00 66.31 295 ALA A N 1
ATOM 2284 C CA . ALA A 1 295 ? 16.427 -8.322 23.302 1.00 66.31 295 ALA A CA 1
ATOM 2285 C C . ALA A 1 295 ? 17.434 -8.542 22.160 1.00 66.31 295 ALA A C 1
ATOM 2287 O O . ALA A 1 295 ? 18.642 -8.547 22.405 1.00 66.31 295 ALA A O 1
ATOM 2288 N N . GLU A 1 296 ? 16.936 -8.704 20.931 1.00 73.38 296 GLU A N 1
ATOM 2289 C CA . GLU A 1 296 ? 17.722 -9.077 19.757 1.00 73.38 296 GLU A CA 1
ATOM 2290 C C . GLU A 1 296 ? 18.060 -7.885 18.843 1.00 73.38 296 GLU A C 1
ATOM 2292 O O . GLU A 1 296 ? 18.758 -8.070 17.849 1.00 73.38 296 GLU A O 1
ATOM 2297 N N . GLU A 1 297 ? 17.641 -6.652 19.167 1.00 73.94 297 GLU A N 1
ATOM 2298 C CA . GLU A 1 297 ? 17.829 -5.463 18.304 1.00 73.94 297 GLU A CA 1
ATOM 2299 C C . GLU A 1 297 ? 19.296 -5.264 17.888 1.00 73.94 297 GLU A C 1
ATOM 2301 O O . GLU A 1 297 ? 19.594 -5.082 16.708 1.00 73.94 297 GLU A O 1
ATOM 2306 N N . ASN A 1 298 ? 20.228 -5.388 18.841 1.00 76.62 298 ASN A N 1
ATOM 2307 C CA . ASN A 1 298 ? 21.667 -5.304 18.563 1.00 76.62 298 ASN A CA 1
ATOM 2308 C C . ASN A 1 298 ? 22.157 -6.460 17.682 1.00 76.62 298 ASN A C 1
ATOM 2310 O O . ASN A 1 298 ? 22.970 -6.245 16.792 1.00 76.62 298 ASN A O 1
ATOM 2314 N N . ALA A 1 299 ? 21.658 -7.679 17.905 1.00 81.31 299 ALA A N 1
ATOM 2315 C CA . ALA A 1 299 ? 22.061 -8.847 17.128 1.00 81.31 299 ALA A CA 1
ATOM 2316 C C . ALA A 1 299 ? 21.583 -8.744 15.673 1.00 81.31 299 ALA A C 1
ATOM 2318 O O . ALA A 1 299 ? 22.333 -9.069 14.755 1.00 81.31 299 ALA A O 1
ATOM 2319 N N . ILE A 1 300 ? 20.363 -8.247 15.454 1.00 81.44 300 ILE A N 1
ATOM 2320 C CA . ILE A 1 300 ? 19.811 -7.990 14.119 1.00 81.44 300 ILE A CA 1
ATOM 2321 C C . ILE A 1 300 ? 20.590 -6.871 13.432 1.00 81.44 300 ILE A C 1
ATOM 2323 O O . ILE A 1 300 ? 20.974 -7.024 12.274 1.00 81.44 300 ILE A O 1
ATOM 2327 N N . TYR A 1 301 ? 20.853 -5.771 14.141 1.00 77.81 301 TYR A N 1
ATOM 2328 C CA . TYR A 1 301 ? 21.646 -4.660 13.625 1.00 77.81 301 TYR A CA 1
ATOM 2329 C C . TYR A 1 301 ? 23.044 -5.114 13.187 1.00 77.81 301 TYR A C 1
ATOM 2331 O O . TYR A 1 301 ? 23.421 -4.916 12.031 1.00 77.81 301 TYR A O 1
ATOM 2339 N N . ASP A 1 302 ? 23.778 -5.788 14.076 1.00 78.81 302 ASP A N 1
ATOM 2340 C CA . ASP A 1 302 ? 25.121 -6.303 13.801 1.00 78.81 302 ASP A CA 1
ATOM 2341 C C . ASP A 1 302 ? 25.106 -7.308 12.643 1.00 78.81 302 ASP A C 1
ATOM 2343 O O . ASP A 1 302 ? 25.989 -7.286 11.783 1.00 78.81 302 ASP A O 1
ATOM 2347 N N . TYR A 1 303 ? 24.084 -8.167 12.578 1.00 82.62 303 TYR A N 1
ATOM 2348 C CA . TYR A 1 303 ? 23.926 -9.126 11.492 1.00 82.62 303 TYR A CA 1
ATOM 2349 C C . TYR A 1 303 ? 23.690 -8.435 10.147 1.00 82.62 303 TYR A C 1
ATOM 2351 O O . TYR A 1 303 ? 24.431 -8.701 9.203 1.00 82.62 303 TYR A O 1
ATOM 2359 N N . LEU A 1 304 ? 22.727 -7.514 10.049 1.00 78.44 304 LEU A N 1
ATOM 2360 C CA . LEU A 1 304 ? 22.450 -6.781 8.809 1.00 78.44 304 LEU A CA 1
ATOM 2361 C C . LEU A 1 304 ? 23.652 -5.934 8.368 1.00 78.44 304 LEU A C 1
ATOM 2363 O O . LEU A 1 304 ? 23.970 -5.902 7.180 1.00 78.44 304 LEU A O 1
ATOM 2367 N N . LEU A 1 305 ? 24.370 -5.309 9.307 1.00 76.38 305 LEU A N 1
ATOM 2368 C CA . LEU A 1 305 ? 25.625 -4.623 9.003 1.00 76.38 305 LEU A CA 1
ATOM 2369 C C . LEU A 1 305 ? 26.703 -5.585 8.504 1.00 76.38 305 LEU A C 1
ATOM 2371 O O . LEU A 1 305 ? 27.447 -5.238 7.586 1.00 76.38 305 LEU A O 1
ATOM 2375 N N . SER A 1 306 ? 26.803 -6.792 9.064 1.00 77.94 306 SER A N 1
ATOM 2376 C CA . SER A 1 306 ? 27.771 -7.794 8.599 1.00 77.94 306 SER A CA 1
ATOM 2377 C C . SER A 1 306 ? 27.538 -8.201 7.140 1.00 77.94 306 SER A C 1
ATOM 2379 O O . SER A 1 306 ? 28.498 -8.515 6.442 1.00 77.94 306 SER A O 1
ATOM 2381 N N . LEU A 1 307 ? 26.294 -8.109 6.648 1.00 70.94 307 LEU A N 1
ATOM 2382 C CA . LEU A 1 307 ? 25.962 -8.378 5.245 1.00 70.94 307 LEU A CA 1
ATOM 2383 C C . LEU A 1 307 ? 26.534 -7.328 4.282 1.00 70.94 307 LEU A C 1
ATOM 2385 O O . LEU A 1 307 ? 26.666 -7.624 3.103 1.00 70.94 307 LEU A O 1
ATOM 2389 N N . ILE A 1 308 ? 26.865 -6.121 4.751 1.00 67.06 308 ILE A N 1
ATOM 2390 C CA . ILE A 1 308 ? 27.401 -5.032 3.912 1.00 67.06 308 ILE A CA 1
ATOM 2391 C C . ILE A 1 308 ? 28.836 -4.621 4.277 1.00 67.06 308 ILE A C 1
ATOM 2393 O O . ILE A 1 308 ? 29.440 -3.811 3.578 1.00 67.06 308 ILE A O 1
ATOM 2397 N N . SER A 1 309 ? 29.399 -5.150 5.368 1.00 55.56 309 SER A N 1
ATOM 2398 C CA . SER A 1 309 ? 30.729 -4.789 5.879 1.00 55.56 309 SER A CA 1
ATOM 2399 C C . SER A 1 309 ? 31.763 -5.890 5.614 1.00 55.56 309 SER A C 1
ATOM 2401 O O . SER A 1 309 ? 32.263 -6.545 6.528 1.00 55.56 309 SER A O 1
ATOM 2403 N N . GLY A 1 310 ? 32.111 -6.081 4.339 1.00 56.94 310 GLY A N 1
ATOM 2404 C CA . GLY A 1 310 ? 33.149 -7.016 3.894 1.00 56.94 310 GLY A CA 1
ATOM 2405 C C . GLY A 1 310 ? 33.971 -6.479 2.717 1.00 56.94 310 GLY A C 1
ATOM 2406 O O . GLY A 1 310 ? 33.520 -5.595 1.994 1.00 56.94 310 GLY A O 1
ATOM 2407 N N . ASP A 1 311 ? 35.186 -7.016 2.536 1.00 49.38 311 ASP A N 1
ATOM 2408 C CA . ASP A 1 311 ? 36.055 -6.726 1.376 1.00 49.38 311 ASP A CA 1
ATOM 2409 C C . ASP A 1 311 ? 35.493 -7.321 0.065 1.00 49.38 311 ASP A C 1
ATOM 2411 O O . ASP A 1 311 ? 35.856 -6.880 -1.028 1.00 49.38 311 ASP A O 1
ATOM 2415 N N . ASP A 1 312 ? 34.589 -8.301 0.175 1.00 52.56 312 ASP A N 1
ATOM 2416 C CA . ASP A 1 312 ? 33.839 -8.870 -0.940 1.00 52.56 312 ASP A CA 1
ATOM 2417 C C . ASP A 1 312 ? 32.540 -8.077 -1.130 1.00 52.56 312 ASP A C 1
ATOM 2419 O O . ASP A 1 312 ? 31.744 -7.929 -0.202 1.00 52.56 312 ASP A O 1
ATOM 2423 N N . ALA A 1 313 ? 32.332 -7.546 -2.336 1.00 50.06 313 ALA A N 1
ATOM 2424 C CA . ALA A 1 313 ? 31.167 -6.743 -2.686 1.00 50.06 313 ALA A CA 1
ATOM 2425 C C . ALA A 1 313 ? 29.880 -7.580 -2.605 1.00 50.06 313 ALA A C 1
ATOM 2427 O O . ALA A 1 313 ? 29.473 -8.203 -3.584 1.00 50.06 313 ALA A O 1
ATOM 2428 N N . VAL A 1 314 ? 29.227 -7.598 -1.443 1.00 55.66 314 VAL A N 1
ATOM 2429 C CA . VAL A 1 314 ? 27.844 -8.067 -1.349 1.00 55.66 314 VAL A CA 1
ATOM 2430 C C . VAL A 1 314 ? 26.981 -7.039 -2.085 1.00 55.66 314 VAL A C 1
ATOM 2432 O O . VAL A 1 314 ? 27.120 -5.840 -1.825 1.00 55.66 314 VAL A O 1
ATOM 2435 N N . PRO A 1 315 ? 26.100 -7.452 -3.010 1.00 63.34 315 PRO A N 1
ATOM 2436 C CA . PRO A 1 315 ? 25.285 -6.538 -3.807 1.00 63.34 315 PRO A CA 1
ATOM 2437 C C . PRO A 1 315 ? 24.079 -6.018 -3.001 1.00 63.34 315 PRO A C 1
ATOM 2439 O O . PRO A 1 315 ? 22.920 -6.103 -3.405 1.00 63.34 315 PRO A O 1
ATOM 2442 N N . ALA A 1 316 ? 24.357 -5.497 -1.809 1.00 64.75 316 ALA A N 1
ATOM 2443 C CA . ALA A 1 316 ? 23.385 -4.991 -0.863 1.00 64.75 316 ALA A CA 1
ATOM 2444 C C . ALA A 1 316 ? 23.719 -3.546 -0.493 1.00 64.75 316 ALA A C 1
ATOM 2446 O O . ALA A 1 316 ? 24.839 -3.220 -0.106 1.00 64.75 316 ALA A O 1
ATOM 2447 N N . THR A 1 317 ? 22.717 -2.680 -0.581 1.00 67.81 317 THR A N 1
ATOM 2448 C CA . THR A 1 317 ? 22.753 -1.326 -0.036 1.00 67.81 317 THR A CA 1
ATOM 2449 C C . THR A 1 317 ? 21.774 -1.255 1.123 1.00 67.81 317 THR A C 1
ATOM 2451 O O . THR A 1 317 ? 20.600 -1.598 0.977 1.00 67.81 317 THR A O 1
ATOM 2454 N N . LEU A 1 318 ? 22.258 -0.805 2.275 1.00 71.25 318 LEU A N 1
ATOM 2455 C CA . LEU A 1 318 ? 21.475 -0.709 3.497 1.00 71.25 318 LEU A CA 1
ATOM 2456 C C . LEU A 1 318 ? 21.611 0.697 4.076 1.00 71.25 318 LEU A C 1
ATOM 2458 O O . LEU A 1 318 ? 22.720 1.176 4.313 1.00 71.25 318 LEU A O 1
ATOM 2462 N N . VAL A 1 319 ? 20.473 1.344 4.311 1.00 69.06 319 VAL A N 1
ATOM 2463 C CA . VAL A 1 319 ? 20.381 2.620 5.023 1.00 69.06 319 VAL A CA 1
ATOM 2464 C C . VAL A 1 319 ? 19.588 2.387 6.298 1.00 69.06 319 VAL A C 1
ATOM 2466 O O . VAL A 1 319 ? 18.438 1.960 6.244 1.00 69.06 319 VAL A O 1
ATOM 2469 N N . ILE A 1 320 ? 20.213 2.674 7.438 1.00 70.69 320 ILE A N 1
ATOM 2470 C CA . ILE A 1 320 ? 19.591 2.596 8.759 1.00 70.69 320 ILE A CA 1
ATOM 2471 C C . ILE A 1 320 ? 19.605 3.997 9.352 1.00 70.69 320 ILE A C 1
ATOM 2473 O O . ILE A 1 320 ? 20.668 4.533 9.666 1.00 70.69 320 ILE A O 1
ATOM 2477 N N . ASN A 1 321 ? 18.425 4.593 9.494 1.00 65.00 321 ASN A N 1
ATOM 2478 C CA . ASN A 1 321 ? 18.310 5.950 10.020 1.00 65.00 321 ASN A CA 1
ATOM 2479 C C . ASN A 1 321 ? 18.524 6.006 11.537 1.00 65.00 321 ASN A C 1
ATOM 2481 O O . ASN A 1 321 ? 19.034 7.006 12.046 1.00 65.00 321 ASN A O 1
ATOM 2485 N N . GLN A 1 322 ? 18.120 4.959 12.260 1.00 67.88 322 GLN A N 1
ATOM 2486 C CA . GLN A 1 322 ? 18.219 4.877 13.716 1.00 67.88 322 GLN A CA 1
ATOM 2487 C C . GLN A 1 322 ? 18.784 3.517 14.136 1.00 67.88 322 GLN A C 1
ATOM 2489 O O . GLN A 1 322 ? 18.050 2.526 14.156 1.00 67.88 322 GLN A O 1
ATOM 2494 N N . PRO A 1 323 ? 20.094 3.448 14.434 1.00 63.56 323 PRO A N 1
ATOM 2495 C CA . PRO A 1 323 ? 20.691 2.267 15.038 1.00 63.56 323 PRO A CA 1
ATOM 2496 C C . PRO A 1 323 ? 20.367 2.195 16.547 1.00 63.56 323 PRO A C 1
ATOM 2498 O O . PRO A 1 323 ? 20.092 3.236 17.155 1.00 63.56 323 PRO A O 1
ATOM 2501 N N . PRO A 1 324 ? 20.455 1.007 17.176 1.00 65.00 324 PRO A N 1
ATOM 2502 C CA . PRO A 1 324 ? 20.030 0.785 18.566 1.00 65.00 324 PRO A CA 1
ATOM 2503 C C . PRO A 1 324 ? 20.692 1.687 19.628 1.00 65.00 324 PRO A C 1
ATOM 2505 O O . PRO A 1 324 ? 20.114 1.942 20.685 1.00 65.00 324 PRO A O 1
ATOM 2508 N N . ASP A 1 325 ? 21.916 2.167 19.383 1.00 59.62 325 ASP A N 1
ATOM 2509 C CA . ASP A 1 325 ? 22.735 2.919 20.342 1.00 59.62 325 ASP A CA 1
ATOM 2510 C C . ASP A 1 325 ? 22.773 4.440 20.095 1.00 59.62 325 ASP A C 1
ATOM 2512 O O . ASP A 1 325 ? 23.331 5.191 20.907 1.00 59.62 325 ASP A O 1
ATOM 2516 N N . ALA A 1 326 ? 22.157 4.930 19.015 1.00 54.69 326 ALA A N 1
ATOM 2517 C CA . ALA A 1 326 ? 22.146 6.352 18.706 1.00 54.69 326 ALA A CA 1
ATOM 2518 C C . ALA A 1 326 ? 21.048 7.097 19.479 1.00 54.69 326 ALA A C 1
ATOM 2520 O O . ALA A 1 326 ? 19.860 6.776 19.428 1.00 54.69 326 ALA A O 1
ATOM 2521 N N . ALA A 1 327 ? 21.430 8.197 20.138 1.00 50.47 327 ALA A N 1
ATOM 2522 C CA . ALA A 1 327 ? 20.466 9.241 20.474 1.00 50.47 327 ALA A CA 1
ATOM 2523 C C . ALA A 1 327 ? 19.777 9.712 19.176 1.00 50.47 327 ALA A C 1
ATOM 2525 O O . ALA A 1 327 ? 20.398 9.695 18.122 1.00 50.47 327 ALA A O 1
ATOM 2526 N N . TRP A 1 328 ? 18.518 10.149 19.241 1.00 47.50 328 TRP A N 1
ATOM 2527 C CA . TRP A 1 328 ? 17.707 10.607 18.099 1.00 47.50 328 TRP A CA 1
ATOM 2528 C C . TRP A 1 328 ? 18.286 11.870 17.415 1.00 47.50 328 TRP A C 1
ATOM 2530 O O . TRP A 1 328 ? 17.683 12.943 17.479 1.00 47.50 328 TRP A O 1
ATOM 2540 N N . VAL A 1 329 ? 19.473 11.804 16.809 1.00 37.62 329 VAL A N 1
ATOM 2541 C CA . VAL A 1 329 ? 20.178 12.961 16.242 1.00 37.62 329 VAL A CA 1
ATOM 2542 C C . VAL A 1 329 ? 20.055 12.977 14.720 1.00 37.62 329 VAL A C 1
ATOM 2544 O O . VAL A 1 329 ? 20.580 12.108 14.039 1.00 37.62 329 VAL A O 1
ATOM 2547 N N . ASN A 1 330 ? 19.415 14.030 14.199 1.00 38.56 330 ASN A N 1
ATOM 2548 C CA . ASN A 1 330 ? 19.452 14.461 12.793 1.00 38.56 330 ASN A CA 1
ATOM 2549 C C . ASN A 1 330 ? 18.953 13.473 11.723 1.00 38.56 330 ASN A C 1
ATOM 2551 O O . ASN A 1 330 ? 19.513 13.424 10.630 1.00 38.56 330 ASN A O 1
ATOM 2555 N N . VAL A 1 331 ? 17.845 12.777 11.967 1.00 45.19 331 VAL A N 1
ATOM 2556 C CA . VAL A 1 331 ? 17.060 12.202 10.862 1.00 45.19 331 VAL A CA 1
ATOM 2557 C C . VAL A 1 331 ? 16.036 13.247 10.412 1.00 45.19 331 VAL A C 1
ATOM 2559 O O . VAL A 1 331 ? 15.458 13.922 11.263 1.00 45.19 331 VAL A O 1
ATOM 2562 N N . GLY A 1 332 ? 15.843 13.429 9.105 1.00 47.34 332 GLY A N 1
ATOM 2563 C CA . GLY A 1 332 ? 14.807 14.302 8.544 1.00 47.34 332 GLY A CA 1
ATOM 2564 C C . GLY A 1 332 ? 13.383 13.812 8.853 1.00 47.34 332 GLY A C 1
ATOM 2565 O O . GLY A 1 332 ? 13.059 13.428 9.975 1.00 47.34 332 GLY A O 1
ATOM 2566 N N . ALA A 1 333 ? 12.495 13.840 7.861 1.00 51.59 333 ALA A N 1
ATOM 2567 C CA . ALA A 1 333 ? 11.216 13.144 7.976 1.00 51.59 333 ALA A CA 1
ATOM 2568 C C . ALA A 1 333 ? 11.452 11.640 8.227 1.00 51.59 333 ALA A C 1
ATOM 2570 O O . ALA A 1 333 ? 12.334 11.051 7.606 1.00 51.59 333 ALA A O 1
ATOM 2571 N N . GLN A 1 334 ? 10.702 11.023 9.145 1.00 69.38 334 GLN A N 1
ATOM 2572 C CA . GLN A 1 334 ? 10.872 9.602 9.475 1.00 69.38 334 GLN A CA 1
ATOM 2573 C C . GLN A 1 334 ? 10.189 8.742 8.414 1.00 69.38 334 GLN A C 1
ATOM 2575 O O . GLN A 1 334 ? 9.010 8.956 8.130 1.00 69.38 334 GLN A O 1
ATOM 2580 N N . VAL A 1 335 ? 10.894 7.760 7.850 1.00 73.81 335 VAL A N 1
ATOM 2581 C CA . VAL A 1 335 ? 10.251 6.804 6.940 1.00 73.81 335 VAL A CA 1
ATOM 2582 C C . VAL A 1 335 ? 9.278 5.967 7.747 1.00 73.81 335 VAL A C 1
ATOM 2584 O O . VAL A 1 335 ? 9.643 5.350 8.747 1.00 73.81 335 VAL A O 1
ATOM 2587 N N . ASN A 1 336 ? 8.021 5.996 7.334 1.00 81.44 336 ASN A N 1
ATOM 2588 C CA . ASN A 1 336 ? 6.944 5.229 7.924 1.00 81.44 336 ASN A CA 1
ATOM 2589 C C . ASN A 1 336 ? 6.365 4.213 6.938 1.00 81.44 336 ASN A C 1
ATOM 2591 O O . ASN A 1 336 ? 5.524 3.440 7.371 1.00 81.44 336 ASN A O 1
ATOM 2595 N N . ASP A 1 337 ? 6.838 4.149 5.691 1.00 85.19 337 ASP A N 1
ATOM 2596 C CA . ASP A 1 337 ? 6.504 3.096 4.727 1.00 85.19 337 ASP A CA 1
ATOM 2597 C C . ASP A 1 337 ? 6.710 1.680 5.287 1.00 85.19 337 ASP A C 1
ATOM 2599 O O . ASP A 1 337 ? 7.519 1.467 6.194 1.00 85.19 337 ASP A O 1
ATOM 2603 N N . LYS A 1 338 ? 5.938 0.721 4.759 1.00 92.00 338 LYS A N 1
ATOM 2604 C CA . LYS A 1 338 ? 6.124 -0.733 4.932 1.00 92.00 338 LYS A CA 1
ATOM 2605 C C . LYS A 1 338 ? 5.880 -1.409 3.594 1.00 92.00 338 LYS A C 1
ATOM 2607 O O . LYS A 1 338 ? 4.826 -1.998 3.349 1.00 92.00 338 LYS A O 1
ATOM 2612 N N . VAL A 1 339 ? 6.853 -1.236 2.710 1.00 91.19 339 VAL A N 1
ATOM 2613 C CA . VAL A 1 339 ? 6.766 -1.617 1.305 1.00 91.19 339 VAL A CA 1
ATOM 2614 C C . VAL A 1 339 ? 7.942 -2.512 0.936 1.00 91.19 339 VAL A C 1
ATOM 2616 O O . VAL A 1 339 ? 9.085 -2.201 1.271 1.00 91.19 339 VAL A O 1
ATOM 2619 N N . LEU A 1 340 ? 7.668 -3.591 0.205 1.00 94.44 340 LEU A N 1
ATOM 2620 C CA . LEU A 1 340 ? 8.676 -4.436 -0.433 1.00 94.44 340 LEU A CA 1
ATOM 2621 C C . LEU A 1 340 ? 8.347 -4.584 -1.921 1.00 94.44 340 LEU A C 1
ATOM 2623 O O . LEU A 1 340 ? 7.341 -5.193 -2.270 1.00 94.44 340 LEU A O 1
ATOM 2627 N N . TYR A 1 341 ? 9.196 -4.052 -2.793 1.00 90.19 341 TYR A N 1
ATOM 2628 C CA . TYR A 1 341 ? 9.201 -4.368 -4.218 1.00 90.19 341 TYR A CA 1
ATOM 2629 C C . TYR A 1 341 ? 10.104 -5.576 -4.484 1.00 90.19 341 TYR A C 1
ATOM 2631 O O . TYR A 1 341 ? 11.203 -5.683 -3.935 1.00 90.19 341 TYR A O 1
ATOM 2639 N N . ALA A 1 342 ? 9.646 -6.443 -5.376 1.00 86.94 342 ALA A N 1
ATOM 2640 C CA . ALA A 1 342 ? 10.261 -7.705 -5.734 1.00 86.94 342 ALA A CA 1
ATOM 2641 C C . ALA A 1 342 ? 10.138 -7.892 -7.259 1.00 86.94 342 ALA A C 1
ATOM 2643 O O . ALA A 1 342 ? 9.035 -7.850 -7.809 1.00 86.94 342 ALA A O 1
ATOM 2644 N N . ASP A 1 343 ? 11.253 -8.059 -7.977 1.00 78.75 343 ASP A N 1
ATOM 2645 C CA . ASP A 1 343 ? 11.227 -8.147 -9.448 1.00 78.75 343 ASP A CA 1
ATOM 2646 C C . ASP A 1 343 ? 10.737 -9.504 -9.983 1.00 78.75 343 ASP A C 1
ATOM 2648 O O . ASP A 1 343 ? 10.330 -9.604 -11.142 1.00 78.75 343 ASP A O 1
ATOM 2652 N N . HIS A 1 344 ? 10.768 -10.542 -9.141 1.00 81.88 344 HIS A N 1
ATOM 2653 C CA . HIS A 1 344 ? 10.408 -11.925 -9.463 1.00 81.88 344 HIS A CA 1
ATOM 2654 C C . HIS A 1 344 ? 11.149 -12.489 -10.685 1.00 81.88 344 HIS A C 1
ATOM 2656 O O . HIS A 1 344 ? 10.660 -13.415 -11.341 1.00 81.88 344 HIS A O 1
ATOM 2662 N N . ALA A 1 345 ? 12.340 -11.968 -11.004 1.00 68.44 345 ALA A N 1
ATOM 2663 C CA . ALA A 1 345 ? 13.094 -12.374 -12.192 1.00 68.44 345 ALA A CA 1
ATOM 2664 C C . ALA A 1 345 ? 13.515 -13.854 -12.168 1.00 68.44 345 ALA A C 1
ATOM 2666 O O . ALA A 1 345 ? 13.775 -14.437 -13.221 1.00 68.44 345 ALA A O 1
ATOM 2667 N N . MET A 1 346 ? 13.550 -14.470 -10.982 1.00 75.19 346 MET A N 1
ATOM 2668 C CA . MET A 1 346 ? 13.888 -15.882 -10.792 1.00 75.19 346 MET A CA 1
ATOM 2669 C C . MET A 1 346 ? 12.655 -16.791 -10.668 1.00 75.19 346 MET A C 1
ATOM 2671 O O . MET A 1 346 ? 12.797 -18.014 -10.648 1.00 75.19 346 MET A O 1
ATOM 2675 N N . GLY A 1 347 ? 11.459 -16.203 -10.588 1.00 75.38 347 GLY A N 1
ATOM 2676 C CA . GLY A 1 347 ? 10.178 -16.889 -10.471 1.00 75.38 347 GLY A CA 1
ATOM 2677 C C . GLY A 1 347 ? 9.313 -16.696 -11.714 1.00 75.38 347 GLY A C 1
ATOM 2678 O O . GLY A 1 347 ? 9.625 -17.180 -12.801 1.00 75.38 347 GLY A O 1
ATOM 2679 N N . SER A 1 348 ? 8.185 -16.008 -11.547 1.00 75.81 348 SER A N 1
ATOM 2680 C CA . SER A 1 348 ? 7.200 -15.777 -12.612 1.00 75.81 348 SER A CA 1
ATOM 2681 C C . SER A 1 348 ? 7.648 -14.771 -13.680 1.00 75.81 348 SER A C 1
ATOM 2683 O O . SER A 1 348 ? 7.027 -14.706 -14.742 1.00 75.81 348 SER A O 1
ATOM 2685 N N . GLY A 1 349 ? 8.667 -13.951 -13.398 1.00 68.94 349 GLY A N 1
ATOM 2686 C CA . GLY A 1 349 ? 9.016 -12.769 -14.190 1.00 68.94 349 GLY A CA 1
ATOM 2687 C C . GLY A 1 349 ? 7.988 -11.632 -14.094 1.00 68.94 349 GLY A C 1
ATOM 2688 O O . GLY A 1 349 ? 8.078 -10.659 -14.840 1.00 68.94 349 GLY A O 1
ATOM 2689 N N . VAL A 1 350 ? 6.989 -11.757 -13.213 1.00 75.69 350 VAL A N 1
ATOM 2690 C CA . VAL A 1 350 ? 5.954 -10.745 -12.980 1.00 75.69 350 VAL A CA 1
ATOM 2691 C C . VAL A 1 350 ? 6.277 -10.028 -11.672 1.00 75.69 350 VAL A C 1
ATOM 2693 O O . VAL A 1 350 ? 6.125 -10.651 -10.621 1.00 75.69 350 VAL A O 1
ATOM 2696 N N . PRO A 1 351 ? 6.673 -8.743 -11.704 1.00 79.88 351 PRO A N 1
ATOM 2697 C CA . PRO A 1 351 ? 7.077 -8.041 -10.495 1.00 79.88 351 PRO A CA 1
ATOM 2698 C C . PRO A 1 351 ? 5.901 -7.860 -9.541 1.00 79.88 351 PRO A C 1
ATOM 2700 O O . PRO A 1 351 ? 4.742 -7.756 -9.968 1.00 79.88 351 PRO A O 1
ATOM 2703 N N . ALA A 1 352 ? 6.226 -7.752 -8.260 1.00 88.69 352 ALA A N 1
ATOM 2704 C CA . ALA A 1 352 ? 5.283 -7.572 -7.175 1.00 88.69 352 ALA A CA 1
ATOM 2705 C C . ALA A 1 352 ? 5.706 -6.437 -6.235 1.00 88.69 352 ALA A C 1
ATOM 2707 O O . ALA A 1 352 ? 6.886 -6.106 -6.112 1.00 88.69 352 ALA A O 1
ATOM 2708 N N . VAL A 1 353 ? 4.721 -5.825 -5.581 1.00 91.62 353 VAL A N 1
ATOM 2709 C CA . VAL A 1 353 ? 4.920 -4.891 -4.473 1.00 91.62 353 VAL A CA 1
ATOM 2710 C C . VAL A 1 353 ? 3.986 -5.278 -3.345 1.00 91.62 353 VAL A C 1
ATOM 2712 O O . VAL A 1 353 ? 2.771 -5.197 -3.507 1.00 91.62 353 VAL A O 1
ATOM 2715 N N . ALA A 1 354 ? 4.545 -5.651 -2.201 1.00 96.62 354 ALA A N 1
ATOM 2716 C CA . ALA A 1 354 ? 3.797 -5.781 -0.964 1.00 96.62 354 ALA A CA 1
ATOM 2717 C C . ALA A 1 354 ? 3.724 -4.419 -0.267 1.00 96.62 354 ALA A C 1
ATOM 2719 O O . ALA A 1 354 ? 4.752 -3.789 -0.026 1.00 96.62 354 ALA A O 1
ATOM 2720 N N . VAL A 1 355 ? 2.511 -3.981 0.059 1.00 94.12 355 VAL A N 1
ATOM 2721 C CA . VAL A 1 355 ? 2.198 -2.763 0.810 1.00 94.12 355 VAL A CA 1
ATOM 2722 C C . VAL A 1 355 ? 1.485 -3.180 2.086 1.00 94.12 355 VAL A C 1
ATOM 2724 O O . VAL A 1 355 ? 0.498 -3.909 2.023 1.00 94.12 355 VAL A O 1
ATOM 2727 N N . SER A 1 356 ? 1.963 -2.737 3.245 1.00 94.69 356 SER A N 1
ATOM 2728 C CA . SER A 1 356 ? 1.444 -3.188 4.538 1.00 94.69 356 SER A CA 1
ATOM 2729 C C . SER A 1 356 ? 1.147 -2.031 5.489 1.00 94.69 356 SER A C 1
ATOM 2731 O O . SER A 1 356 ? 1.780 -0.975 5.443 1.00 94.69 356 SER A O 1
ATOM 2733 N N . THR A 1 357 ? 0.204 -2.242 6.405 1.00 93.75 357 THR A N 1
ATOM 2734 C CA . THR A 1 357 ? 0.036 -1.387 7.591 1.00 93.75 357 THR A CA 1
ATOM 2735 C C . THR A 1 357 ? 1.043 -1.742 8.695 1.00 93.75 357 THR A C 1
ATOM 2737 O O . THR A 1 357 ? 1.357 -0.892 9.536 1.00 93.75 357 THR A O 1
ATOM 2740 N N . GLY A 1 358 ? 1.576 -2.969 8.667 1.00 90.88 358 GLY A N 1
ATOM 2741 C CA . GLY A 1 358 ? 2.387 -3.571 9.722 1.00 90.88 358 GLY A CA 1
ATOM 2742 C C . GLY A 1 358 ? 3.887 -3.565 9.462 1.00 90.88 358 GLY A C 1
ATOM 2743 O O . GLY A 1 358 ? 4.344 -3.763 8.337 1.00 90.88 358 GLY A O 1
ATOM 2744 N N . ASN A 1 359 ? 4.642 -3.350 10.541 1.00 91.94 359 ASN A N 1
ATOM 2745 C CA . ASN A 1 359 ? 6.106 -3.372 10.572 1.00 91.94 359 ASN A CA 1
ATOM 2746 C C . ASN A 1 359 ? 6.687 -4.776 10.368 1.00 91.94 359 ASN A C 1
ATOM 2748 O O . ASN A 1 359 ? 6.011 -5.777 10.588 1.00 91.94 359 ASN A O 1
ATOM 2752 N N . TRP A 1 360 ? 7.976 -4.844 10.025 1.00 93.31 360 TRP A N 1
ATOM 2753 C CA . TRP A 1 360 ? 8.709 -6.107 9.889 1.00 93.31 360 TRP A CA 1
ATOM 2754 C C . TRP A 1 360 ? 9.285 -6.545 11.236 1.00 93.31 360 TRP A C 1
ATOM 2756 O O . TRP A 1 360 ? 10.497 -6.636 11.447 1.00 93.31 360 TRP A O 1
ATOM 2766 N N . THR A 1 361 ? 8.379 -6.764 12.181 1.00 89.69 361 THR A N 1
ATOM 2767 C CA . THR A 1 361 ? 8.655 -7.175 13.558 1.00 89.69 361 THR A CA 1
ATOM 2768 C C . THR A 1 361 ? 7.808 -8.396 13.888 1.00 89.69 361 THR A C 1
ATOM 2770 O O . THR A 1 361 ? 6.768 -8.619 13.271 1.00 89.69 361 THR A O 1
ATOM 2773 N N . GLU A 1 362 ? 8.206 -9.173 14.896 1.00 86.62 362 GLU A N 1
ATOM 2774 C CA . GLU A 1 362 ? 7.398 -10.318 15.344 1.00 86.62 362 GLU A CA 1
ATOM 2775 C C . GLU A 1 362 ? 5.997 -9.883 15.800 1.00 86.62 362 GLU A C 1
ATOM 2777 O O . GLU A 1 362 ? 5.009 -10.563 15.535 1.00 86.62 362 GLU A O 1
ATOM 2782 N N . GLN A 1 363 ? 5.888 -8.699 16.411 1.00 86.25 363 GLN A N 1
ATOM 2783 C CA . GLN A 1 363 ? 4.596 -8.120 16.766 1.00 86.25 363 GLN A CA 1
ATOM 2784 C C . GLN A 1 363 ? 3.754 -7.781 15.522 1.00 86.25 363 GLN A C 1
ATOM 2786 O O . GLN A 1 363 ? 2.572 -8.120 15.480 1.00 86.25 363 GLN A O 1
ATOM 2791 N N . GLY A 1 364 ? 4.348 -7.139 14.511 1.00 88.81 364 GLY A N 1
ATOM 2792 C CA . GLY A 1 364 ? 3.648 -6.769 13.278 1.00 88.81 364 GLY A CA 1
ATOM 2793 C C . GLY A 1 364 ? 3.213 -7.977 12.446 1.00 88.81 364 GLY A C 1
ATOM 2794 O O . GLY A 1 364 ? 2.133 -7.962 11.869 1.00 88.81 364 GLY A O 1
ATOM 2795 N N . PHE A 1 365 ? 4.017 -9.040 12.406 1.00 89.56 365 PHE A N 1
ATOM 2796 C CA . PHE A 1 365 ? 3.690 -10.238 11.631 1.00 89.56 365 PHE A CA 1
ATOM 2797 C C . PHE A 1 365 ? 2.734 -11.195 12.339 1.00 89.56 365 PHE A C 1
ATOM 2799 O O . PHE A 1 365 ? 1.876 -11.784 11.680 1.00 89.56 365 PHE A O 1
ATOM 2806 N N . SER A 1 366 ? 2.876 -11.357 13.656 1.00 85.88 366 SER A N 1
ATOM 2807 C CA . SER A 1 366 ? 2.313 -12.517 14.359 1.00 85.88 366 SER A CA 1
ATOM 2808 C C . SER A 1 366 ? 1.308 -12.169 15.455 1.00 85.88 366 SER A C 1
ATOM 2810 O O . SER A 1 366 ? 0.672 -13.077 15.989 1.00 85.88 366 SER A O 1
ATOM 2812 N N . LEU A 1 367 ? 1.146 -10.889 15.810 1.00 87.94 367 LEU A N 1
ATOM 2813 C CA . LEU A 1 367 ? 0.241 -10.469 16.887 1.00 87.94 367 LEU A CA 1
ATOM 2814 C C . LEU A 1 367 ? -0.791 -9.442 16.424 1.00 87.94 367 LEU A C 1
ATOM 2816 O O . LEU A 1 367 ? -1.980 -9.619 16.681 1.00 87.94 367 LEU A O 1
ATOM 2820 N N . ASN A 1 368 ? -0.341 -8.384 15.755 1.00 90.81 368 ASN A N 1
ATOM 2821 C CA . ASN A 1 368 ? -1.193 -7.257 15.415 1.00 90.81 368 ASN A CA 1
ATOM 2822 C C . ASN A 1 368 ? -2.211 -7.587 14.314 1.00 90.81 368 ASN A C 1
ATOM 2824 O O . ASN A 1 368 ? -1.959 -8.356 13.385 1.00 90.81 368 ASN A O 1
ATOM 2828 N N . ASP A 1 369 ? -3.338 -6.890 14.386 1.00 93.50 369 ASP A N 1
ATOM 2829 C CA . ASP A 1 369 ? -4.305 -6.754 13.310 1.00 93.50 369 ASP A CA 1
ATOM 2830 C C . ASP A 1 369 ? -3.753 -5.793 12.269 1.00 93.50 369 ASP A C 1
ATOM 2832 O O . ASP A 1 369 ? -3.826 -4.570 12.414 1.00 93.50 369 ASP A O 1
ATOM 2836 N N . GLU A 1 370 ? -3.196 -6.360 11.208 1.00 94.31 370 GLU A N 1
ATOM 2837 C CA . GLU A 1 370 ? -2.598 -5.643 10.084 1.00 94.31 370 GLU A CA 1
ATOM 2838 C C . GLU A 1 370 ? -3.281 -6.036 8.776 1.00 94.31 370 GLU A C 1
ATOM 2840 O O . GLU A 1 370 ? -3.853 -7.121 8.660 1.00 94.31 370 GLU A O 1
ATOM 2845 N N . ALA A 1 371 ? -3.168 -5.179 7.768 1.00 96.31 371 ALA A N 1
ATOM 2846 C CA . ALA A 1 371 ? -3.536 -5.490 6.398 1.00 96.31 371 ALA A CA 1
ATOM 2847 C C . ALA A 1 371 ? -2.294 -5.435 5.507 1.00 96.31 371 ALA A C 1
ATOM 2849 O O . ALA A 1 371 ? -1.480 -4.513 5.617 1.00 96.31 371 ALA A O 1
ATOM 2850 N N . MET A 1 372 ? -2.177 -6.402 4.602 1.00 97.25 372 MET A N 1
ATOM 2851 C CA . MET A 1 372 ? -1.173 -6.435 3.550 1.00 97.25 372 MET A CA 1
ATOM 2852 C C . MET A 1 372 ? -1.859 -6.607 2.202 1.00 97.25 372 MET A C 1
ATOM 2854 O O . MET A 1 372 ? -2.707 -7.479 2.023 1.00 97.25 372 MET A O 1
ATOM 2858 N N . VAL A 1 373 ? -1.452 -5.792 1.237 1.00 97.25 373 VAL A N 1
ATOM 2859 C CA . VAL A 1 373 ? -1.853 -5.93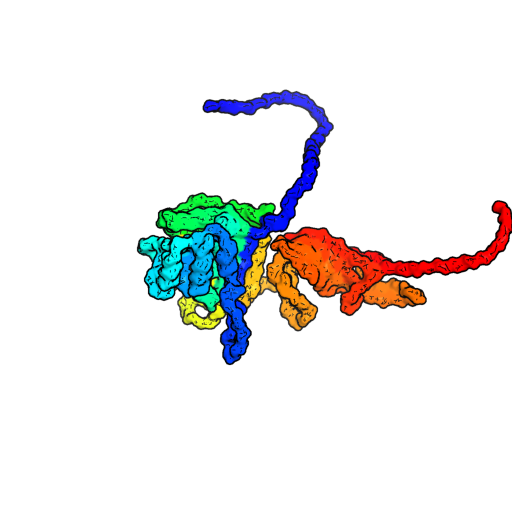0 -0.157 1.00 97.25 373 VAL A CA 1
ATOM 2860 C C . VAL A 1 373 ? -0.620 -6.198 -1.005 1.00 97.25 373 VAL A C 1
ATOM 2862 O O . VAL A 1 373 ? 0.328 -5.417 -0.973 1.00 97.25 373 VAL A O 1
ATOM 2865 N N . ILE A 1 374 ? -0.635 -7.276 -1.791 1.00 96.81 374 ILE A N 1
ATOM 2866 C CA . ILE A 1 374 ? 0.397 -7.548 -2.796 1.00 96.81 374 ILE A CA 1
ATOM 2867 C C . ILE A 1 374 ? -0.145 -7.174 -4.171 1.00 96.81 374 ILE A C 1
ATOM 2869 O O . ILE A 1 374 ? -1.081 -7.777 -4.694 1.00 96.81 374 ILE A O 1
ATOM 2873 N N . LEU A 1 375 ? 0.462 -6.160 -4.769 1.00 90.00 375 LEU A N 1
ATOM 2874 C CA . LEU A 1 375 ? 0.187 -5.707 -6.121 1.00 90.00 375 LEU A CA 1
ATOM 2875 C C . LEU A 1 375 ? 1.105 -6.451 -7.089 1.00 90.00 375 LEU A C 1
ATOM 2877 O O . LEU A 1 375 ? 2.317 -6.263 -7.040 1.00 90.00 375 LEU A O 1
ATOM 2881 N N . ARG A 1 376 ? 0.555 -7.267 -7.992 1.00 86.62 376 ARG A N 1
ATOM 2882 C CA . ARG A 1 376 ? 1.330 -7.995 -9.010 1.00 86.62 376 ARG A CA 1
ATOM 2883 C C . ARG A 1 376 ? 1.080 -7.453 -10.410 1.00 86.62 376 ARG A C 1
ATOM 2885 O O . ARG A 1 376 ? -0.066 -7.258 -10.819 1.00 86.62 376 ARG A O 1
ATOM 2892 N N . GLY A 1 377 ? 2.159 -7.302 -11.170 1.00 68.81 377 GLY A N 1
ATOM 2893 C CA . GLY A 1 377 ? 2.142 -6.849 -12.558 1.00 68.81 377 GLY A CA 1
ATOM 2894 C C . GLY A 1 377 ? 2.734 -5.455 -12.732 1.00 68.81 377 GLY A C 1
ATOM 2895 O O . GLY A 1 377 ? 2.520 -4.561 -11.916 1.00 68.81 377 GLY A O 1
ATOM 2896 N N . LEU A 1 378 ? 3.449 -5.262 -13.844 1.00 63.94 378 LEU A N 1
ATOM 2897 C CA . LEU A 1 378 ? 4.211 -4.042 -14.153 1.00 63.94 378 LEU A CA 1
ATOM 2898 C C . LEU A 1 378 ? 3.400 -2.753 -13.970 1.00 63.94 378 LEU A C 1
ATOM 2900 O O . LEU A 1 378 ? 3.910 -1.757 -13.459 1.00 63.94 378 LEU A O 1
ATOM 2904 N N . VAL A 1 379 ? 2.124 -2.777 -14.360 1.00 59.44 379 VAL A N 1
ATOM 2905 C CA . VAL A 1 379 ? 1.230 -1.615 -14.275 1.00 59.44 379 VAL A CA 1
ATOM 2906 C C . VAL A 1 379 ? 0.941 -1.175 -12.838 1.00 59.44 379 VAL A C 1
ATOM 2908 O O . VAL A 1 379 ? 0.702 0.008 -12.619 1.00 59.44 379 VAL A O 1
ATOM 2911 N N . LEU A 1 380 ? 0.979 -2.094 -11.866 1.00 67.00 380 LEU A N 1
ATOM 2912 C CA . LEU A 1 380 ? 0.703 -1.796 -10.458 1.00 67.00 380 LEU A CA 1
ATOM 2913 C C . LEU A 1 380 ? 1.983 -1.494 -9.664 1.00 67.00 380 LEU A C 1
ATOM 2915 O O . LEU A 1 380 ? 1.947 -0.733 -8.700 1.00 67.00 380 LEU A O 1
ATOM 2919 N N . THR A 1 381 ? 3.120 -2.063 -10.068 1.00 67.06 381 THR A N 1
ATOM 2920 C CA . THR A 1 381 ? 4.359 -2.032 -9.274 1.00 67.06 381 THR A CA 1
ATOM 2921 C C . THR A 1 381 ? 5.303 -0.889 -9.629 1.00 67.06 381 THR A C 1
ATOM 2923 O O . THR A 1 381 ? 6.059 -0.422 -8.776 1.00 67.06 381 THR A O 1
ATOM 2926 N N . THR A 1 382 ? 5.234 -0.388 -10.865 1.00 62.47 382 THR A N 1
ATOM 2927 C CA . THR A 1 382 ? 6.178 0.614 -11.389 1.00 62.47 382 THR A CA 1
ATOM 2928 C C . THR A 1 382 ? 6.206 1.895 -10.545 1.00 62.47 382 THR A C 1
ATOM 2930 O O . THR A 1 382 ? 7.274 2.469 -10.337 1.00 62.47 382 THR A O 1
ATOM 2933 N N . LYS A 1 383 ? 5.057 2.333 -10.008 1.00 60.06 383 LYS A N 1
ATOM 2934 C CA . LYS A 1 383 ? 4.979 3.548 -9.179 1.00 60.06 383 LYS A CA 1
ATOM 2935 C C . LYS A 1 383 ? 5.773 3.420 -7.874 1.00 60.06 383 LYS A C 1
ATOM 2937 O O . LYS A 1 383 ? 6.523 4.329 -7.532 1.00 60.06 383 LYS A O 1
ATOM 2942 N N . TYR A 1 384 ? 5.645 2.291 -7.180 1.00 65.94 384 TYR A N 1
ATOM 2943 C CA . TYR A 1 384 ? 6.383 2.025 -5.942 1.00 65.94 384 TYR A CA 1
ATOM 2944 C C . TYR A 1 384 ? 7.882 1.832 -6.201 1.00 65.94 384 TYR A C 1
ATOM 2946 O O . TYR A 1 384 ? 8.699 2.374 -5.461 1.00 65.94 384 TYR A O 1
ATOM 2954 N N . HIS A 1 385 ? 8.245 1.144 -7.291 1.00 62.84 385 HIS A N 1
ATOM 2955 C CA . HIS A 1 385 ? 9.643 1.015 -7.710 1.00 62.84 385 HIS A CA 1
ATOM 2956 C C . HIS A 1 385 ? 10.295 2.387 -7.952 1.00 62.84 385 HIS A C 1
ATOM 2958 O O . HIS A 1 385 ? 11.398 2.645 -7.483 1.00 62.84 385 HIS A O 1
ATOM 2964 N N . TYR A 1 386 ? 9.600 3.294 -8.645 1.00 55.62 386 TYR A N 1
ATOM 2965 C CA . TYR A 1 386 ? 10.097 4.639 -8.942 1.00 55.62 386 TYR A CA 1
ATOM 2966 C C . TYR A 1 386 ? 10.268 5.512 -7.692 1.00 55.62 386 TYR A C 1
ATOM 2968 O O . TYR A 1 386 ? 11.297 6.169 -7.525 1.00 55.62 386 TYR A O 1
ATOM 2976 N N . ILE A 1 387 ? 9.266 5.525 -6.809 1.00 53.72 387 ILE A N 1
ATOM 2977 C CA . ILE A 1 387 ? 9.249 6.448 -5.669 1.00 53.72 387 ILE A CA 1
ATOM 2978 C C . ILE A 1 387 ? 10.351 6.138 -4.663 1.00 53.72 387 ILE A C 1
ATOM 2980 O O . ILE A 1 387 ? 10.930 7.077 -4.118 1.00 53.72 387 ILE A O 1
ATOM 2984 N N . PHE A 1 388 ? 10.734 4.868 -4.516 1.00 61.34 388 PHE A N 1
ATOM 2985 C CA . PHE A 1 388 ? 11.930 4.503 -3.763 1.00 61.34 388 PHE A CA 1
ATOM 2986 C C . PHE A 1 388 ? 13.161 5.298 -4.222 1.00 61.34 388 PHE A C 1
ATOM 2988 O O . PHE A 1 388 ? 13.833 5.937 -3.415 1.00 61.34 388 PHE A O 1
ATOM 2995 N N . TRP A 1 389 ? 13.430 5.321 -5.530 1.00 56.50 389 TRP A N 1
ATOM 2996 C CA . TRP A 1 389 ? 14.605 5.991 -6.090 1.00 56.50 389 TRP A CA 1
ATOM 2997 C C . TRP A 1 389 ? 14.521 7.515 -6.012 1.00 56.50 389 TRP A C 1
ATOM 2999 O O . TRP A 1 389 ? 15.534 8.176 -5.784 1.00 56.50 389 TRP A O 1
ATOM 3009 N N . MET A 1 390 ? 13.320 8.078 -6.160 1.00 50.62 390 MET A N 1
ATOM 3010 C CA . MET A 1 390 ? 13.107 9.524 -6.058 1.00 50.62 390 MET A CA 1
ATOM 3011 C C . MET A 1 390 ? 13.196 10.050 -4.630 1.00 50.62 390 MET A C 1
ATOM 3013 O O . MET A 1 390 ? 13.691 11.157 -4.421 1.00 50.62 390 MET A O 1
ATOM 3017 N N . GLN A 1 391 ? 12.698 9.290 -3.654 1.00 50.50 391 GLN A N 1
ATOM 3018 C CA . GLN A 1 391 ? 12.669 9.717 -2.259 1.00 50.50 391 GLN A CA 1
ATOM 3019 C C . GLN A 1 391 ? 13.889 9.244 -1.460 1.00 50.50 391 GLN A C 1
ATOM 3021 O O . GLN A 1 391 ? 14.159 9.826 -0.413 1.00 50.50 391 GLN A O 1
ATOM 3026 N N . ALA A 1 392 ? 14.699 8.310 -1.981 1.00 52.06 392 ALA A N 1
ATOM 3027 C CA . ALA A 1 392 ? 15.969 7.887 -1.376 1.00 52.06 392 ALA A CA 1
ATOM 3028 C C . ALA A 1 392 ? 16.844 9.053 -0.854 1.00 52.06 392 ALA A C 1
ATOM 3030 O O . ALA A 1 392 ? 17.305 8.966 0.286 1.00 52.06 392 ALA A O 1
ATOM 3031 N N . PRO A 1 393 ? 17.023 10.178 -1.582 1.00 50.97 393 PRO A N 1
ATOM 3032 C CA . PRO A 1 393 ? 17.769 11.333 -1.072 1.00 50.97 393 PRO A CA 1
ATOM 3033 C C . PRO A 1 393 ? 17.077 12.079 0.084 1.00 50.97 393 PRO A C 1
ATOM 3035 O O . PRO A 1 393 ? 17.755 12.662 0.929 1.00 50.97 393 PRO A O 1
ATOM 3038 N N . ASN A 1 394 ? 15.740 12.068 0.137 1.00 49.91 394 ASN A N 1
ATOM 3039 C CA . ASN A 1 394 ? 14.939 12.730 1.175 1.00 49.91 394 ASN A CA 1
ATOM 3040 C C . ASN A 1 394 ? 14.868 11.914 2.475 1.00 49.91 394 ASN A C 1
ATOM 3042 O O . ASN A 1 394 ? 14.542 12.462 3.528 1.00 49.91 394 ASN A O 1
ATOM 3046 N N . TYR A 1 395 ? 15.212 10.626 2.418 1.00 54.06 395 TYR A N 1
ATOM 3047 C CA . TYR A 1 395 ? 15.163 9.717 3.560 1.00 54.06 395 TYR A CA 1
ATOM 3048 C C . TYR A 1 395 ? 16.431 9.699 4.430 1.00 54.06 395 TYR A C 1
ATOM 3050 O O . TYR A 1 395 ? 16.484 8.942 5.395 1.00 54.06 395 TYR A O 1
ATOM 3058 N N . GLY A 1 396 ? 17.424 10.552 4.144 1.00 43.06 396 GLY A N 1
ATOM 3059 C CA . GLY A 1 396 ? 18.540 10.835 5.059 1.00 43.06 396 GLY A CA 1
ATOM 3060 C C . GLY A 1 396 ? 19.819 10.009 4.872 1.00 43.06 396 GLY A C 1
ATOM 3061 O O . GLY A 1 396 ? 20.777 10.237 5.608 1.00 43.06 396 GLY A O 1
ATOM 3062 N N . GLY A 1 397 ? 19.887 9.115 3.878 1.00 41.12 397 GLY A N 1
ATOM 3063 C CA . GLY A 1 397 ? 21.084 8.325 3.564 1.00 41.12 397 GLY A CA 1
ATOM 3064 C C . GLY A 1 397 ? 21.623 8.582 2.155 1.00 41.12 397 GLY A C 1
ATOM 3065 O O . GLY A 1 397 ? 20.861 8.672 1.195 1.00 41.12 397 GLY A O 1
ATOM 3066 N N . GLN A 1 398 ? 22.949 8.664 2.000 1.00 39.66 398 GLN A N 1
ATOM 3067 C CA . GLN A 1 398 ? 23.578 8.552 0.681 1.00 39.66 398 GLN A CA 1
ATOM 3068 C C . GLN A 1 398 ? 23.541 7.081 0.247 1.00 39.66 398 GLN A C 1
ATOM 3070 O O . GLN A 1 398 ? 24.457 6.321 0.547 1.00 39.66 398 GLN A O 1
ATOM 3075 N N . MET A 1 399 ? 22.477 6.666 -0.444 1.00 40.22 399 MET A N 1
ATOM 3076 C CA . MET A 1 399 ? 22.489 5.414 -1.204 1.00 40.22 399 MET A CA 1
ATOM 3077 C C . MET A 1 399 ? 23.596 5.528 -2.262 1.00 40.22 399 MET A C 1
ATOM 3079 O O . MET A 1 399 ? 23.552 6.442 -3.086 1.00 40.22 399 MET A O 1
ATOM 3083 N N . VAL A 1 400 ? 24.601 4.651 -2.231 1.00 34.28 400 VAL A N 1
ATOM 3084 C CA . VAL A 1 400 ? 25.604 4.537 -3.301 1.00 34.28 400 VAL A CA 1
ATOM 3085 C C . VAL A 1 400 ? 25.087 3.473 -4.273 1.00 34.28 400 VAL A C 1
ATOM 3087 O O . VAL A 1 400 ? 25.118 2.296 -3.922 1.00 34.28 400 VAL A O 1
ATOM 3090 N N . PRO A 1 401 ? 24.568 3.829 -5.464 1.00 35.44 401 PRO A N 1
ATOM 3091 C CA . PRO A 1 401 ? 24.059 2.833 -6.400 1.00 35.44 401 PRO A CA 1
ATOM 3092 C C . PRO A 1 401 ? 25.214 1.994 -6.960 1.00 35.44 401 PRO A C 1
ATOM 3094 O O . PRO A 1 401 ? 26.242 2.542 -7.368 1.00 35.44 401 PRO A O 1
ATOM 3097 N N . ALA A 1 402 ? 25.039 0.673 -7.019 1.00 29.86 402 ALA A N 1
ATOM 3098 C CA . ALA A 1 402 ? 25.881 -0.193 -7.835 1.00 29.86 402 ALA A CA 1
ATOM 3099 C C . ALA A 1 402 ? 25.628 0.094 -9.334 1.00 29.86 402 ALA A C 1
ATOM 3101 O O . ALA A 1 402 ? 24.484 0.152 -9.766 1.00 29.86 402 ALA A O 1
ATOM 3102 N N . ASP A 1 403 ? 26.716 0.324 -10.078 1.00 31.31 403 ASP A N 1
ATOM 3103 C CA . ASP A 1 403 ? 26.845 0.517 -11.537 1.00 31.31 403 ASP A CA 1
ATOM 3104 C C . ASP A 1 403 ? 25.786 1.403 -12.247 1.00 31.31 403 ASP A C 1
ATOM 3106 O O . ASP A 1 403 ? 24.716 0.982 -12.678 1.00 31.31 403 ASP A O 1
ATOM 3110 N N . VAL A 1 404 ? 26.180 2.657 -12.494 1.00 33.66 404 VAL A N 1
ATOM 3111 C CA . VAL A 1 404 ? 25.420 3.765 -13.115 1.00 33.66 404 VAL A CA 1
ATOM 3112 C C . VAL A 1 404 ? 24.885 3.458 -14.536 1.00 33.66 404 VAL A C 1
ATOM 3114 O O . VAL A 1 404 ? 24.140 4.251 -15.110 1.00 33.66 404 VAL A O 1
ATOM 3117 N N . ARG A 1 405 ? 25.244 2.320 -15.143 1.00 31.45 405 ARG A N 1
ATOM 3118 C CA . ARG A 1 405 ? 24.877 1.971 -16.528 1.00 31.45 405 ARG A CA 1
ATOM 3119 C C . ARG A 1 405 ? 23.490 1.331 -16.666 1.00 31.45 405 ARG A C 1
ATOM 3121 O O . ARG A 1 405 ? 22.794 1.665 -17.621 1.00 31.45 405 ARG A O 1
ATOM 3128 N N . GLU A 1 406 ? 23.048 0.505 -15.715 1.00 35.03 406 GLU A N 1
ATOM 3129 C CA . GLU A 1 406 ? 21.656 0.008 -15.675 1.00 35.03 406 GLU A CA 1
ATOM 3130 C C . GLU A 1 406 ? 20.695 1.091 -15.168 1.00 35.03 406 GLU A C 1
ATOM 3132 O O . GLU A 1 406 ? 19.603 1.253 -15.712 1.00 35.03 406 GLU A O 1
ATOM 3137 N N . THR A 1 407 ? 21.132 1.924 -14.216 1.00 34.84 407 THR A N 1
ATOM 3138 C CA . THR A 1 407 ? 20.382 3.116 -13.788 1.00 34.84 407 THR A CA 1
ATOM 3139 C C . THR A 1 407 ? 20.194 4.090 -14.942 1.00 34.84 407 THR A C 1
ATOM 3141 O O . THR A 1 407 ? 19.123 4.662 -15.069 1.00 34.84 407 THR A O 1
ATOM 3144 N N . GLY A 1 408 ? 21.193 4.241 -15.818 1.00 33.88 408 GLY A N 1
ATOM 3145 C CA . GLY A 1 408 ? 21.082 5.031 -17.043 1.00 33.88 408 GLY A CA 1
ATOM 3146 C C . GLY A 1 408 ? 20.034 4.483 -18.011 1.00 33.88 408 GLY A C 1
ATOM 3147 O O . GLY A 1 408 ? 19.321 5.264 -18.620 1.00 33.88 408 GLY A O 1
ATOM 3148 N N . GLN A 1 409 ? 19.874 3.162 -18.121 1.00 35.31 409 GLN A N 1
ATOM 3149 C CA . GLN A 1 409 ? 18.853 2.546 -18.979 1.00 35.31 409 GLN A CA 1
ATOM 3150 C C . GLN A 1 409 ? 17.447 2.589 -18.362 1.00 35.31 409 GLN A C 1
ATOM 3152 O O . GLN A 1 409 ? 16.482 2.864 -19.070 1.00 35.31 409 GLN A O 1
ATOM 3157 N N . LEU A 1 410 ? 17.324 2.436 -17.041 1.00 38.12 410 LEU A N 1
ATOM 3158 C CA . LEU A 1 410 ? 16.079 2.680 -16.299 1.00 38.12 410 LEU A CA 1
ATOM 3159 C C . LEU A 1 410 ? 15.687 4.172 -16.313 1.00 38.12 410 LEU A C 1
ATOM 3161 O O . LEU A 1 410 ? 14.514 4.500 -16.471 1.00 38.12 410 LEU A O 1
ATOM 3165 N N . ALA A 1 411 ? 16.674 5.071 -16.258 1.00 34.78 411 ALA A N 1
ATOM 3166 C CA . ALA A 1 411 ? 16.544 6.518 -16.449 1.00 34.78 411 ALA A CA 1
ATOM 3167 C C . ALA A 1 411 ? 16.379 6.937 -17.921 1.00 34.78 411 ALA A C 1
ATOM 3169 O O . ALA A 1 411 ? 16.194 8.118 -18.186 1.00 34.78 411 ALA A O 1
ATOM 3170 N N . LEU A 1 412 ? 16.454 5.993 -18.868 1.00 35.81 412 LEU A N 1
ATOM 3171 C CA . LEU A 1 412 ? 16.065 6.156 -20.275 1.00 35.81 412 LEU A CA 1
ATOM 3172 C C . LEU A 1 412 ? 14.670 5.569 -20.548 1.00 35.81 412 LEU A C 1
ATOM 3174 O O . LEU A 1 412 ? 14.088 5.851 -21.589 1.00 35.81 412 LEU A O 1
ATOM 3178 N N . MET A 1 413 ? 14.115 4.769 -19.629 1.00 39.47 413 MET A N 1
ATOM 3179 C CA . MET A 1 413 ? 12.713 4.319 -19.651 1.00 39.47 413 MET A CA 1
ATOM 3180 C C . MET A 1 413 ? 11.764 5.312 -18.952 1.00 39.47 413 MET A C 1
ATOM 3182 O O . MET A 1 413 ? 10.545 5.142 -18.990 1.00 39.47 413 MET A O 1
ATOM 3186 N N . TYR A 1 414 ? 12.316 6.394 -18.398 1.00 40.84 414 TYR A N 1
ATOM 3187 C CA . TYR A 1 414 ? 11.627 7.638 -18.058 1.00 40.84 414 TYR A CA 1
ATOM 3188 C C . TYR A 1 414 ? 12.407 8.814 -18.659 1.00 40.84 414 TYR A C 1
ATOM 3190 O O . TYR A 1 414 ? 13.628 8.728 -18.716 1.00 40.84 414 TYR A O 1
ATOM 3198 N N . PRO A 1 415 ? 11.783 9.911 -19.117 1.00 34.72 415 PRO A N 1
ATOM 3199 C CA . PRO A 1 415 ? 12.537 11.048 -19.599 1.00 34.72 415 PRO A CA 1
ATOM 3200 C C . PRO A 1 415 ? 12.901 11.964 -18.415 1.00 34.72 415 PRO A C 1
ATOM 3202 O O . PRO A 1 415 ? 12.081 12.227 -17.537 1.00 34.72 415 PRO A O 1
ATOM 3205 N N . PHE A 1 416 ? 14.134 12.479 -18.431 1.00 38.00 416 PHE A N 1
ATOM 3206 C CA . PHE A 1 416 ? 14.612 13.636 -17.650 1.00 38.00 416 PHE A CA 1
ATOM 3207 C C . PHE A 1 416 ? 15.178 13.423 -16.233 1.00 38.00 416 PHE A C 1
ATOM 3209 O O . PHE A 1 416 ? 14.986 14.269 -15.360 1.00 38.00 416 PHE A O 1
ATOM 3216 N N . THR A 1 417 ? 16.013 12.402 -16.015 1.00 31.67 417 THR A N 1
ATOM 3217 C CA . THR A 1 417 ? 16.991 12.412 -14.902 1.00 31.67 417 THR A CA 1
ATOM 3218 C C . THR A 1 417 ? 18.434 12.330 -15.391 1.00 31.67 417 THR A C 1
ATOM 3220 O O . THR A 1 417 ? 19.218 11.484 -14.977 1.00 31.67 417 THR A O 1
ATOM 3223 N N . THR A 1 418 ? 18.852 13.298 -16.205 1.00 31.53 418 THR A N 1
ATOM 3224 C CA . THR A 1 418 ? 20.261 13.705 -16.186 1.00 31.53 418 THR A CA 1
ATOM 3225 C C . THR A 1 418 ? 20.362 15.089 -15.567 1.00 31.53 418 THR A C 1
ATOM 3227 O O . THR A 1 418 ? 20.219 16.098 -16.251 1.00 31.53 418 THR A O 1
ATOM 3230 N N . ASN A 1 419 ? 20.723 15.139 -14.282 1.00 31.88 419 ASN A N 1
ATOM 3231 C CA . ASN A 1 419 ? 21.468 16.264 -13.703 1.00 31.88 419 ASN A CA 1
ATOM 3232 C C . ASN A 1 419 ? 22.890 16.306 -14.303 1.00 31.88 419 ASN A C 1
ATOM 3234 O O . ASN A 1 419 ? 23.895 16.312 -13.597 1.00 31.88 419 ASN A O 1
ATOM 3238 N N . GLY A 1 420 ? 22.991 16.302 -15.631 1.00 30.58 420 GLY A N 1
ATOM 3239 C CA . GLY A 1 420 ? 24.242 16.400 -16.364 1.00 30.58 420 GLY A CA 1
ATOM 3240 C C . GLY A 1 420 ? 24.643 17.852 -16.564 1.00 30.58 420 GLY A C 1
ATOM 3241 O O . GLY A 1 420 ? 24.876 18.244 -17.691 1.00 30.58 420 GLY A O 1
ATOM 3242 N N . THR A 1 421 ? 24.677 18.677 -15.513 1.00 32.78 421 THR A N 1
ATOM 3243 C CA . THR A 1 421 ? 25.254 20.047 -15.505 1.00 32.78 421 THR A CA 1
ATOM 3244 C C . THR A 1 421 ? 24.840 21.046 -16.614 1.00 32.78 421 THR A C 1
ATOM 3246 O O . THR A 1 421 ? 25.380 22.148 -16.645 1.00 32.78 421 THR A O 1
ATOM 3249 N N . GLY A 1 422 ? 23.893 20.722 -17.497 1.00 34.03 422 GLY A N 1
ATOM 3250 C CA . GLY A 1 422 ? 23.463 21.541 -18.630 1.00 34.03 422 GLY A CA 1
ATOM 3251 C C . GLY A 1 422 ? 22.007 21.963 -18.472 1.00 34.03 422 GLY A C 1
ATOM 3252 O O . GLY A 1 422 ? 21.145 21.147 -18.166 1.00 34.03 422 GLY A O 1
ATOM 3253 N N . THR A 1 423 ? 21.742 23.250 -18.641 1.00 34.88 423 THR A N 1
ATOM 3254 C CA . THR A 1 423 ? 20.482 23.934 -18.314 1.00 34.88 423 THR A CA 1
ATOM 3255 C C . THR A 1 423 ? 19.369 23.802 -19.356 1.00 34.88 423 THR A C 1
ATOM 3257 O O . THR A 1 423 ? 18.345 24.463 -19.211 1.00 34.88 423 THR A O 1
ATOM 3260 N N . ASP A 1 424 ? 19.520 22.967 -20.385 1.00 34.66 424 ASP A N 1
ATOM 3261 C CA . ASP A 1 424 ? 18.777 23.185 -21.638 1.00 34.66 424 ASP A CA 1
ATOM 3262 C C . ASP A 1 424 ? 17.745 22.101 -21.984 1.00 34.66 424 ASP A C 1
ATOM 3264 O O . ASP A 1 424 ? 17.212 22.094 -23.090 1.00 34.66 424 ASP A O 1
ATOM 3268 N N . VAL A 1 425 ? 17.399 21.210 -21.047 1.00 35.81 425 VAL A N 1
ATOM 3269 C CA . VAL A 1 425 ? 16.280 20.273 -21.243 1.00 35.81 425 VAL A CA 1
ATOM 3270 C C . VAL A 1 425 ? 15.078 20.722 -20.402 1.00 35.81 425 VAL A C 1
ATOM 3272 O O . VAL A 1 425 ? 15.144 20.655 -19.171 1.00 35.81 425 VAL A O 1
ATOM 3275 N N . PRO A 1 426 ? 13.982 21.209 -21.018 1.00 33.28 426 PRO A N 1
ATOM 3276 C CA . PRO A 1 426 ? 12.824 21.698 -20.283 1.00 33.28 426 PRO A CA 1
ATOM 3277 C C . PRO A 1 426 ? 12.180 20.582 -19.457 1.00 33.28 426 PRO A C 1
ATOM 3279 O O . PRO A 1 426 ? 11.725 19.569 -19.984 1.00 33.28 426 PRO A O 1
ATOM 3282 N N . ARG A 1 427 ? 12.112 20.804 -18.143 1.00 40.19 427 ARG A N 1
ATOM 3283 C CA . ARG A 1 427 ? 11.302 20.024 -17.207 1.00 40.19 427 ARG A CA 1
ATOM 3284 C C . ARG A 1 427 ? 9.831 20.268 -17.548 1.00 40.19 427 ARG A C 1
ATOM 3286 O O . ARG A 1 427 ? 9.358 21.373 -17.304 1.00 40.19 427 ARG A O 1
ATOM 3293 N N . ASP A 1 428 ? 9.116 19.277 -18.077 1.00 38.31 428 ASP A N 1
ATOM 3294 C CA . ASP A 1 428 ? 7.648 19.303 -18.073 1.00 38.31 428 ASP A CA 1
ATOM 3295 C C . ASP A 1 428 ? 7.151 18.596 -16.798 1.00 38.31 428 ASP A C 1
ATOM 3297 O O . ASP A 1 428 ? 7.217 17.366 -16.712 1.00 38.31 428 ASP A O 1
ATOM 3301 N N . PRO A 1 429 ? 6.689 19.334 -15.771 1.00 38.19 429 PRO A N 1
ATOM 3302 C CA . PRO A 1 429 ? 6.229 18.750 -14.513 1.00 38.19 429 PRO A CA 1
ATOM 3303 C C . PRO A 1 429 ? 5.028 17.820 -14.700 1.00 38.19 429 PRO A C 1
ATOM 3305 O O . PRO A 1 429 ? 4.795 16.971 -13.848 1.00 38.19 429 PRO A O 1
ATOM 3308 N N . SER A 1 430 ? 4.284 17.954 -15.807 1.00 38.78 430 SER A N 1
ATOM 3309 C CA . SER A 1 430 ? 3.124 17.110 -16.097 1.00 38.78 430 SER A CA 1
ATOM 3310 C C . SER A 1 430 ? 3.490 15.663 -16.434 1.00 38.78 430 SER A C 1
ATOM 3312 O O . SER A 1 430 ? 2.612 14.810 -16.392 1.00 38.78 430 SER A O 1
ATOM 3314 N N . LEU A 1 431 ? 4.768 15.378 -16.724 1.00 39.00 431 LEU A N 1
ATOM 3315 C CA . LEU A 1 431 ? 5.272 14.042 -17.051 1.00 39.00 431 LEU A CA 1
ATOM 3316 C C . LEU A 1 431 ? 5.933 13.322 -15.874 1.00 39.00 431 LEU A C 1
ATOM 3318 O O . LEU A 1 431 ? 6.176 12.130 -15.994 1.00 39.00 431 LEU A O 1
ATOM 3322 N N . ALA A 1 432 ? 6.219 14.001 -14.758 1.00 39.59 432 ALA A N 1
ATOM 3323 C CA . ALA A 1 432 ? 6.915 13.412 -13.605 1.00 39.59 432 ALA A CA 1
ATOM 3324 C C . ALA A 1 432 ? 6.072 12.371 -12.837 1.00 39.59 432 ALA A C 1
ATOM 3326 O O . ALA A 1 432 ? 6.622 11.554 -12.104 1.00 39.59 432 ALA A O 1
ATOM 3327 N N . ASP A 1 433 ? 4.751 12.398 -13.034 1.00 42.47 433 ASP A N 1
ATOM 3328 C CA . ASP A 1 433 ? 3.773 11.567 -12.321 1.00 42.47 433 ASP A CA 1
ATOM 3329 C C . ASP A 1 433 ? 3.069 10.537 -13.230 1.00 42.47 433 ASP A C 1
ATOM 3331 O O . ASP A 1 433 ? 2.082 9.912 -12.832 1.00 42.47 433 ASP A O 1
ATOM 3335 N N . VAL A 1 434 ? 3.542 10.352 -14.468 1.00 47.47 434 VAL A N 1
ATOM 3336 C CA . VAL A 1 434 ? 2.818 9.614 -15.515 1.00 47.47 434 VAL A CA 1
ATOM 3337 C C . VAL A 1 434 ? 3.562 8.346 -15.905 1.00 47.47 434 VAL A C 1
ATOM 3339 O O . VAL A 1 434 ? 4.701 8.406 -16.339 1.00 47.47 434 VAL A O 1
ATOM 3342 N N . SER A 1 435 ? 2.944 7.171 -15.832 1.00 56.28 435 SER A N 1
ATOM 3343 C CA . SER A 1 435 ? 3.570 5.963 -16.387 1.00 56.28 435 SER A CA 1
ATOM 3344 C C . SER A 1 435 ? 4.022 6.172 -17.838 1.00 56.28 435 SER A C 1
ATOM 3346 O O . SER A 1 435 ? 3.273 6.739 -18.625 1.00 56.28 435 SER A O 1
ATOM 3348 N N . THR A 1 436 ? 5.214 5.708 -18.205 1.00 61.28 436 THR A N 1
ATOM 3349 C CA . THR A 1 436 ? 5.811 5.919 -19.535 1.00 61.28 436 THR A CA 1
ATOM 3350 C C . THR A 1 436 ? 5.945 4.617 -20.315 1.00 61.28 436 THR A C 1
ATOM 3352 O O . THR A 1 436 ? 5.952 3.530 -19.742 1.00 61.28 436 THR A O 1
ATOM 3355 N N . GLY A 1 437 ? 6.064 4.724 -21.633 1.00 60.25 437 GLY A N 1
ATOM 3356 C CA . GLY A 1 437 ? 6.545 3.669 -22.516 1.00 60.25 437 GLY A CA 1
ATOM 3357 C C . GLY A 1 437 ? 7.735 4.154 -23.342 1.00 60.25 437 GLY A C 1
ATOM 3358 O O . GLY A 1 437 ? 8.024 5.349 -23.391 1.00 60.25 437 GLY A O 1
ATOM 3359 N N . LEU A 1 438 ? 8.424 3.225 -23.999 1.00 56.25 438 LEU A N 1
ATOM 3360 C CA . LEU A 1 438 ? 9.576 3.508 -24.849 1.00 56.25 438 LEU A CA 1
ATOM 3361 C C . LEU A 1 438 ? 9.237 3.236 -26.312 1.00 56.25 438 LEU A C 1
ATOM 3363 O O . LEU A 1 438 ? 8.718 2.179 -26.674 1.00 56.25 438 LEU A O 1
ATOM 3367 N N . ILE A 1 439 ? 9.568 4.188 -27.170 1.00 66.62 439 ILE A N 1
ATOM 3368 C CA . ILE A 1 439 ? 9.541 4.029 -28.616 1.00 66.62 439 ILE A CA 1
ATOM 3369 C C . ILE A 1 439 ? 10.977 4.042 -29.095 1.00 66.62 439 ILE A C 1
ATOM 3371 O O . ILE A 1 439 ? 11.761 4.891 -28.689 1.00 66.62 439 ILE A O 1
ATOM 3375 N N . HIS A 1 440 ? 11.314 3.137 -29.995 1.00 60.09 440 HIS A N 1
ATOM 3376 C CA . HIS A 1 440 ? 12.580 3.186 -30.705 1.00 60.09 440 HIS A CA 1
ATOM 3377 C C . HIS A 1 440 ? 12.360 2.905 -32.185 1.00 60.09 440 HIS A C 1
ATOM 3379 O O . HIS A 1 440 ? 11.384 2.260 -32.567 1.00 60.09 440 HIS A O 1
ATOM 3385 N N . GLY A 1 441 ? 13.265 3.375 -33.028 1.00 67.31 441 GLY A N 1
ATOM 3386 C CA . GLY A 1 441 ? 13.224 3.096 -34.457 1.00 67.31 441 GLY A CA 1
ATOM 3387 C C . GLY A 1 441 ? 14.174 3.988 -35.226 1.00 67.31 441 GLY A C 1
ATOM 3388 O O . GLY A 1 441 ? 15.136 4.504 -34.658 1.00 67.31 441 GLY A O 1
ATOM 3389 N N . ARG A 1 442 ? 13.925 4.147 -36.523 1.00 78.75 442 ARG A N 1
ATOM 3390 C CA . ARG A 1 442 ? 14.769 4.926 -37.432 1.00 78.75 442 ARG A CA 1
ATOM 3391 C C . ARG A 1 442 ? 13.981 6.008 -38.148 1.00 78.75 442 ARG A C 1
ATOM 3393 O O . ARG A 1 442 ? 12.819 5.798 -38.504 1.00 78.75 442 ARG A O 1
ATOM 3400 N N . VAL A 1 443 ? 14.644 7.127 -38.428 1.00 84.38 443 VAL A N 1
ATOM 3401 C CA . VAL A 1 443 ? 14.172 8.094 -39.418 1.00 84.38 443 VAL A CA 1
ATOM 3402 C C . VAL A 1 443 ? 14.832 7.799 -40.758 1.00 84.38 443 VAL A C 1
ATOM 3404 O O . VAL A 1 443 ? 16.037 7.937 -40.950 1.00 84.38 443 VAL A O 1
ATOM 3407 N N . ARG A 1 444 ? 14.028 7.372 -41.721 1.00 83.88 444 ARG A N 1
ATOM 3408 C CA . ARG A 1 444 ? 14.481 7.027 -43.064 1.00 83.88 444 ARG A CA 1
ATOM 3409 C C . ARG A 1 444 ? 14.399 8.243 -43.983 1.00 83.88 444 ARG A C 1
ATOM 3411 O O . ARG A 1 444 ? 13.508 9.079 -43.849 1.00 83.88 444 ARG A O 1
ATOM 3418 N N . ASN A 1 445 ? 15.305 8.294 -44.958 1.00 85.06 445 ASN A N 1
ATOM 3419 C CA . ASN A 1 445 ? 15.421 9.375 -45.948 1.00 85.06 445 ASN A CA 1
ATOM 3420 C C . ASN A 1 445 ? 15.734 10.761 -45.352 1.00 85.06 445 ASN A C 1
ATOM 3422 O O . ASN A 1 445 ? 15.515 11.769 -46.019 1.00 85.06 445 ASN A O 1
ATOM 3426 N N . PHE A 1 446 ? 16.226 10.816 -44.112 1.00 85.00 446 PHE A N 1
ATOM 3427 C CA . PHE A 1 446 ? 16.765 12.044 -43.539 1.00 85.00 446 PHE A CA 1
ATOM 3428 C C . PHE A 1 446 ? 18.114 12.389 -44.174 1.00 85.00 446 PHE A C 1
ATOM 3430 O O . PHE A 1 446 ? 18.901 11.491 -44.473 1.00 85.00 446 PHE A O 1
ATOM 3437 N N . VAL A 1 447 ? 18.327 13.685 -44.384 1.00 81.38 447 VAL A N 1
ATOM 3438 C CA . VAL A 1 447 ? 19.585 14.307 -44.802 1.00 81.38 447 VAL A CA 1
ATOM 3439 C C . VAL A 1 447 ? 19.709 15.627 -44.045 1.00 81.38 447 VAL A C 1
ATOM 3441 O O . VAL A 1 447 ? 18.708 16.325 -43.887 1.00 81.38 447 VAL A O 1
ATOM 3444 N N . GLU A 1 448 ? 20.913 15.967 -43.586 1.00 80.25 448 GLU A N 1
ATOM 3445 C CA . GLU A 1 448 ? 21.143 17.171 -42.769 1.00 80.25 448 GLU A CA 1
ATOM 3446 C C . GLU A 1 448 ? 20.931 18.473 -43.557 1.00 80.25 448 GLU A C 1
ATOM 3448 O O . GLU A 1 448 ? 20.451 19.462 -43.015 1.00 80.25 448 GLU A O 1
ATOM 3453 N N . GLU A 1 449 ? 21.236 18.476 -44.854 1.00 85.81 449 GLU A N 1
ATOM 3454 C CA . GLU A 1 449 ? 21.008 19.622 -45.731 1.00 85.81 449 GLU A CA 1
ATOM 3455 C C . GLU A 1 449 ? 20.093 19.241 -46.889 1.00 85.81 449 GLU A C 1
ATOM 3457 O O . GLU A 1 449 ? 20.296 18.239 -47.583 1.00 85.81 449 GLU A O 1
ATOM 3462 N N . TYR A 1 450 ? 19.102 20.089 -47.143 1.00 85.38 450 TYR A N 1
ATOM 3463 C CA . TYR A 1 450 ? 18.195 19.931 -48.265 1.00 85.38 450 TYR A CA 1
ATOM 3464 C C . TYR A 1 450 ? 18.249 21.144 -49.182 1.00 85.38 450 TYR A C 1
ATOM 3466 O O . TYR A 1 450 ? 17.999 22.277 -48.768 1.00 85.38 450 TYR A O 1
ATOM 3474 N N . THR A 1 451 ? 18.557 20.902 -50.456 1.00 86.12 451 THR A N 1
ATOM 3475 C CA . THR A 1 451 ? 18.603 21.943 -51.483 1.00 86.12 451 THR A CA 1
ATOM 3476 C C . THR A 1 451 ? 17.367 21.869 -52.373 1.00 86.12 451 THR A C 1
ATOM 3478 O O . THR A 1 451 ? 17.077 20.831 -52.968 1.00 86.12 451 THR A O 1
ATOM 3481 N N . TYR A 1 452 ? 16.668 22.991 -52.523 1.00 82.44 452 TYR A N 1
ATOM 3482 C CA . TYR A 1 452 ? 15.523 23.132 -53.419 1.00 82.44 452 TYR A CA 1
ATOM 3483 C C . TYR A 1 452 ? 15.587 24.435 -54.207 1.00 82.44 452 TYR A C 1
ATOM 3485 O O . TYR A 1 452 ? 16.404 25.306 -53.927 1.00 82.44 452 TYR A O 1
ATOM 3493 N N . GLN A 1 453 ? 14.741 24.547 -55.225 1.00 83.62 453 GLN A N 1
ATOM 3494 C CA . GLN A 1 453 ? 14.581 25.774 -55.991 1.00 83.62 453 GLN A CA 1
ATOM 3495 C C . GLN A 1 453 ? 13.389 26.558 -55.432 1.00 83.62 453 GLN A C 1
ATOM 3497 O O . GLN A 1 453 ? 12.292 26.002 -55.343 1.00 83.62 453 GLN A O 1
ATOM 3502 N N . ASP A 1 454 ? 13.604 27.810 -55.035 1.00 79.69 454 ASP A N 1
ATOM 3503 C CA . ASP A 1 454 ? 12.550 28.672 -54.498 1.00 79.69 454 ASP A CA 1
ATOM 3504 C C . ASP A 1 454 ? 11.631 29.239 -55.602 1.00 79.69 454 ASP A C 1
ATOM 3506 O O . ASP A 1 454 ? 11.802 28.972 -56.796 1.00 79.69 454 ASP A O 1
ATOM 3510 N N . GLU A 1 455 ? 10.635 30.043 -55.215 1.00 78.94 455 GLU A N 1
ATOM 3511 C CA . GLU A 1 455 ? 9.683 30.661 -56.152 1.00 78.94 455 GLU A CA 1
ATOM 3512 C C . GLU A 1 455 ? 10.339 31.627 -57.159 1.00 78.94 455 GLU A C 1
ATOM 3514 O O . GLU A 1 455 ? 9.755 31.910 -58.208 1.00 78.94 455 GLU A O 1
ATOM 3519 N N . ASN A 1 456 ? 11.552 32.114 -56.874 1.00 81.31 456 ASN A N 1
ATOM 3520 C CA . ASN A 1 456 ? 12.318 33.004 -57.747 1.00 81.31 456 ASN A CA 1
ATOM 3521 C C . ASN A 1 456 ? 13.242 32.238 -58.706 1.00 81.31 456 ASN A C 1
ATOM 3523 O O . ASN A 1 456 ? 13.836 32.840 -59.603 1.00 81.31 456 ASN A O 1
ATOM 3527 N N . GLY A 1 457 ? 13.329 30.912 -58.564 1.00 79.81 457 GLY A N 1
ATOM 3528 C CA . GLY A 1 457 ? 14.220 30.073 -59.352 1.00 79.81 457 GLY A CA 1
ATOM 3529 C C . GLY A 1 457 ? 15.632 29.959 -58.772 1.00 79.81 457 GLY A C 1
ATOM 3530 O O . GLY A 1 457 ? 16.488 29.352 -59.424 1.00 79.81 457 GLY A O 1
ATOM 3531 N N . ASP A 1 458 ? 15.879 30.496 -57.578 1.00 85.19 458 ASP A N 1
ATOM 3532 C CA . ASP A 1 458 ? 17.172 30.423 -56.909 1.00 85.19 458 ASP A CA 1
ATOM 3533 C C . ASP A 1 458 ? 17.304 29.097 -56.151 1.00 85.19 458 ASP A C 1
ATOM 3535 O O . ASP A 1 458 ? 16.349 28.590 -55.561 1.00 85.19 458 ASP A O 1
ATOM 3539 N N . MET A 1 459 ? 18.501 28.504 -56.179 1.00 85.88 459 MET A N 1
ATOM 3540 C CA . MET A 1 459 ? 18.786 27.304 -55.391 1.00 85.88 459 MET A CA 1
ATOM 3541 C C . MET A 1 459 ? 19.054 27.711 -53.942 1.00 85.88 459 MET A C 1
ATOM 3543 O O . MET A 1 459 ? 20.023 28.419 -53.662 1.00 85.88 459 MET A O 1
ATOM 3547 N N . VAL A 1 460 ? 18.220 27.227 -53.032 1.00 83.75 460 VAL A N 1
ATOM 3548 C CA . VAL A 1 460 ? 18.303 27.472 -51.594 1.00 83.75 460 VAL A CA 1
ATOM 3549 C C . VAL A 1 460 ? 18.621 26.155 -50.898 1.00 83.75 460 VAL A C 1
ATOM 3551 O O . VAL A 1 460 ? 17.913 25.165 -51.079 1.00 83.75 460 VAL A O 1
ATOM 3554 N N . THR A 1 461 ? 19.686 26.143 -50.099 1.00 87.44 461 THR A N 1
ATOM 3555 C CA . THR A 1 461 ? 20.001 25.042 -49.180 1.00 87.44 461 THR A CA 1
ATOM 3556 C C . THR A 1 461 ? 19.558 25.433 -47.783 1.00 87.44 461 THR A C 1
ATOM 3558 O O . THR A 1 461 ? 19.881 26.529 -47.323 1.00 87.44 461 THR A O 1
ATOM 3561 N N . ILE A 1 462 ? 18.832 24.539 -47.119 1.00 84.19 462 ILE A N 1
ATOM 3562 C CA . ILE A 1 462 ? 18.420 24.696 -45.726 1.00 84.19 462 ILE A CA 1
ATOM 3563 C C . ILE A 1 462 ? 18.910 23.506 -44.896 1.00 84.19 462 ILE A C 1
ATOM 3565 O O . ILE A 1 462 ? 18.861 22.375 -45.392 1.00 84.19 462 ILE A O 1
ATOM 3569 N N . PRO A 1 463 ? 19.367 23.736 -43.654 1.00 85.06 463 PRO A N 1
ATOM 3570 C CA . PRO A 1 463 ? 19.578 22.656 -42.707 1.00 85.06 463 PRO A CA 1
ATOM 3571 C C . PRO A 1 463 ? 18.222 22.090 -42.272 1.00 85.06 463 PRO A C 1
ATOM 3573 O O . PRO A 1 463 ? 17.260 22.843 -42.087 1.00 85.06 463 PRO A O 1
ATOM 3576 N N . LEU A 1 464 ? 18.150 20.772 -42.128 1.00 85.69 464 LEU A N 1
ATOM 3577 C CA . LEU A 1 464 ? 16.993 20.057 -41.614 1.00 85.69 464 LEU A CA 1
ATOM 3578 C C . LEU A 1 464 ? 17.310 19.466 -40.245 1.00 85.69 464 LEU A C 1
ATOM 3580 O O . LEU A 1 464 ? 18.384 18.912 -40.033 1.00 85.69 464 LEU A O 1
ATOM 3584 N N . ASP A 1 465 ? 16.318 19.494 -39.368 1.00 85.38 465 ASP A N 1
ATOM 3585 C CA . ASP A 1 465 ? 16.292 18.731 -38.126 1.00 85.38 465 ASP A CA 1
ATOM 3586 C C . ASP A 1 465 ? 14.887 18.129 -37.927 1.00 85.38 465 ASP A C 1
ATOM 3588 O O . ASP A 1 465 ? 13.957 18.375 -38.708 1.00 85.38 465 ASP A O 1
ATOM 3592 N N . ILE A 1 466 ? 14.725 17.286 -36.913 1.00 84.50 466 ILE A N 1
ATOM 3593 C CA . ILE A 1 466 ? 13.490 16.582 -36.597 1.00 84.50 466 ILE A CA 1
ATOM 3594 C C . ILE A 1 466 ? 13.067 16.890 -35.171 1.00 84.50 466 ILE A C 1
ATOM 3596 O O . ILE A 1 466 ? 13.829 16.753 -34.215 1.00 84.50 466 ILE A O 1
ATOM 3600 N N . GLN A 1 467 ? 11.785 17.207 -35.033 1.00 85.25 467 GLN A N 1
ATOM 3601 C CA . GLN A 1 467 ? 11.103 17.270 -33.752 1.00 85.25 467 GLN A CA 1
ATOM 3602 C C . GLN A 1 467 ? 9.920 16.313 -33.731 1.00 85.25 467 GLN A C 1
ATOM 3604 O O . GLN A 1 467 ? 9.260 16.076 -34.747 1.00 85.25 467 GLN A O 1
ATOM 3609 N N . TRP A 1 468 ? 9.607 15.799 -32.544 1.00 85.31 468 TRP A N 1
ATOM 3610 C CA . TRP A 1 468 ? 8.398 15.012 -32.333 1.00 85.31 468 TRP A CA 1
ATOM 3611 C C . TRP A 1 468 ? 7.419 15.754 -31.452 1.00 85.31 468 TRP A C 1
ATOM 3613 O O . TRP A 1 468 ? 7.770 16.195 -30.363 1.00 85.31 468 TRP A O 1
ATOM 3623 N N . THR A 1 469 ? 6.167 15.823 -31.889 1.00 85.62 469 THR A N 1
ATOM 3624 C CA . THR A 1 469 ? 5.050 16.252 -31.048 1.00 85.62 469 THR A CA 1
ATOM 3625 C C . THR A 1 469 ? 4.247 15.038 -30.606 1.00 85.62 469 THR A C 1
ATOM 3627 O O . THR A 1 469 ? 3.844 14.220 -31.435 1.00 85.62 469 THR A O 1
ATOM 3630 N N . VAL A 1 470 ? 3.978 14.932 -29.309 1.00 83.19 470 VAL A N 1
ATOM 3631 C CA . VAL A 1 470 ? 3.181 13.861 -28.710 1.00 83.19 470 VAL A CA 1
ATOM 3632 C C . VAL A 1 470 ? 1.874 14.447 -28.189 1.00 83.19 470 VAL A C 1
ATOM 3634 O O . VAL A 1 470 ? 1.870 15.432 -27.456 1.00 83.19 470 VAL A O 1
ATOM 3637 N N . THR A 1 471 ? 0.757 13.845 -28.585 1.00 87.00 471 THR A N 1
ATOM 3638 C CA . THR A 1 471 ? -0.601 14.208 -28.143 1.00 87.00 471 THR A CA 1
ATOM 3639 C C . THR A 1 471 ? -1.406 12.945 -27.871 1.00 87.00 471 THR A C 1
ATOM 3641 O O . THR A 1 471 ? -0.998 11.863 -28.289 1.00 87.00 471 THR A O 1
ATOM 3644 N N . GLY A 1 472 ? -2.548 13.054 -27.195 1.00 84.31 472 GLY A N 1
ATOM 3645 C CA . GLY A 1 472 ? -3.448 11.920 -26.998 1.00 84.31 472 GLY A CA 1
ATOM 3646 C C . GLY A 1 472 ? -4.070 11.896 -25.614 1.00 84.31 472 GLY A C 1
ATOM 3647 O O . GLY A 1 472 ? -4.450 12.937 -25.082 1.00 84.31 472 GLY A O 1
ATOM 3648 N N . GLU A 1 473 ? -4.174 10.705 -25.042 1.00 71.50 473 GLU A N 1
ATOM 3649 C CA . GLU A 1 473 ? -4.764 10.469 -23.727 1.00 71.50 473 GLU A CA 1
ATOM 3650 C C . GLU A 1 473 ? -3.851 9.563 -22.899 1.00 71.50 473 GLU A C 1
ATOM 3652 O O . GLU A 1 473 ? -3.337 8.561 -23.404 1.00 71.50 473 GLU A O 1
ATOM 3657 N N . TYR A 1 474 ? -3.646 9.927 -21.634 1.00 60.75 474 TYR A N 1
ATOM 3658 C CA . TYR A 1 474 ? -2.857 9.170 -20.670 1.00 60.75 474 TYR A CA 1
ATOM 3659 C C . TYR A 1 474 ? -3.483 7.807 -20.366 1.00 60.75 474 TYR A C 1
ATOM 3661 O O . TYR A 1 474 ? -4.699 7.631 -20.419 1.00 60.75 474 TYR A O 1
ATOM 3669 N N . PHE A 1 475 ? -2.649 6.854 -19.951 1.00 53.16 475 PHE A N 1
ATOM 3670 C CA . PHE A 1 475 ? -3.058 5.489 -19.616 1.00 53.16 475 PHE A CA 1
ATOM 3671 C C . PHE A 1 475 ? -4.168 5.422 -18.554 1.00 53.16 475 PHE A C 1
ATOM 3673 O O . PHE A 1 475 ? -5.019 4.541 -18.626 1.00 53.16 475 PHE A O 1
ATOM 3680 N N . PHE A 1 476 ? -4.190 6.372 -17.611 1.00 47.97 476 PHE A N 1
ATOM 3681 C CA . PHE A 1 476 ? -5.187 6.466 -16.536 1.00 47.97 476 PHE A CA 1
ATOM 3682 C C . PHE A 1 476 ? -6.328 7.471 -16.816 1.00 47.97 476 PHE A C 1
ATOM 3684 O O . PHE A 1 476 ? -7.032 7.866 -15.893 1.00 47.97 476 PHE A O 1
ATOM 3691 N N . GLY A 1 477 ? -6.546 7.873 -18.076 1.00 51.31 477 GLY A N 1
ATOM 3692 C CA . GLY A 1 477 ? -7.828 8.460 -18.500 1.00 51.31 477 GLY A CA 1
ATOM 3693 C C . GLY A 1 477 ? -7.964 9.987 -18.452 1.00 51.31 477 GLY A C 1
ATOM 3694 O O . GLY A 1 477 ? -9.052 10.498 -18.200 1.00 51.31 477 GLY A O 1
ATOM 3695 N N . SER A 1 478 ? -6.903 10.738 -18.744 1.00 52.84 478 SER A N 1
ATOM 3696 C CA . SER A 1 478 ? -6.961 12.197 -18.932 1.00 52.84 478 SER A CA 1
ATOM 3697 C C . SER A 1 478 ? -6.316 12.619 -20.255 1.00 52.84 478 SER A C 1
ATOM 3699 O O . SER A 1 478 ? -5.490 11.900 -20.815 1.00 52.84 478 SER A O 1
ATOM 3701 N N . THR A 1 479 ? -6.697 13.783 -20.790 1.00 68.19 479 THR A N 1
ATOM 3702 C CA . THR A 1 479 ? -6.092 14.311 -22.021 1.00 68.19 479 THR A CA 1
ATOM 3703 C C . THR A 1 479 ? -4.627 14.675 -21.780 1.00 68.19 479 THR A C 1
ATOM 3705 O O . THR A 1 479 ? -4.308 15.407 -20.843 1.00 68.19 479 THR A O 1
ATOM 3708 N N . LEU A 1 480 ? -3.744 14.188 -22.650 1.00 64.94 480 LEU A N 1
ATOM 3709 C CA . LEU A 1 480 ? -2.332 14.547 -22.665 1.00 64.94 480 LEU A CA 1
ATOM 3710 C C . LEU A 1 480 ? -2.179 15.985 -23.167 1.00 64.94 480 LEU A C 1
ATOM 3712 O O . LEU A 1 480 ? -2.602 16.309 -24.281 1.00 64.94 480 LEU A O 1
ATOM 3716 N N . SER A 1 481 ? -1.538 16.832 -22.359 1.00 65.19 481 SER A N 1
ATOM 3717 C CA . SER A 1 481 ? -1.067 18.133 -22.833 1.00 65.19 481 SER A CA 1
ATOM 3718 C C . SER A 1 481 ? -0.046 17.905 -23.952 1.00 65.19 481 SER A C 1
ATOM 3720 O O . SER A 1 481 ? 0.872 17.108 -23.755 1.00 65.19 481 SER A O 1
ATOM 3722 N N . PRO A 1 482 ? -0.182 18.557 -25.121 1.00 73.19 482 PRO A N 1
ATOM 3723 C CA . PRO A 1 482 ? 0.782 18.413 -26.199 1.00 73.19 482 PRO A CA 1
ATOM 3724 C C . PRO A 1 482 ? 2.204 18.707 -25.722 1.00 73.19 482 PRO A C 1
ATOM 3726 O O . PRO A 1 482 ? 2.457 19.761 -25.140 1.00 73.19 482 PRO A O 1
ATOM 3729 N N . TYR A 1 483 ? 3.118 17.784 -26.001 1.00 67.56 483 TYR A N 1
ATOM 3730 C CA . TYR A 1 483 ? 4.524 17.880 -25.618 1.00 67.56 483 TYR A CA 1
ATOM 3731 C C . TYR A 1 483 ? 5.426 17.748 -26.848 1.00 67.56 483 TYR A C 1
ATOM 3733 O O . TYR A 1 483 ? 5.088 17.020 -27.784 1.00 67.56 483 TYR A O 1
ATOM 3741 N N . VAL A 1 484 ? 6.569 18.442 -26.853 1.00 72.25 484 VAL A N 1
ATOM 3742 C CA . VAL A 1 484 ? 7.545 18.429 -27.954 1.00 72.25 484 VAL A CA 1
ATOM 3743 C C . VAL A 1 484 ? 8.889 17.909 -27.451 1.00 72.25 484 VAL A C 1
ATOM 3745 O O . VAL A 1 484 ? 9.446 18.454 -26.502 1.00 72.25 484 VAL A O 1
ATOM 3748 N N . TYR A 1 485 ? 9.409 16.865 -28.097 1.00 63.84 485 TYR A N 1
ATOM 3749 C CA . TYR A 1 485 ? 10.730 16.313 -27.803 1.00 63.84 485 TYR A CA 1
ATOM 3750 C C . TYR A 1 485 ? 11.844 17.192 -28.387 1.00 63.84 485 TYR A C 1
ATOM 3752 O O . TYR A 1 485 ? 11.740 17.574 -29.558 1.00 63.84 485 TYR A O 1
ATOM 3760 N N . PRO A 1 486 ? 12.906 17.490 -27.607 1.00 57.69 486 PRO A N 1
ATOM 3761 C CA . PRO A 1 486 ? 14.089 18.163 -28.125 1.00 57.69 486 PRO A CA 1
ATOM 3762 C C . PRO A 1 486 ? 14.876 17.267 -29.093 1.00 57.69 486 PRO A C 1
ATOM 3764 O O . PRO A 1 486 ? 14.583 16.082 -29.261 1.00 57.69 486 PRO A O 1
ATOM 3767 N N . THR A 1 487 ? 15.843 17.899 -29.750 1.00 53.16 487 THR A N 1
ATOM 3768 C CA . THR A 1 487 ? 16.346 17.587 -31.091 1.00 53.16 487 THR A CA 1
ATOM 3769 C C . THR A 1 487 ? 16.938 16.190 -31.268 1.00 53.16 487 THR A C 1
ATOM 3771 O O . THR A 1 487 ? 17.611 15.630 -30.399 1.00 53.16 487 THR A O 1
ATOM 3774 N N . PHE A 1 488 ? 16.662 15.636 -32.446 1.00 60.66 488 PHE A N 1
ATOM 3775 C CA . PHE A 1 488 ? 17.239 14.409 -32.978 1.00 60.66 488 PHE A CA 1
ATOM 3776 C C . PHE A 1 488 ? 18.760 14.565 -33.151 1.00 60.66 488 PHE A C 1
ATOM 3778 O O . PHE A 1 488 ? 19.225 15.619 -33.575 1.00 60.66 488 PHE A O 1
ATOM 3785 N N . ASP A 1 489 ? 19.559 13.532 -32.839 1.00 61.22 489 ASP A N 1
ATOM 3786 C CA . ASP A 1 489 ? 20.992 13.571 -33.178 1.00 61.22 489 ASP A CA 1
ATOM 3787 C C . ASP A 1 489 ? 21.149 13.435 -34.698 1.00 61.22 489 ASP A C 1
ATOM 3789 O O . ASP A 1 489 ? 21.159 12.324 -35.239 1.00 61.22 489 ASP A O 1
ATOM 3793 N N . GLN A 1 490 ? 21.225 14.592 -35.360 1.00 60.19 490 GLN A N 1
ATOM 3794 C CA . GLN A 1 490 ? 21.365 14.759 -36.806 1.00 60.19 490 GLN A CA 1
ATOM 3795 C C . GLN A 1 490 ? 22.763 14.400 -37.330 1.00 60.19 490 GLN A C 1
ATOM 3797 O O . GLN A 1 490 ? 22.970 14.347 -38.540 1.00 60.19 490 GLN A O 1
ATOM 3802 N N . ASN A 1 491 ? 23.741 14.186 -36.446 1.00 59.69 491 ASN A N 1
ATOM 3803 C CA . ASN A 1 491 ? 25.120 13.981 -36.853 1.00 59.69 491 ASN A CA 1
ATOM 3804 C C . ASN A 1 491 ? 25.313 12.564 -37.413 1.00 59.69 491 ASN A C 1
ATOM 3806 O O . ASN A 1 491 ? 25.433 11.590 -36.672 1.00 59.69 491 ASN A O 1
ATOM 3810 N N . GLU A 1 492 ? 25.428 12.457 -38.737 1.00 59.41 492 GLU A N 1
ATOM 3811 C CA . GLU A 1 492 ? 25.611 11.184 -39.449 1.00 59.41 492 GLU A CA 1
ATOM 3812 C C . GLU A 1 492 ? 26.907 10.438 -39.056 1.00 59.41 492 GLU A C 1
ATOM 3814 O O . GLU A 1 492 ? 27.029 9.237 -39.295 1.00 59.41 492 GLU A O 1
ATOM 3819 N N . PHE A 1 493 ? 27.881 11.104 -38.420 1.00 51.62 493 PHE A N 1
ATOM 3820 C CA . PHE A 1 493 ? 29.078 10.441 -37.889 1.00 51.62 493 PHE A CA 1
ATOM 3821 C C . PHE A 1 493 ? 28.833 9.750 -36.543 1.00 51.62 493 PHE A C 1
ATOM 3823 O O . PHE A 1 493 ? 29.455 8.720 -36.276 1.00 51.62 493 PHE A O 1
ATOM 3830 N N . THR A 1 494 ? 27.970 10.305 -35.685 1.00 46.47 494 THR A N 1
ATOM 3831 C CA . THR A 1 494 ? 27.642 9.738 -34.362 1.00 46.47 494 THR A CA 1
ATOM 3832 C C . THR A 1 494 ? 26.359 8.908 -34.375 1.00 46.47 494 THR A C 1
ATOM 3834 O O . THR A 1 494 ? 26.234 7.992 -33.564 1.00 46.47 494 THR A O 1
ATOM 3837 N N . ASN A 1 495 ? 25.470 9.143 -35.345 1.00 57.47 495 ASN A N 1
ATOM 3838 C CA . ASN A 1 495 ? 24.213 8.430 -35.564 1.00 57.47 495 ASN A CA 1
ATOM 3839 C C . ASN A 1 495 ? 24.006 8.038 -37.051 1.00 57.47 495 ASN A C 1
ATOM 3841 O O . ASN A 1 495 ? 23.020 8.439 -37.672 1.00 57.47 495 ASN A O 1
ATOM 3845 N N . PRO A 1 496 ? 24.891 7.215 -37.649 1.00 64.62 496 PRO A N 1
ATOM 3846 C CA . PRO A 1 496 ? 24.851 6.870 -39.082 1.00 64.62 496 PRO A CA 1
ATOM 3847 C C . PRO A 1 496 ? 23.605 6.080 -39.516 1.00 64.62 496 PRO A C 1
ATOM 3849 O O . PRO A 1 496 ? 23.326 5.945 -40.705 1.00 64.62 496 PRO A O 1
ATOM 3852 N N . ASP A 1 497 ? 22.873 5.510 -38.558 1.00 67.25 497 ASP A N 1
ATOM 3853 C CA . ASP A 1 497 ? 21.653 4.736 -38.791 1.00 67.25 497 ASP A CA 1
ATOM 3854 C C . ASP A 1 497 ? 20.371 5.569 -38.621 1.00 67.25 497 ASP A C 1
ATOM 3856 O O . ASP A 1 497 ? 19.274 5.011 -38.747 1.00 67.25 497 ASP A O 1
ATOM 3860 N N . HIS A 1 498 ? 20.496 6.862 -38.289 1.00 72.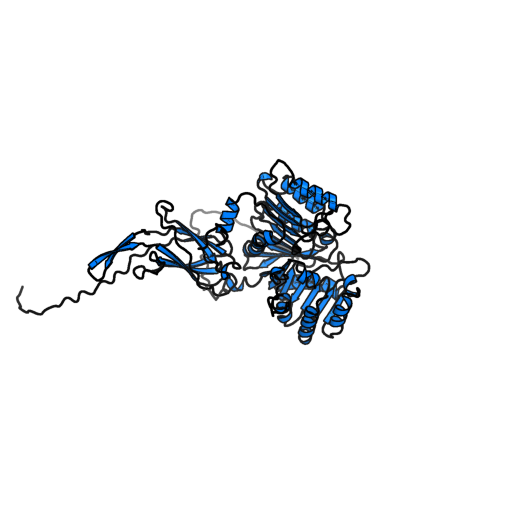12 498 HIS A N 1
ATOM 3861 C CA . HIS A 1 498 ? 19.374 7.764 -38.004 1.00 72.12 498 HIS A CA 1
ATOM 3862 C C . HIS A 1 498 ? 18.399 7.166 -36.981 1.00 72.12 498 HIS A C 1
ATOM 3864 O O . HIS A 1 498 ? 17.174 7.260 -37.109 1.00 72.12 498 HIS A O 1
ATOM 3870 N N . SER A 1 499 ? 18.950 6.470 -35.986 1.00 63.88 499 SER A N 1
ATOM 3871 C CA . SER A 1 499 ? 18.168 5.790 -34.962 1.00 63.88 499 SER A CA 1
ATOM 3872 C C . SER A 1 499 ? 17.756 6.776 -33.881 1.00 63.88 499 SER A C 1
ATOM 3874 O O . SER A 1 499 ? 18.474 7.729 -33.583 1.00 63.88 499 SER A O 1
ATOM 3876 N N . TYR A 1 500 ? 16.591 6.543 -33.294 1.00 66.88 500 TYR A N 1
ATOM 3877 C CA . TYR A 1 500 ? 16.056 7.379 -32.235 1.00 66.88 500 TYR A CA 1
ATOM 3878 C C . TYR A 1 500 ? 15.409 6.525 -31.146 1.00 66.88 500 TYR A C 1
ATOM 3880 O O . TYR A 1 500 ? 14.975 5.389 -31.377 1.00 66.88 500 TYR A O 1
ATOM 3888 N N . ILE A 1 501 ? 15.327 7.110 -29.956 1.00 56.53 501 ILE A N 1
ATOM 3889 C CA . ILE A 1 501 ? 14.558 6.598 -28.829 1.00 56.53 501 ILE A CA 1
ATOM 3890 C C . ILE A 1 501 ? 13.728 7.763 -28.298 1.00 56.53 501 ILE A C 1
ATOM 3892 O O . ILE A 1 501 ? 14.274 8.824 -28.010 1.00 56.53 501 ILE A O 1
ATOM 3896 N N . LEU A 1 502 ? 12.418 7.566 -28.176 1.00 63.69 502 LEU A N 1
ATOM 3897 C CA . LEU A 1 502 ? 11.528 8.481 -27.471 1.00 63.69 502 LEU A CA 1
ATOM 3898 C C . LEU A 1 502 ? 11.021 7.778 -26.229 1.00 63.69 502 LEU A C 1
ATOM 3900 O O . LEU A 1 502 ? 10.574 6.631 -26.289 1.00 63.69 502 LEU A O 1
ATOM 3904 N N . VAL A 1 503 ? 10.997 8.498 -25.124 1.00 63.38 503 VAL A N 1
ATOM 3905 C CA . VAL A 1 503 ? 10.135 8.116 -24.015 1.00 63.38 503 VAL A CA 1
ATOM 3906 C C . VAL A 1 503 ? 8.788 8.773 -24.257 1.00 63.38 503 VAL A C 1
ATOM 3908 O O . VAL A 1 503 ? 8.699 9.847 -24.832 1.00 63.38 503 VAL A O 1
ATOM 3911 N N . VAL A 1 504 ? 7.688 8.151 -23.899 1.00 70.00 504 VAL A N 1
ATOM 3912 C CA . VAL A 1 504 ? 6.370 8.752 -24.118 1.00 70.00 504 VAL A CA 1
ATOM 3913 C C . VAL A 1 504 ? 5.480 8.447 -22.937 1.00 70.00 504 VAL A C 1
ATOM 3915 O O . VAL A 1 504 ? 5.672 7.414 -22.296 1.00 70.00 504 VAL A O 1
ATOM 3918 N N . PRO A 1 505 ? 4.486 9.294 -22.647 1.00 72.19 505 PRO A N 1
ATOM 3919 C CA . PRO A 1 505 ? 3.399 8.904 -21.768 1.00 72.19 505 PRO A CA 1
ATOM 3920 C C . PRO A 1 505 ? 2.809 7.568 -22.218 1.00 72.19 505 PRO A C 1
ATOM 3922 O O . PRO A 1 505 ? 2.529 7.367 -23.402 1.00 72.19 505 PRO A O 1
ATOM 3925 N N . ALA A 1 506 ? 2.604 6.658 -21.274 1.00 68.00 506 ALA A N 1
ATOM 3926 C CA . ALA A 1 506 ? 1.741 5.517 -21.491 1.00 68.00 506 ALA A CA 1
ATOM 3927 C C . ALA A 1 506 ? 0.326 6.031 -21.759 1.00 68.00 506 ALA A C 1
ATOM 3929 O O . ALA A 1 506 ? -0.132 6.986 -21.126 1.00 68.00 506 ALA A O 1
ATOM 3930 N N . GLY A 1 507 ? -0.375 5.380 -22.678 1.00 72.31 507 GLY A N 1
ATOM 3931 C CA . GLY A 1 507 ? -1.714 5.759 -23.096 1.00 72.31 507 GLY A CA 1
ATOM 3932 C C . GLY A 1 507 ? -1.958 5.510 -24.577 1.00 72.31 507 GLY A C 1
ATOM 3933 O O . GLY A 1 507 ? -1.213 4.779 -25.237 1.00 72.31 507 GLY A O 1
ATOM 3934 N N . ARG A 1 508 ? -3.021 6.125 -25.097 1.00 81.12 508 ARG A N 1
ATOM 3935 C CA . ARG A 1 508 ? -3.262 6.207 -26.538 1.00 81.12 508 ARG A CA 1
ATOM 3936 C C . ARG A 1 508 ? -2.645 7.491 -27.030 1.00 81.12 508 ARG A C 1
ATOM 3938 O O . ARG A 1 508 ? -3.198 8.571 -26.827 1.00 81.12 508 ARG A O 1
ATOM 3945 N N . ILE A 1 509 ? -1.508 7.360 -27.686 1.00 87.94 509 ILE A N 1
ATOM 3946 C CA . ILE A 1 509 ? -0.721 8.508 -28.099 1.00 87.94 509 ILE A CA 1
ATOM 3947 C C . ILE A 1 509 ? -0.623 8.578 -29.612 1.00 87.94 509 ILE A C 1
ATOM 3949 O O . ILE A 1 509 ? -0.582 7.568 -30.315 1.00 87.94 509 ILE A O 1
ATOM 3953 N N . THR A 1 510 ? -0.563 9.805 -30.098 1.00 92.88 510 THR A N 1
ATOM 3954 C CA . THR A 1 510 ? -0.204 10.147 -31.462 1.00 92.88 510 THR A CA 1
ATOM 3955 C C . THR A 1 510 ? 1.147 10.837 -31.416 1.00 92.88 510 THR A C 1
ATOM 3957 O O . THR A 1 510 ? 1.272 11.925 -30.851 1.00 92.88 510 THR A O 1
ATOM 3960 N N . VAL A 1 511 ? 2.148 10.209 -32.027 1.00 90.69 511 VAL A N 1
ATOM 3961 C CA . VAL A 1 511 ? 3.472 10.798 -32.233 1.00 90.69 511 VAL A CA 1
ATOM 3962 C C . VAL A 1 511 ? 3.533 11.355 -33.648 1.00 90.69 511 VAL A C 1
ATOM 3964 O O . VAL A 1 511 ? 3.292 10.639 -34.624 1.00 90.69 511 VAL A O 1
ATOM 3967 N N . THR A 1 512 ? 3.838 12.644 -33.747 1.00 91.75 512 THR A N 1
ATOM 3968 C CA . THR A 1 512 ? 3.980 13.384 -35.001 1.00 91.75 512 THR A CA 1
ATOM 3969 C C . THR A 1 512 ? 5.443 13.733 -35.210 1.00 91.75 512 THR A C 1
ATOM 3971 O O . THR A 1 512 ? 5.984 14.511 -34.437 1.00 91.75 512 THR A O 1
ATOM 3974 N N . CYS A 1 513 ? 6.071 13.183 -36.243 1.00 90.44 513 CYS A N 1
ATOM 3975 C CA . CYS A 1 513 ? 7.412 13.548 -36.689 1.00 90.44 513 CYS A CA 1
ATOM 3976 C C . CYS A 1 513 ? 7.322 14.775 -37.610 1.00 90.44 513 CYS A C 1
ATOM 3978 O O . CYS A 1 513 ? 6.635 14.723 -38.636 1.00 90.44 513 CYS A O 1
ATOM 3980 N N . VAL A 1 514 ? 7.994 15.865 -37.242 1.00 89.44 514 VAL A N 1
ATOM 3981 C CA . VAL A 1 514 ? 7.982 17.164 -37.929 1.00 89.44 514 VAL A CA 1
ATOM 3982 C C . VAL A 1 514 ? 9.403 17.518 -38.353 1.00 89.44 514 VAL A C 1
ATOM 3984 O O . VAL A 1 514 ? 10.326 17.392 -37.556 1.00 89.44 514 VAL A O 1
ATOM 3987 N N . VAL A 1 515 ? 9.570 17.975 -39.596 1.00 89.12 515 VAL A N 1
ATOM 3988 C CA . VAL A 1 515 ? 10.846 18.525 -40.077 1.00 89.12 515 VAL A CA 1
ATOM 3989 C C . VAL A 1 515 ? 10.908 20.003 -39.718 1.00 89.12 515 VAL A C 1
ATOM 3991 O O . VAL A 1 515 ? 9.965 20.747 -40.009 1.00 89.12 515 VAL A O 1
ATOM 3994 N N . VAL A 1 516 ? 11.999 20.422 -39.089 1.00 86.56 516 VAL A N 1
ATOM 3995 C CA . VAL A 1 516 ? 12.207 21.788 -38.602 1.00 86.56 516 VAL A CA 1
ATOM 3996 C C . VAL A 1 516 ? 13.513 22.377 -39.136 1.00 86.56 516 VAL A C 1
ATOM 3998 O O . VAL A 1 516 ? 14.362 21.651 -39.652 1.00 86.56 516 VAL A O 1
ATOM 4001 N N . ASP A 1 517 ? 13.645 23.698 -39.056 1.00 84.44 517 ASP A N 1
ATOM 4002 C CA . ASP A 1 517 ? 14.902 24.407 -39.305 1.00 84.44 517 ASP A CA 1
ATOM 4003 C C . ASP A 1 517 ? 15.825 24.407 -38.070 1.00 84.44 517 ASP A C 1
ATOM 4005 O O . ASP A 1 517 ? 15.475 23.905 -37.000 1.00 84.44 517 ASP A O 1
ATOM 4009 N N . SER A 1 518 ? 17.006 25.019 -38.203 1.00 76.06 518 SER A N 1
ATOM 4010 C CA . SER A 1 518 ? 18.006 25.128 -37.129 1.00 76.06 518 SER A CA 1
ATOM 4011 C C . SER A 1 518 ? 17.557 25.939 -35.904 1.00 76.06 518 SER A C 1
ATOM 4013 O O . SER A 1 518 ? 18.251 25.936 -34.890 1.00 76.06 518 SER A O 1
ATOM 4015 N N . GLU A 1 519 ? 16.442 26.669 -35.989 1.00 76.06 519 GLU A N 1
ATOM 4016 C CA . GLU A 1 519 ? 15.841 27.417 -34.878 1.00 76.06 519 GLU A CA 1
ATOM 4017 C C . GLU A 1 519 ? 14.614 26.686 -34.289 1.00 76.06 519 GLU A C 1
ATOM 4019 O O . GLU A 1 519 ? 13.987 27.178 -33.349 1.00 76.06 519 GLU A O 1
ATOM 4024 N N . GLY A 1 520 ? 14.280 25.495 -34.805 1.00 73.50 520 GLY A N 1
ATOM 4025 C CA . GLY A 1 520 ? 13.134 24.689 -34.383 1.00 73.50 520 GLY A CA 1
ATOM 4026 C C . GLY A 1 520 ? 11.803 25.104 -35.019 1.00 73.50 520 GLY A C 1
ATOM 4027 O O . GLY A 1 520 ? 10.745 24.655 -34.574 1.00 73.50 520 GLY A O 1
ATOM 4028 N N . GLY A 1 521 ? 11.823 25.959 -36.045 1.00 82.19 521 GLY A N 1
ATOM 4029 C CA . GLY A 1 521 ? 10.643 26.364 -36.801 1.00 82.19 521 GLY A CA 1
ATOM 4030 C C . GLY A 1 521 ? 10.178 25.258 -37.760 1.00 82.19 521 GLY A C 1
ATOM 4031 O O . GLY A 1 521 ? 10.989 24.746 -38.530 1.00 82.19 521 GLY A O 1
ATOM 4032 N N . PRO A 1 522 ? 8.887 24.864 -37.773 1.00 84.44 522 PRO A N 1
ATOM 4033 C CA . PRO A 1 522 ? 8.403 23.822 -38.676 1.00 84.44 522 PRO A CA 1
ATOM 4034 C C . PRO A 1 522 ? 8.499 24.251 -40.143 1.00 84.44 522 PRO A C 1
ATOM 4036 O O . PRO A 1 522 ? 7.969 25.290 -40.548 1.00 84.44 522 PRO A O 1
ATOM 4039 N N . LEU A 1 523 ? 9.115 23.404 -40.967 1.00 85.06 523 LEU A N 1
ATOM 4040 C CA . LEU A 1 523 ? 9.288 23.644 -42.395 1.00 85.06 523 LEU A CA 1
ATOM 4041 C C . LEU A 1 523 ? 8.073 23.131 -43.171 1.00 85.06 523 LEU A C 1
ATOM 4043 O O . LEU A 1 523 ? 7.958 21.944 -43.471 1.00 85.06 523 LEU A O 1
ATOM 4047 N N . GLY A 1 524 ? 7.187 24.048 -43.570 1.00 80.94 524 GLY A N 1
ATOM 4048 C CA . GLY A 1 524 ? 5.963 23.739 -44.330 1.00 80.94 524 GLY A CA 1
ATOM 4049 C C . GLY A 1 524 ? 6.183 23.093 -45.708 1.00 80.94 524 GLY A C 1
ATOM 4050 O O . GLY A 1 524 ? 5.221 22.661 -46.340 1.00 80.94 524 GLY A O 1
ATOM 4051 N N . LEU A 1 525 ? 7.437 23.002 -46.163 1.00 81.25 525 LEU A N 1
ATOM 4052 C CA . LEU A 1 525 ? 7.830 22.222 -47.335 1.00 81.25 525 LEU A CA 1
ATOM 4053 C C . LEU A 1 525 ? 7.652 20.718 -47.102 1.00 81.25 525 LEU A C 1
ATOM 4055 O O . LEU A 1 525 ? 7.396 20.004 -48.060 1.00 81.25 525 LEU A O 1
ATOM 4059 N N . PHE A 1 526 ? 7.748 20.218 -45.870 1.00 86.44 526 PHE A N 1
ATOM 4060 C CA . PHE A 1 526 ? 7.654 18.790 -45.566 1.00 86.44 526 PHE A CA 1
ATOM 4061 C C . PHE A 1 526 ? 6.304 18.443 -44.935 1.00 86.44 526 PHE A C 1
ATOM 4063 O O . PHE A 1 526 ? 5.769 19.189 -44.119 1.00 86.44 526 PHE A O 1
ATOM 4070 N N . ILE A 1 527 ? 5.750 17.280 -45.295 1.00 86.25 527 ILE A N 1
ATOM 4071 C CA . ILE A 1 527 ? 4.516 16.770 -44.682 1.00 86.25 527 ILE A CA 1
ATOM 4072 C C . ILE A 1 527 ? 4.876 16.008 -43.397 1.00 86.25 527 ILE A C 1
ATOM 4074 O O . ILE A 1 527 ? 5.582 14.996 -43.503 1.00 86.25 527 ILE A O 1
ATOM 4078 N N . PRO A 1 528 ? 4.362 16.421 -42.219 1.00 88.88 528 PRO A N 1
ATOM 4079 C CA . PRO A 1 528 ? 4.562 15.690 -40.973 1.00 88.88 528 PRO A CA 1
ATOM 4080 C C . PRO A 1 528 ? 3.981 14.277 -41.032 1.00 88.88 528 PRO A C 1
ATOM 4082 O O . PRO A 1 528 ? 2.869 14.070 -41.525 1.00 88.88 528 PRO A O 1
ATOM 4085 N N . GLN A 1 529 ? 4.702 13.304 -40.479 1.00 91.62 529 GLN A N 1
ATOM 4086 C CA . GLN A 1 529 ? 4.204 11.936 -40.357 1.00 91.62 529 GLN A CA 1
ATOM 4087 C C . GLN A 1 529 ? 3.595 11.698 -38.983 1.00 91.62 529 GLN A C 1
ATOM 4089 O O . GLN A 1 529 ? 4.253 11.899 -37.967 1.00 91.62 529 GLN A O 1
ATOM 4094 N N . GLN A 1 530 ? 2.354 11.216 -38.948 1.00 92.94 530 GLN A N 1
ATOM 4095 C CA . GLN A 1 530 ? 1.637 10.921 -37.710 1.00 92.94 530 GLN A CA 1
ATOM 4096 C C . GLN A 1 530 ? 1.416 9.425 -37.550 1.00 92.94 530 GLN A C 1
ATOM 4098 O O . GLN A 1 530 ? 0.966 8.749 -38.477 1.00 92.94 530 GLN A O 1
ATOM 4103 N N . LYS A 1 531 ? 1.703 8.911 -36.355 1.00 92.31 531 LYS A N 1
ATOM 4104 C CA . LYS A 1 531 ? 1.434 7.522 -35.980 1.00 92.31 531 LYS A CA 1
ATOM 4105 C C . LYS A 1 531 ? 0.722 7.485 -34.639 1.00 92.31 531 LYS A C 1
ATOM 4107 O O . LYS A 1 531 ? 1.244 7.999 -33.655 1.00 92.31 531 LYS A O 1
ATOM 4112 N N . GLN A 1 532 ? -0.462 6.875 -34.622 1.00 92.81 532 GLN A N 1
ATOM 4113 C CA . GLN A 1 532 ? -1.251 6.655 -33.414 1.00 92.81 532 GLN A CA 1
ATOM 4114 C C . GLN A 1 532 ? -1.184 5.189 -32.998 1.00 92.81 532 GLN A C 1
ATOM 4116 O O . GLN A 1 532 ? -1.290 4.295 -33.839 1.00 92.81 532 GLN A O 1
ATOM 4121 N N . PHE A 1 533 ? -1.002 4.947 -31.706 1.00 84.12 533 PHE A N 1
ATOM 4122 C CA . PHE A 1 533 ? -0.924 3.609 -31.136 1.00 84.12 533 PHE A CA 1
ATOM 4123 C C . PHE A 1 533 ? -1.159 3.654 -29.626 1.00 84.12 533 PHE A C 1
ATOM 4125 O O . PHE A 1 533 ? -1.045 4.696 -28.981 1.00 84.12 533 PHE A O 1
ATOM 4132 N N . ASP A 1 534 ? -1.457 2.483 -29.072 1.00 78.19 534 ASP A N 1
ATOM 4133 C CA . ASP A 1 534 ? -1.577 2.282 -27.634 1.00 78.19 534 ASP A CA 1
ATOM 4134 C C . ASP A 1 534 ? -0.241 1.748 -27.080 1.00 78.19 534 ASP A C 1
ATOM 4136 O O . ASP A 1 534 ? 0.345 0.791 -27.620 1.00 78.19 534 ASP A O 1
ATOM 4140 N N . ILE A 1 535 ? 0.246 2.354 -25.995 1.00 66.12 535 ILE A N 1
ATOM 4141 C CA . ILE A 1 535 ? 1.466 1.952 -25.286 1.00 66.12 535 ILE A CA 1
ATOM 4142 C C . ILE A 1 535 ? 1.209 1.909 -23.776 1.00 66.12 535 ILE A C 1
ATOM 4144 O O . ILE A 1 535 ? 0.720 2.867 -23.186 1.00 66.12 535 ILE A O 1
ATOM 4148 N N . ALA A 1 536 ? 1.474 0.761 -23.154 1.00 54.41 536 ALA A N 1
ATOM 4149 C CA . ALA A 1 536 ? 1.246 0.556 -21.724 1.00 54.41 536 ALA A CA 1
ATOM 4150 C C . ALA A 1 536 ? 2.438 1.076 -20.891 1.00 54.41 536 ALA A C 1
ATOM 4152 O O . ALA A 1 536 ? 3.514 1.284 -21.457 1.00 54.41 536 ALA A O 1
ATOM 4153 N N . PRO A 1 537 ? 2.289 1.225 -19.561 1.00 54.59 537 PRO A N 1
ATOM 4154 C CA . PRO A 1 537 ? 3.409 1.441 -18.645 1.00 54.59 537 PRO A CA 1
ATOM 4155 C C . PRO A 1 537 ? 4.520 0.401 -18.860 1.00 54.59 537 PRO A C 1
ATOM 4157 O O . PRO A 1 537 ? 4.245 -0.798 -18.871 1.00 54.59 537 PRO A O 1
ATOM 4160 N N . GLY A 1 538 ? 5.757 0.850 -19.079 1.00 48.56 538 GLY A N 1
ATOM 4161 C CA . GLY A 1 538 ? 6.913 -0.001 -19.389 1.00 48.56 538 GLY A CA 1
ATOM 4162 C C . GLY A 1 538 ? 6.863 -0.675 -20.768 1.00 48.56 538 GLY A C 1
ATOM 4163 O O . GLY A 1 538 ? 7.744 -1.463 -21.105 1.00 48.56 538 GLY A O 1
ATOM 4164 N N . GLY A 1 539 ? 5.840 -0.392 -21.578 1.00 49.66 539 GLY A N 1
ATOM 4165 C CA . GLY A 1 539 ? 5.684 -0.964 -22.908 1.00 49.66 539 GLY A CA 1
ATOM 4166 C C . GLY A 1 539 ? 6.736 -0.434 -23.877 1.00 49.66 539 GLY A C 1
ATOM 4167 O O . GLY A 1 539 ? 7.057 0.751 -23.861 1.00 49.66 539 GLY A O 1
ATOM 4168 N N . VAL A 1 540 ? 7.230 -1.303 -24.761 1.00 49.44 540 VAL A N 1
ATOM 4169 C CA . VAL A 1 540 ? 8.173 -0.938 -25.827 1.00 49.44 540 VAL A CA 1
ATOM 4170 C C . VAL A 1 540 ? 7.495 -1.053 -27.195 1.00 49.44 540 VAL A C 1
ATOM 4172 O O . VAL A 1 540 ? 6.719 -1.986 -27.452 1.00 49.44 540 VAL A O 1
ATOM 4175 N N . ARG A 1 541 ? 7.759 -0.093 -28.084 1.00 58.38 541 ARG A N 1
ATOM 4176 C CA . ARG A 1 541 ? 7.275 -0.079 -29.470 1.00 58.38 541 ARG A CA 1
ATOM 4177 C C . ARG A 1 541 ? 8.404 0.237 -30.441 1.00 58.38 541 ARG A C 1
ATOM 4179 O O . ARG A 1 541 ? 9.131 1.205 -30.254 1.00 58.38 541 ARG A O 1
ATOM 4186 N N . HIS A 1 542 ? 8.488 -0.545 -31.514 1.00 67.62 542 HIS A N 1
ATOM 4187 C CA . HIS A 1 542 ? 9.357 -0.236 -32.642 1.00 67.62 542 HIS A CA 1
ATOM 4188 C C . HIS A 1 542 ? 8.575 0.527 -33.715 1.00 67.62 542 HIS A C 1
ATOM 4190 O O . HIS A 1 542 ? 7.587 0.006 -34.241 1.00 67.62 542 HIS A O 1
ATOM 4196 N N . ILE A 1 543 ? 8.987 1.754 -34.027 1.00 78.88 543 ILE A N 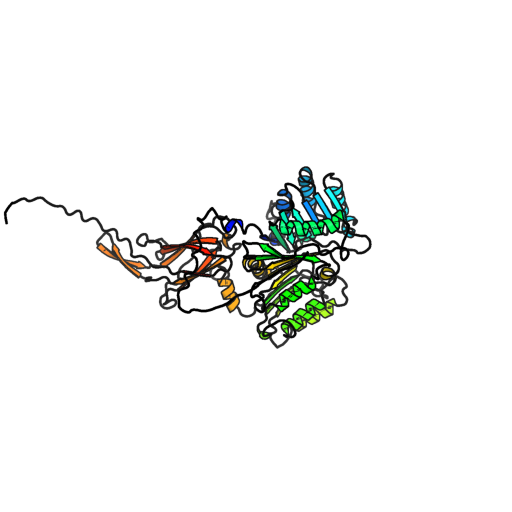1
ATOM 4197 C CA . ILE A 1 543 ? 8.280 2.640 -34.954 1.00 78.88 543 ILE A CA 1
ATOM 4198 C C . ILE A 1 543 ? 9.297 3.366 -35.826 1.00 78.88 543 ILE A C 1
ATOM 4200 O O . ILE A 1 543 ? 10.095 4.144 -35.333 1.00 78.88 543 ILE A O 1
ATOM 4204 N N . ASP A 1 544 ? 9.240 3.185 -37.137 1.00 82.31 544 ASP A N 1
ATOM 4205 C CA . ASP A 1 544 ? 10.066 3.980 -38.055 1.00 82.31 544 ASP A CA 1
ATOM 4206 C C . ASP A 1 544 ? 9.298 5.204 -38.556 1.00 82.31 544 ASP A C 1
ATOM 4208 O O . ASP A 1 544 ? 8.080 5.131 -38.707 1.00 82.31 544 ASP A O 1
ATOM 4212 N N . PHE A 1 545 ? 9.982 6.301 -38.853 1.00 88.56 545 PHE A N 1
ATOM 4213 C CA . PHE A 1 545 ? 9.415 7.451 -39.563 1.00 88.56 545 PHE A CA 1
ATOM 4214 C C . PHE A 1 545 ? 10.155 7.650 -40.882 1.00 88.56 545 PHE A C 1
ATOM 4216 O O . PHE A 1 545 ? 11.329 7.307 -40.993 1.00 88.56 545 PHE A O 1
ATOM 4223 N N . ASP A 1 546 ? 9.481 8.197 -41.887 1.00 88.81 546 ASP A N 1
ATOM 4224 C CA . ASP A 1 546 ? 10.108 8.571 -43.152 1.00 88.81 546 ASP A CA 1
ATOM 4225 C C . ASP A 1 546 ? 9.997 10.086 -43.352 1.00 88.81 546 ASP A C 1
ATOM 4227 O O . ASP A 1 546 ? 8.937 10.678 -43.127 1.00 88.81 546 ASP A O 1
ATOM 4231 N N . ILE A 1 547 ? 11.064 10.719 -43.839 1.00 85.00 547 ILE A N 1
ATOM 4232 C CA . ILE A 1 547 ? 10.972 12.088 -44.347 1.00 85.00 547 ILE A CA 1
ATOM 4233 C C . ILE A 1 547 ? 10.242 12.052 -45.692 1.00 85.00 547 ILE A C 1
ATOM 4235 O O . ILE A 1 547 ? 10.696 11.445 -46.665 1.00 85.00 547 ILE A O 1
ATOM 4239 N N . SER A 1 548 ? 9.061 12.667 -45.718 1.00 72.69 548 SER A N 1
ATOM 4240 C CA . SER A 1 548 ? 8.212 12.785 -46.905 1.00 72.69 548 SER A CA 1
ATOM 4241 C C . SER A 1 548 ? 8.863 13.691 -47.958 1.00 72.69 548 SER A C 1
ATOM 4243 O O . SER A 1 548 ? 9.506 14.677 -47.610 1.00 72.69 548 SER A O 1
ATOM 4245 N N . ALA A 1 549 ? 8.633 13.427 -49.249 1.00 66.62 549 ALA A N 1
ATOM 4246 C CA . ALA A 1 549 ? 9.069 14.340 -50.309 1.00 66.62 549 ALA A CA 1
ATOM 4247 C C . ALA A 1 549 ? 8.407 15.727 -50.151 1.00 66.62 549 ALA A C 1
ATOM 4249 O O . ALA A 1 549 ? 7.205 15.793 -49.855 1.00 66.62 549 ALA A O 1
ATOM 4250 N N . PRO A 1 550 ? 9.147 16.829 -50.358 1.00 68.38 550 PRO A N 1
ATOM 4251 C CA . PRO A 1 550 ? 8.620 18.152 -50.083 1.00 68.38 550 PRO A CA 1
ATOM 4252 C C . PRO A 1 550 ? 7.542 18.586 -51.079 1.00 68.38 550 PRO A C 1
ATOM 4254 O O . PRO A 1 550 ? 7.588 18.280 -52.272 1.00 68.38 550 PRO A O 1
ATOM 4257 N N . GLN A 1 551 ? 6.563 19.332 -50.577 1.00 65.94 551 GLN A N 1
ATOM 4258 C CA . GLN A 1 551 ? 5.522 19.997 -51.345 1.00 65.94 551 GLN A CA 1
ATOM 4259 C C . GLN A 1 551 ? 6.113 21.242 -52.008 1.00 65.94 551 GLN A C 1
ATOM 4261 O O . GLN A 1 551 ? 6.069 22.342 -51.463 1.00 65.94 551 GLN A O 1
ATOM 4266 N N . ILE A 1 552 ? 6.681 21.076 -53.200 1.00 64.19 552 ILE A N 1
ATOM 4267 C CA . ILE A 1 552 ? 7.072 22.222 -54.021 1.00 64.19 552 ILE A CA 1
ATOM 4268 C C . ILE A 1 552 ? 5.801 22.736 -54.696 1.00 64.19 552 ILE A C 1
ATOM 4270 O O . ILE A 1 552 ? 5.199 22.034 -55.514 1.00 64.19 552 ILE A O 1
ATOM 4274 N N . ALA A 1 553 ? 5.373 23.951 -54.348 1.00 53.44 553 ALA A N 1
ATOM 4275 C CA . ALA A 1 553 ? 4.293 24.622 -55.053 1.00 53.44 553 ALA A CA 1
ATOM 4276 C C . ALA A 1 553 ? 4.720 24.804 -56.515 1.00 53.44 553 ALA A C 1
ATOM 4278 O O . ALA A 1 553 ? 5.530 25.667 -56.846 1.00 53.44 553 ALA A O 1
ATOM 4279 N N . THR A 1 554 ? 4.203 23.972 -57.417 1.00 48.75 554 THR A N 1
ATOM 4280 C CA . THR A 1 554 ? 4.382 24.208 -58.845 1.00 48.75 554 THR A CA 1
ATOM 4281 C C . THR A 1 554 ? 3.636 25.491 -59.182 1.00 48.75 554 THR A C 1
ATOM 4283 O O . THR A 1 554 ? 2.405 25.485 -59.276 1.00 48.75 554 THR A O 1
ATOM 4286 N N . GLY A 1 555 ? 4.371 26.593 -59.339 1.00 46.59 555 GLY A N 1
ATOM 4287 C CA . GLY A 1 555 ? 3.854 27.824 -59.914 1.00 46.59 555 GLY A CA 1
ATOM 4288 C C . GLY A 1 555 ? 3.154 27.488 -61.225 1.00 46.59 555 GLY A C 1
ATOM 4289 O O . GLY A 1 555 ? 3.777 27.026 -62.182 1.00 46.59 555 GLY A O 1
ATOM 4290 N N . GLY A 1 556 ? 1.832 27.650 -61.243 1.00 39.16 556 GLY A N 1
ATOM 4291 C CA . GLY A 1 556 ? 1.021 27.443 -62.428 1.00 39.16 556 GLY A CA 1
ATOM 4292 C C . GLY A 1 556 ? 1.495 28.380 -63.528 1.00 39.16 556 GLY A C 1
ATOM 4293 O O . GLY A 1 556 ? 1.184 29.569 -63.522 1.00 39.16 556 GLY A O 1
ATOM 4294 N N . GLY A 1 557 ? 2.241 27.832 -64.485 1.00 40.41 557 GLY A N 1
ATOM 4295 C CA . GLY A 1 557 ? 2.542 28.478 -65.750 1.00 40.41 557 GLY A CA 1
ATOM 4296 C C . GLY A 1 557 ? 1.245 28.727 -66.511 1.00 40.41 557 GLY A C 1
ATOM 4297 O O . GLY A 1 557 ? 0.785 27.884 -67.279 1.00 40.41 557 GLY A O 1
ATOM 4298 N N . GLY A 1 558 ? 0.652 29.902 -66.307 1.00 36.66 558 GLY A N 1
ATOM 4299 C CA . GLY A 1 558 ? -0.344 30.473 -67.199 1.00 36.66 558 GLY A CA 1
ATOM 4300 C C . GLY A 1 558 ? 0.325 30.819 -68.524 1.00 36.66 558 GLY A C 1
ATOM 4301 O O . GLY A 1 558 ? 0.731 31.957 -68.746 1.00 36.66 558 GLY A O 1
ATOM 4302 N N . GLY A 1 559 ? 0.465 29.821 -69.397 1.00 37.91 559 GLY A N 1
ATOM 4303 C CA . GLY A 1 559 ? 0.811 30.025 -70.794 1.00 37.91 559 GLY A CA 1
ATOM 4304 C C . GLY A 1 559 ? -0.213 30.960 -71.429 1.00 37.91 559 GLY A C 1
ATOM 4305 O O . GLY A 1 559 ? -1.355 30.575 -71.678 1.00 37.91 559 GLY A O 1
ATOM 4306 N N . GLY A 1 560 ? 0.199 32.200 -71.684 1.00 37.22 560 GLY A N 1
ATOM 4307 C CA . GLY A 1 560 ? -0.528 33.135 -72.527 1.00 37.22 560 GLY A CA 1
ATOM 4308 C C . GLY A 1 560 ? -0.581 32.596 -73.952 1.00 37.22 560 GLY A C 1
ATOM 4309 O O . GLY A 1 560 ? 0.292 32.881 -74.768 1.00 37.22 560 GLY A O 1
ATOM 4310 N N . GLY A 1 561 ? -1.612 31.805 -74.247 1.00 36.72 561 GLY A N 1
ATOM 4311 C CA . GLY A 1 561 ? -2.016 31.457 -75.601 1.00 36.72 561 GLY A CA 1
ATOM 4312 C C . GLY A 1 561 ? -2.508 32.706 -76.325 1.00 36.72 561 GLY A C 1
ATOM 4313 O O . GLY A 1 561 ? -3.695 33.025 -76.303 1.00 36.72 561 GLY A O 1
ATOM 4314 N N . GLY A 1 562 ? -1.583 33.424 -76.960 1.00 36.41 562 GLY A N 1
ATOM 4315 C CA . GLY A 1 562 ? -1.894 34.417 -77.977 1.00 36.41 562 GLY A CA 1
ATOM 4316 C C . GLY A 1 562 ? -2.450 33.715 -79.212 1.00 36.41 562 GLY A C 1
ATOM 4317 O O . GLY A 1 562 ? -1.746 32.957 -79.875 1.00 36.41 562 GLY A O 1
ATOM 4318 N N . GLY A 1 563 ? -3.726 33.955 -79.508 1.00 37.47 563 GLY A N 1
ATOM 4319 C CA . GLY A 1 563 ? -4.361 33.491 -80.733 1.00 37.47 563 GLY A CA 1
ATOM 4320 C C . GLY A 1 563 ? -3.712 34.104 -81.976 1.00 37.47 563 GLY A C 1
ATOM 4321 O O . GLY A 1 563 ? -3.557 35.318 -82.081 1.00 37.47 563 GLY A O 1
ATOM 4322 N N . GLY A 1 564 ? -3.392 33.249 -82.942 1.00 34.00 564 GLY A N 1
ATOM 4323 C CA . GLY A 1 564 ? -3.038 33.611 -84.311 1.00 34.00 564 GLY A CA 1
ATOM 4324 C C . GLY A 1 564 ? -3.485 32.476 -85.223 1.00 34.00 564 GLY A C 1
ATOM 4325 O O . GLY A 1 564 ? -2.924 31.388 -85.170 1.00 34.00 564 GLY A O 1
ATOM 4326 N N . GLY A 1 565 ? -4.570 32.703 -85.963 1.00 36.12 565 GLY A N 1
ATOM 4327 C CA . GLY A 1 565 ? -5.239 31.689 -86.772 1.00 36.12 565 GLY A CA 1
ATOM 4328 C C . GLY A 1 565 ? -4.495 31.279 -88.043 1.00 36.12 565 GLY A C 1
ATOM 4329 O O . GLY A 1 565 ? -3.475 31.849 -88.415 1.00 36.12 565 GLY A O 1
ATOM 4330 N N . GLY A 1 566 ? -5.090 30.323 -88.753 1.00 33.53 566 GLY A N 1
ATOM 4331 C CA . GLY A 1 566 ? -4.711 29.976 -90.119 1.00 33.53 566 GLY A CA 1
ATOM 4332 C C . GLY A 1 566 ? -4.928 28.497 -90.379 1.00 33.53 566 GLY A C 1
ATOM 4333 O O . GLY A 1 566 ? -4.274 27.667 -89.765 1.00 33.53 566 GLY A O 1
ATOM 4334 N N . GLY A 1 567 ? -5.896 28.178 -91.237 1.00 34.53 567 GLY A N 1
ATOM 4335 C CA . GLY A 1 567 ? -6.308 26.810 -91.525 1.00 34.53 567 GLY A CA 1
ATOM 4336 C C . GLY A 1 567 ? -5.337 26.032 -92.410 1.00 34.53 567 GLY A C 1
ATOM 4337 O O . GLY A 1 567 ? -4.354 26.568 -92.912 1.00 34.53 567 GLY A O 1
ATOM 4338 N N . GLY A 1 568 ? -5.686 24.774 -92.672 1.00 31.89 568 GLY A N 1
ATOM 4339 C CA . GLY A 1 568 ? -5.067 23.988 -93.735 1.00 31.89 568 GLY A CA 1
ATOM 4340 C C . GLY A 1 568 ? -5.023 22.498 -93.434 1.00 31.89 568 GLY A C 1
ATOM 4341 O O . GLY A 1 568 ? -4.394 22.095 -92.468 1.00 31.89 568 GLY A O 1
ATOM 4342 N N . ALA A 1 569 ? -5.693 21.724 -94.287 1.00 38.59 569 ALA A N 1
ATOM 4343 C CA . ALA A 1 569 ? -5.618 20.269 -94.445 1.00 38.59 569 ALA A CA 1
ATOM 4344 C C . ALA A 1 569 ? -4.165 19.734 -94.400 1.00 38.59 569 ALA A C 1
ATOM 4346 O O . ALA A 1 569 ? -3.239 20.467 -94.737 1.00 38.59 569 ALA A O 1
ATOM 4347 N N . PHE A 1 570 ? -3.873 18.498 -94.002 1.00 37.97 570 PHE A N 1
ATOM 4348 C CA . PHE A 1 570 ? -4.427 17.191 -94.367 1.00 37.97 570 PHE A CA 1
ATOM 4349 C C . PHE A 1 570 ? -4.118 16.175 -93.264 1.00 37.97 570 PHE A C 1
ATOM 4351 O O . PHE A 1 570 ? -3.122 16.404 -92.539 1.00 37.97 570 PHE A O 1
#